Protein 4BRU (pdb70)

Radius of gyration: 24.41 Å; Cα contacts (8 Å, |Δi|>4): 743; chains: 2; bounding box: 44×60×66 Å

Organism: Saccharomyces cerevisiae (strain ATCC 204508 / S288c) (NCBI:txid559292)

GO terms:
  GO:0098562 cytoplasmic side of membrane (C, IDA)
  GO:0000932 P-body (C, IDA)
  GO:0005737 cytoplasm (C, IDA)
  GO:0010494 cytoplasmic stress granule (C, IDA)
  GO:0003682 chromatin binding (F, IDA)
  GO:0003729 mRNA binding (F, IDA)
  GO:0010603 regulation of cytoplasmic mRNA processing body assembly (P, IDA)
  GO:0042149 cellular response to glucose starvation (P, IGI)
  GO:0045900 negative regulation of translational elongation (P, IGI)
  GO:0033962 P-body assembly (P, IGI)
  GO:0000749 response to pheromone triggering conjugation with cellular fusion (P, IMP)
  GO:0036267 invasive filamentous growth (P, IMP)
  GO:0005737 cytoplasm (C, HDA)
  GO:0042149 cellular response to glucose starvation (P, IMP)
  GO:0010494 cytoplasmic stress granule (C, HDA)
  GO:0003729 mRNA binding (F, HDA)
  GO:0045727 positive regulation of translation (P, IMP)
  GO:0045900 negative regulation of translational elongation (P, IMP)
  GO:0016887 ATP hydrolysis activity (F, IMP)
  GO:0010603 regulation of cytoplasmic mRNA processing body assembly (P, IMP)

CATH classification: 3.40.50.300 (+1 more: 3.40.50.300)

Sequence (404 aa):
NTFEDFYLKRELLMGIFEAGFEKPSPIQEEAIPVAITGRDILARAKNGTGKTAAFVIPTLEKVKPKLNKIQALIMVPTRELALQTSQVVRTLGKHCGISCMVTTGGTNLRDDILRLNETVHILVGTPGRVLDLASRKVADLSDCSLFIMDEADKMLSRDFKTIIEQILSFLPPTHQSLLFSATFPLTVDEFMDKHLHKPYEINLMEELTLKGITQYYAFVEERQKLHCLNTLFSKLQINQAIIFCNSTNRVELLAKKITDLGYSCYYSHARMKQQERNKVFHEFRQGKVRTLVCSDLLTRGIDIQAVNVVINFDFPKTAETYLHRIGRSGRFGHLGLAINLINWNDRFNLYKIEQELGTEIAAIPATIDKSLYVAHIDWQDDDVSKIKQQEDFDFQRNLGMFNK

Foldseek 3Di:
DFPVVVPADPLLVVLCVVVPDGHQDVLLVPQVVCVLVQAAAEEAFFDDLSNLCSVLSSLLRPWDLVDQAAAAEEEEADQVVLVVSVVSNCRSCVRSNAAEDEWEDVDDLVVVLVVLVGGHHYYGYYLPRLLVCVVVVSHQQANHQYYEYAQVQVQCPPPNVVSVVSNVVRHPPHHYYYYYHQFDFHPDCVCVVVVHDPYDYYYDAPQFGLFLEAAAEEAAEPVCLLVVVVVCVVQDDAQAEEEEDQDPVCQVVSQVVCVVVPFDEEEEEDVDDPVVRVVSVVVVLVPPGRYYYYHDCPDDDADRQRGAEYEYSPDDQDLRVVCRRNTGNDSDRRAHYYYYHAYPVCVVVVVSNCRGSVHDHYHDDPDDDNVRRHD/DDDCCVVCPPVVVDDDPDDPVVVVVVVDD

Secondary structure (DSSP, 8-state):
--GGGS---HHHHHHHHHHT--S--HHHHHHHHHHTTT--EEEE---SHHHHHHHHHHHHHH--TTS-S--EEEE-SSHHHHHHHHHHHHHHTTTTT--EEEE-SSS-HHHHHHHTTS--SEEEE-HHHHHHHHHTT-S--TT--EEEETTGGGGSSHHHHHHHHHHHTTS-SS-EEEEEESS---S-SHHHHHH-SS-EEEE-S-S-B-TTEEEEEEE--TTTHHHHHHHHHHHS--SSEEEE-SSHHHHHHHHHHHHHHT--EEEE-TTS-HHHHHHHHHHHHHTSSSEEEES---S--S--SS--EEEESS--SSHHHHHHHH-BS-SS---EEEEEEE-GGGHHHHHHHHHHTT--EEEPPSS--GGGT--/---HHHHT-TTT--SSPPPHHHHTSTT--

B-factor: mean 104.78, std 33.59, range [20.0, 199.57]

Solvent-accessible surface area: 18572 Å² total; per-residue (Å²): 92,56,7,123,78,27,199,20,53,167,50,0,44,68,0,3,169,89,39,41,58,150,149,3,38,88,13,3,84,69,0,0,42,28,6,66,109,36,114,6,0,25,2,11,4,76,22,39,77,26,3,10,0,0,0,0,0,5,0,0,46,92,3,121,45,189,67,91,56,8,12,0,0,0,0,0,27,75,107,107,30,0,59,81,0,0,101,15,3,120,54,1,8,127,63,9,58,24,30,13,8,31,0,0,56,70,39,77,41,61,83,10,54,123,78,25,123,119,48,7,8,0,0,0,0,16,4,42,40,1,31,45,0,1,76,127,174,44,6,68,5,69,62,0,40,4,2,0,0,4,14,2,31,76,0,6,47,100,90,65,46,74,42,0,53,94,0,12,90,70,6,24,142,120,38,11,1,0,7,1,7,2,27,31,46,69,83,23,90,139,5,13,120,150,34,16,146,62,54,72,116,8,69,72,17,55,118,15,5,16,108,42,20,33,6,21,31,1,10,0,70,48,61,54,4,12,41,0,2,25,8,1,23,81,70,16,120,45,76,7,0,3,0,6,0,68,42,51,63,39,0,54,59,0,2,117,15,4,63,94,29,55,81,66,14,69,75,6,17,78,86,40,61,76,82,41,22,73,43,18,32,104,72,0,106,135,32,70,20,153,9,2,0,0,29,56,33,68,60,156,43,81,32,13,90,34,8,8,0,9,0,0,0,8,1,2,117,60,0,69,53,0,5,44,19,0,6,33,56,20,60,173,42,35,70,9,0,0,0,0,0,0,37,91,107,8,72,132,17,12,121,56,0,51,78,28,3,15,34,128,4,39,46,2,44,83,123,29,86,48,67,58,11,59,130,144,33,101,0,44,92,55,22,99,24,90,84,98,145,126,90,106,16,74,24,88,167,6,38,59,67,54,122,197

Structure (mmCIF, N/CA/C/O backbone):
data_4BRU
#
_entry.id   4BRU
#
_cell.length_a   105.831
_cell.length_b   105.831
_cell.length_c   124.648
_cell.angle_alpha   90.00
_cell.angle_beta   90.00
_cell.angle_gamma   90.00
#
_symmetry.space_group_name_H-M   'P 41 2 2'
#
loop_
_entity.id
_entity.type
_entity.pdbx_description
1 polymer 'ATP-DEPENDENT RNA HELICASE DHH1'
2 polymer 'ENHANCER OF MRNA-DECAPPING PROTEIN 3'
#
loop_
_atom_site.group_PDB
_atom_site.id
_atom_site.type_symbol
_atom_site.label_atom_id
_atom_site.label_alt_id
_atom_site.label_comp_id
_atom_site.label_asym_id
_atom_site.label_entity_id
_atom_site.label_seq_id
_atom_site.pdbx_PDB_ins_code
_atom_site.Cartn_x
_atom_site.Cartn_y
_atom_site.Cartn_z
_atom_site.occupancy
_atom_site.B_iso_or_equiv
_atom_site.auth_seq_id
_atom_site.auth_comp_id
_atom_site.auth_asym_id
_atom_site.auth_atom_id
_atom_site.pdbx_PDB_model_num
ATOM 1 N N . ASN A 1 1 ? 40.683 75.348 22.363 1.00 123.04 46 ASN A N 1
ATOM 2 C CA . ASN A 1 1 ? 39.794 74.239 22.690 1.00 122.71 46 ASN A CA 1
ATOM 3 C C . ASN A 1 1 ? 38.333 74.670 22.792 1.00 123.25 46 ASN A C 1
ATOM 4 O O . ASN A 1 1 ? 37.476 74.161 22.069 1.00 119.04 46 ASN A O 1
ATOM 6 N N . THR A 1 2 ? 38.053 75.591 23.712 1.00 125.91 47 THR A N 1
ATOM 7 C CA . THR A 1 2 ? 36.705 76.126 23.895 1.00 121.54 47 THR A CA 1
ATOM 8 C C . THR A 1 2 ? 36.755 77.637 24.103 1.00 110.84 47 THR A C 1
ATOM 9 O O . THR A 1 2 ? 37.817 78.198 24.375 1.00 100.20 47 THR A O 1
ATOM 13 N N . PHE A 1 3 ? 35.603 78.291 23.986 1.00 104.85 48 PHE A N 1
ATOM 14 C CA . PHE A 1 3 ? 35.510 79.733 24.198 1.00 92.93 48 PHE A CA 1
ATOM 15 C C . PHE A 1 3 ? 35.732 80.111 25.658 1.00 95.20 48 PHE A C 1
ATOM 16 O O . PHE A 1 3 ? 36.171 81.219 25.960 1.00 95.45 48 PHE A O 1
ATOM 24 N N . GLU A 1 4 ? 35.419 79.186 26.559 1.00 101.50 49 GLU A N 1
ATOM 25 C CA . GLU A 1 4 ? 35.561 79.431 27.989 1.00 101.84 49 GLU A CA 1
ATOM 26 C C . GLU A 1 4 ? 37.026 79.588 28.375 1.00 99.21 49 GLU A C 1
ATOM 27 O O . GLU A 1 4 ? 37.352 80.258 29.355 1.00 88.22 49 GLU A O 1
ATOM 33 N N . ASP A 1 5 ? 37.905 78.965 27.596 1.00 107.71 50 ASP A N 1
ATOM 34 C CA . ASP A 1 5 ? 39.340 79.059 27.829 1.00 114.31 50 ASP A CA 1
ATOM 35 C C . ASP A 1 5 ? 39.833 80.486 27.617 1.00 104.35 50 ASP A C 1
ATOM 36 O O . ASP A 1 5 ? 40.751 80.938 28.300 1.00 112.61 50 ASP A O 1
ATOM 41 N N . PHE A 1 6 ? 39.223 81.193 26.670 1.00 97.31 51 PHE A N 1
ATOM 42 C CA . PHE A 1 6 ? 39.369 82.639 26.619 1.00 99.32 51 PHE A CA 1
ATOM 43 C C . PHE A 1 6 ? 38.634 83.139 27.847 1.00 112.95 51 PHE A C 1
ATOM 44 O O . PHE A 1 6 ? 37.444 82.873 28.005 1.00 138.51 51 PHE A O 1
ATOM 52 N N . TYR A 1 7 ? 39.326 83.848 28.729 1.00 101.67 52 TYR A N 1
ATOM 53 C CA . TYR A 1 7 ? 38.671 84.341 29.932 1.00 96.92 52 TYR A CA 1
ATOM 54 C C . TYR A 1 7 ? 37.878 85.606 29.623 1.00 92.43 52 TYR A C 1
ATOM 55 O O . TYR A 1 7 ? 38.409 86.716 29.659 1.00 113.15 52 TYR A O 1
ATOM 64 N N . LEU A 1 8 ? 36.600 85.417 29.312 1.00 65.71 53 LEU A N 1
ATOM 65 C CA . LEU A 1 8 ? 35.733 86.508 28.892 1.00 77.46 53 LEU A CA 1
ATOM 66 C C . LEU A 1 8 ? 34.664 86.792 29.936 1.00 78.00 53 LEU A C 1
ATOM 67 O O . LEU A 1 8 ? 34.486 86.018 30.878 1.00 85.38 53 LEU A O 1
ATOM 72 N N . LYS A 1 9 ? 33.957 87.906 29.761 1.00 68.77 54 LYS A N 1
ATOM 73 C CA . LYS A 1 9 ? 32.843 88.263 30.630 1.00 73.37 54 LYS A CA 1
ATOM 74 C C . LYS A 1 9 ? 31.822 87.134 30.648 1.00 76.07 54 LYS A C 1
ATOM 75 O O . LYS A 1 9 ? 31.674 86.411 29.663 1.00 78.67 54 LYS A O 1
ATOM 81 N N . ARG A 1 10 ? 31.129 86.978 31.772 1.00 72.26 55 ARG A N 1
ATOM 82 C CA . ARG A 1 10 ? 30.094 85.960 31.893 1.00 69.37 55 ARG A CA 1
ATOM 83 C C . ARG A 1 10 ? 29.047 86.144 30.802 1.00 78.57 55 ARG A C 1
ATOM 84 O O . ARG A 1 10 ? 28.708 85.203 30.086 1.00 86.49 55 ARG A O 1
ATOM 92 N N . GLU A 1 11 ? 28.563 87.374 30.672 1.00 68.28 56 GLU A N 1
ATOM 93 C CA . GLU A 1 11 ? 27.496 87.708 29.735 1.00 72.97 56 GLU A CA 1
ATOM 94 C C . GLU A 1 11 ? 27.893 87.469 28.278 1.00 73.44 56 GLU A C 1
ATOM 95 O O . GLU A 1 11 ? 27.057 87.095 27.451 1.00 94.20 56 GLU A O 1
ATOM 101 N N . LEU A 1 12 ? 29.167 87.685 27.964 1.00 61.79 57 LEU A N 1
ATOM 102 C CA . LEU A 1 12 ? 29.662 87.437 26.615 1.00 70.54 57 LEU A CA 1
ATOM 103 C C . LEU A 1 12 ? 29.612 85.941 26.308 1.00 73.47 57 LEU A C 1
ATOM 104 O O . LEU A 1 12 ? 29.100 85.526 25.264 1.00 78.57 57 LEU A O 1
ATOM 109 N N . LEU A 1 13 ? 30.144 85.141 27.229 1.00 67.18 58 LEU A N 1
ATOM 110 C CA . LEU A 1 13 ? 30.120 83.687 27.110 1.00 70.27 58 LEU A CA 1
ATOM 111 C C . LEU A 1 13 ? 28.690 83.166 27.006 1.00 78.77 58 LEU A C 1
ATOM 112 O O . LEU A 1 13 ? 28.422 82.191 26.295 1.00 82.83 58 LEU A O 1
ATOM 117 N N . MET A 1 14 ? 27.779 83.815 27.725 1.00 71.99 59 MET A N 1
ATOM 118 C CA . MET A 1 14 ? 26.363 83.490 27.633 1.00 72.31 59 MET A CA 1
ATOM 119 C C . MET A 1 14 ? 25.897 83.747 26.209 1.00 72.09 59 MET A C 1
ATOM 120 O O . MET A 1 14 ? 25.255 82.896 25.594 1.00 95.06 59 MET A O 1
ATOM 125 N N . GLY A 1 15 ? 26.244 84.920 25.686 1.00 83.99 60 GLY A N 1
ATOM 126 C CA . GLY A 1 15 ? 25.902 85.288 24.323 1.00 88.99 60 GLY A CA 1
ATOM 127 C C . GLY A 1 15 ? 26.363 84.271 23.294 1.00 72.16 60 GLY A C 1
ATOM 128 O O . GLY A 1 15 ? 25.600 83.884 22.405 1.00 85.69 60 GLY A O 1
ATOM 129 N N . ILE A 1 16 ? 27.612 83.833 23.423 1.00 72.91 61 ILE A N 1
ATOM 130 C CA . ILE A 1 16 ? 28.182 82.829 22.529 1.00 71.90 61 ILE A CA 1
ATOM 131 C C . ILE A 1 16 ? 27.455 81.492 22.659 1.00 76.10 61 ILE A C 1
ATOM 132 O O . ILE A 1 16 ? 27.166 80.828 21.661 1.00 74.30 61 ILE A O 1
ATOM 137 N N . PHE A 1 17 ? 27.164 81.108 23.899 1.00 81.41 62 PHE A N 1
ATOM 138 C CA . PHE A 1 17 ? 26.471 79.854 24.186 1.00 83.65 62 PHE A CA 1
ATOM 139 C C . PHE A 1 17 ? 25.088 79.809 23.548 1.00 80.24 62 PHE A C 1
ATOM 140 O O . PHE A 1 17 ? 24.692 78.797 22.963 1.00 85.40 62 PHE A O 1
ATOM 148 N N . GLU A 1 18 ? 24.354 80.909 23.677 1.00 62.33 63 GLU A N 1
ATOM 149 C CA . GLU A 1 18 ? 23.025 81.016 23.094 1.00 66.43 63 GLU A CA 1
ATOM 150 C C . GLU A 1 18 ? 23.125 81.078 21.578 1.00 78.57 63 GLU A C 1
ATOM 151 O O . GLU A 1 18 ? 22.242 80.602 20.864 1.00 90.92 63 GLU A O 1
ATOM 157 N N . ALA A 1 19 ? 24.215 81.663 21.093 1.00 79.91 64 ALA A N 1
ATOM 158 C CA . ALA A 1 19 ? 24.460 81.737 19.660 1.00 64.25 64 ALA A CA 1
ATOM 159 C C . ALA A 1 19 ? 24.751 80.357 19.074 1.00 73.56 64 ALA A C 1
ATOM 160 O O . ALA A 1 19 ? 24.543 80.123 17.885 1.00 91.41 64 ALA A O 1
ATOM 162 N N . GLY A 1 20 ? 25.242 79.446 19.907 1.00 76.20 65 GLY A N 1
ATOM 163 C CA . GLY A 1 20 ? 25.395 78.063 19.496 1.00 65.33 65 GLY A CA 1
ATOM 164 C C . GLY A 1 20 ? 26.797 77.638 19.110 1.00 78.82 65 GLY A C 1
ATOM 165 O O . GLY A 1 20 ? 27.022 76.473 18.776 1.00 88.35 65 GLY A O 1
ATOM 166 N N . PHE A 1 21 ? 27.743 78.575 19.141 1.00 81.43 66 PHE A N 1
ATOM 167 C CA . PHE A 1 21 ? 29.138 78.234 18.903 1.00 86.85 66 PHE A CA 1
ATOM 168 C C . PHE A 1 21 ? 29.619 77.350 20.047 1.00 90.58 66 PHE A C 1
ATOM 169 O O . PHE A 1 21 ? 29.372 77.645 21.215 1.00 102.10 66 PHE A O 1
ATOM 177 N N . GLU A 1 22 ? 30.296 76.261 19.710 1.00 90.42 67 GLU A N 1
ATOM 178 C CA . GLU A 1 22 ? 30.801 75.348 20.722 1.00 93.82 67 GLU A CA 1
ATOM 179 C C . GLU A 1 22 ? 32.317 75.429 20.823 1.00 82.55 67 GLU A C 1
ATOM 180 O O . GLU A 1 22 ? 32.858 75.595 21.916 1.00 96.22 67 GLU A O 1
ATOM 186 N N . LYS A 1 23 ? 32.996 75.309 19.683 1.00 85.35 68 LYS A N 1
ATOM 187 C CA . LYS A 1 23 ? 34.456 75.428 19.648 1.00 103.48 68 LYS A CA 1
ATOM 188 C C . LYS A 1 23 ? 34.891 76.518 18.674 1.00 108.61 68 LYS A C 1
ATOM 189 O O . LYS A 1 23 ? 34.272 76.707 17.627 1.00 96.05 68 LYS A O 1
ATOM 195 N N . PRO A 1 24 ? 35.936 77.274 19.045 1.00 98.12 69 PRO A N 1
ATOM 196 C CA . PRO A 1 24 ? 36.390 78.364 18.179 1.00 90.65 69 PRO A CA 1
ATOM 197 C C . PRO A 1 24 ? 37.064 77.859 16.903 1.00 92.39 69 PRO A C 1
ATOM 198 O O . PRO A 1 24 ? 37.956 77.010 16.959 1.00 98.65 69 PRO A O 1
ATOM 202 N N . SER A 1 25 ? 36.623 78.385 15.762 1.00 70.01 70 SER A N 1
ATOM 203 C CA . SER A 1 25 ? 37.253 78.114 14.474 1.00 81.72 70 SER A CA 1
ATOM 204 C C . SER A 1 25 ? 38.646 78.746 14.515 1.00 79.96 70 SER A C 1
ATOM 205 O O . SER A 1 25 ? 38.911 79.561 15.396 1.00 78.10 70 SER A O 1
ATOM 208 N N . PRO A 1 26 ? 39.547 78.376 13.582 1.00 100.48 71 PRO A N 1
ATOM 209 C CA . PRO A 1 26 ? 40.944 78.786 13.794 1.00 104.99 71 PRO A CA 1
ATOM 210 C C . PRO A 1 26 ? 41.165 80.299 13.810 1.00 97.88 71 PRO A C 1
ATOM 211 O O . PRO A 1 26 ? 41.996 80.781 14.588 1.00 94.95 71 PRO A O 1
ATOM 215 N N . ILE A 1 27 ? 40.433 81.031 12.974 1.00 80.97 72 ILE A N 1
ATOM 216 C CA . ILE A 1 27 ? 40.562 82.484 12.918 1.00 76.86 72 ILE A CA 1
ATOM 217 C C . ILE A 1 27 ? 40.248 83.106 14.280 1.00 72.34 72 ILE A C 1
ATOM 218 O O . ILE A 1 27 ? 40.847 84.108 14.678 1.00 76.07 72 ILE A O 1
ATOM 223 N N . GLN A 1 28 ? 39.328 82.478 15.003 1.00 74.87 73 GLN A N 1
ATOM 224 C CA . GLN A 1 28 ? 38.930 82.944 16.322 1.00 72.51 73 GLN A CA 1
ATOM 225 C C . GLN A 1 28 ? 40.013 82.628 17.352 1.00 70.26 73 GLN A C 1
ATOM 226 O O . GLN A 1 28 ? 40.368 83.477 18.173 1.00 82.72 73 GLN A O 1
ATOM 232 N N . GLU A 1 29 ? 40.545 81.409 17.285 1.00 77.66 74 GLU A N 1
ATOM 233 C CA . GLU A 1 29 ? 41.632 80.978 18.161 1.00 80.47 74 GLU A CA 1
ATOM 234 C C . GLU A 1 29 ? 42.853 81.873 18.017 1.00 80.34 74 GLU A C 1
ATOM 235 O O . GLU A 1 29 ? 43.584 82.102 18.981 1.00 71.53 74 GLU A O 1
ATOM 241 N N . GLU A 1 30 ? 43.078 82.363 16.803 1.00 76.51 75 GLU A N 1
ATOM 242 C CA . GLU A 1 30 ? 44.238 83.199 16.528 1.00 74.31 75 GLU A CA 1
ATOM 243 C C . GLU A 1 30 ? 44.003 84.657 16.903 1.00 81.19 75 GLU A C 1
ATOM 244 O O . GLU A 1 30 ? 44.850 85.287 17.538 1.00 96.90 75 GLU A O 1
ATOM 250 N N . ALA A 1 31 ? 42.851 85.191 16.508 1.00 75.88 76 ALA A N 1
ATOM 251 C CA . ALA A 1 31 ? 42.600 86.624 16.638 1.00 70.79 76 ALA A CA 1
ATOM 252 C C . ALA A 1 31 ? 42.050 87.047 18.000 1.00 69.04 76 ALA A C 1
ATOM 253 O O . ALA A 1 31 ? 42.515 88.035 18.568 1.00 69.38 76 ALA A O 1
ATOM 255 N N . ILE A 1 32 ? 41.068 86.309 18.515 1.00 71.60 77 ILE A N 1
ATOM 256 C CA . ILE A 1 32 ? 40.438 86.665 19.792 1.00 68.72 77 ILE A CA 1
ATOM 257 C C . ILE A 1 32 ? 41.422 86.904 20.957 1.00 70.26 77 ILE A C 1
ATOM 258 O O . ILE A 1 32 ? 41.288 87.895 21.671 1.00 68.91 77 ILE A O 1
ATOM 263 N N . PRO A 1 33 ? 42.417 86.016 21.148 1.00 63.97 78 PRO A N 1
ATOM 264 C CA . PRO A 1 33 ? 43.374 86.280 22.232 1.00 66.12 78 PRO A CA 1
ATOM 265 C C . PRO A 1 33 ? 44.267 87.493 21.979 1.00 81.53 78 PRO A C 1
ATOM 266 O O . PRO A 1 33 ? 44.459 88.306 22.883 1.00 71.36 78 PRO A O 1
ATOM 270 N N . VAL A 1 34 ? 44.817 87.603 20.774 1.00 82.54 79 VAL A N 1
ATOM 271 C CA . VAL A 1 34 ? 45.703 88.712 20.441 1.00 65.11 79 VAL A CA 1
ATOM 272 C C . VAL A 1 34 ? 44.958 90.045 20.516 1.00 74.86 79 VAL A C 1
ATOM 273 O O . VAL A 1 34 ? 45.515 91.059 20.939 1.00 79.83 79 VAL A O 1
ATOM 277 N N . ALA A 1 35 ? 43.687 90.028 20.127 1.00 75.21 80 ALA A N 1
ATOM 278 C CA . ALA A 1 35 ? 42.866 91.233 20.145 1.00 64.19 80 ALA A CA 1
ATOM 279 C C . ALA A 1 35 ? 42.542 91.701 21.562 1.00 63.60 80 ALA A C 1
ATOM 280 O O . ALA A 1 35 ? 42.542 92.901 21.834 1.00 71.69 80 ALA A O 1
ATOM 282 N N . ILE A 1 36 ? 42.269 90.760 22.463 1.00 61.68 81 ILE A N 1
ATOM 283 C CA . ILE A 1 36 ? 41.884 91.119 23.828 1.00 78.74 81 ILE A CA 1
ATOM 284 C C . ILE A 1 36 ? 43.067 91.560 24.690 1.00 80.52 81 ILE A C 1
ATOM 285 O O . ILE A 1 36 ? 42.889 91.935 25.849 1.00 76.88 81 ILE A O 1
ATOM 290 N N . THR A 1 37 ? 44.270 91.519 24.124 1.00 79.92 82 THR A N 1
ATOM 291 C CA . THR A 1 37 ? 45.452 92.009 24.825 1.00 75.35 82 THR A CA 1
ATOM 292 C C . THR A 1 37 ? 45.754 93.453 24.439 1.00 60.70 82 THR A C 1
ATOM 293 O O . THR A 1 37 ? 46.512 94.141 25.122 1.00 95.25 82 THR A O 1
ATOM 297 N N . GLY A 1 38 ? 45.159 93.906 23.340 1.00 64.51 83 GLY A N 1
ATOM 298 C CA . GLY A 1 38 ? 45.303 95.284 22.908 1.00 62.33 83 GLY A CA 1
ATOM 299 C C . GLY A 1 38 ? 46.089 95.450 21.622 1.00 63.76 83 GLY A C 1
ATOM 300 O O . GLY A 1 38 ? 46.020 96.493 20.973 1.00 63.84 83 GLY A O 1
ATOM 301 N N . ARG A 1 39 ? 46.837 94.418 21.249 1.00 59.20 84 ARG A N 1
ATOM 302 C CA . ARG A 1 39 ? 47.682 94.477 20.061 1.00 69.34 84 ARG A CA 1
ATOM 303 C C . ARG A 1 39 ? 46.851 94.574 18.784 1.00 71.16 84 ARG A C 1
ATOM 304 O O . ARG A 1 39 ? 45.785 93.966 18.679 1.00 65.71 84 ARG A O 1
ATOM 312 N N . ASP A 1 40 ? 47.340 95.350 17.820 1.00 61.43 85 ASP A N 1
ATOM 313 C CA . ASP A 1 40 ? 46.688 95.462 16.521 1.00 50.09 85 ASP A CA 1
ATOM 314 C C . ASP A 1 40 ? 46.758 94.134 15.778 1.00 73.55 85 ASP A C 1
ATOM 315 O O . ASP A 1 40 ? 47.593 93.285 16.088 1.00 79.54 85 ASP A O 1
ATOM 320 N N . ILE A 1 41 ? 45.875 93.952 14.803 1.00 75.36 86 ILE A N 1
ATOM 321 C CA . ILE A 1 41 ? 45.862 92.731 14.005 1.00 55.01 86 ILE A CA 1
ATOM 322 C C . ILE A 1 41 ? 45.674 93.057 12.528 1.00 60.80 86 ILE A C 1
ATOM 323 O O . ILE A 1 41 ? 44.891 93.936 12.173 1.00 69.58 86 ILE A O 1
ATOM 328 N N . LEU A 1 42 ? 46.413 92.359 11.672 1.00 65.44 87 LEU A N 1
ATOM 329 C CA . LEU A 1 42 ? 46.176 92.405 10.237 1.00 68.06 87 LEU A CA 1
ATOM 330 C C . LEU A 1 42 ? 45.986 90.975 9.757 1.00 65.03 87 LEU A C 1
ATOM 331 O O . LEU A 1 42 ? 46.957 90.254 9.538 1.00 71.51 87 LEU A O 1
ATOM 336 N N . ALA A 1 43 ? 44.734 90.562 9.603 1.00 69.43 88 ALA A N 1
ATOM 337 C CA . ALA A 1 43 ? 44.443 89.180 9.249 1.00 78.28 88 ALA A CA 1
ATOM 338 C C . ALA A 1 43 ? 43.900 89.031 7.833 1.00 76.32 88 ALA A C 1
ATOM 339 O O . ALA A 1 43 ? 43.156 89.883 7.346 1.00 63.72 88 ALA A O 1
ATOM 341 N N . ARG A 1 44 ? 44.300 87.950 7.181 1.00 66.61 89 ARG A N 1
ATOM 342 C CA . ARG A 1 44 ? 43.678 87.548 5.945 1.00 57.52 89 ARG A CA 1
ATOM 343 C C . ARG A 1 44 ? 43.003 86.222 6.223 1.00 72.38 89 ARG A C 1
ATOM 344 O O . ARG A 1 44 ? 43.654 85.244 6.569 1.00 80.12 89 ARG A O 1
ATOM 352 N N . ALA A 1 45 ? 41.691 86.195 6.055 1.00 73.01 90 ALA A N 1
ATOM 353 C CA . ALA A 1 45 ? 40.918 84.972 6.212 1.00 68.19 90 ALA A CA 1
ATOM 354 C C . ALA A 1 45 ? 39.610 85.098 5.445 1.00 76.63 90 ALA A C 1
ATOM 355 O O . ALA A 1 45 ? 39.128 86.208 5.212 1.00 72.00 90 ALA A O 1
ATOM 357 N N . LYS A 1 46 ? 39.038 83.964 5.052 1.00 69.50 91 LYS A N 1
ATOM 358 C CA . LYS A 1 46 ? 37.782 83.976 4.313 1.00 67.62 91 LYS A CA 1
ATOM 359 C C . LYS A 1 46 ? 36.646 84.514 5.174 1.00 66.04 91 LYS A C 1
ATOM 360 O O . LYS A 1 46 ? 36.617 84.307 6.387 1.00 56.65 91 LYS A O 1
ATOM 366 N N . ASN A 1 47 ? 35.720 85.218 4.533 1.00 62.62 92 ASN A N 1
ATOM 367 C CA . ASN A 1 47 ? 34.603 85.843 5.226 1.00 53.75 92 ASN A CA 1
ATOM 368 C C . ASN A 1 47 ? 33.649 84.828 5.841 1.00 66.07 92 ASN A C 1
ATOM 369 O O . ASN A 1 47 ? 33.601 83.672 5.424 1.00 71.80 92 ASN A O 1
ATOM 374 N N . GLY A 1 48 ? 32.891 85.273 6.838 1.00 72.22 93 GLY A N 1
ATOM 375 C CA . GLY A 1 48 ? 31.913 84.428 7.494 1.00 72.37 93 GLY A CA 1
ATOM 376 C C . GLY A 1 48 ? 31.528 84.959 8.859 1.00 76.12 93 GLY A C 1
ATOM 377 O O . GLY A 1 48 ? 32.209 85.822 9.413 1.00 85.53 93 GLY A O 1
ATOM 378 N N . THR A 1 49 ? 30.427 84.443 9.398 1.00 70.96 94 THR A N 1
ATOM 379 C CA . THR A 1 49 ? 30.000 84.776 10.753 1.00 75.73 94 THR A CA 1
ATOM 380 C C . THR A 1 49 ? 31.083 84.354 11.746 1.00 64.72 94 THR A C 1
ATOM 381 O O . THR A 1 49 ? 31.250 84.966 12.801 1.00 86.05 94 THR A O 1
ATOM 385 N N . GLY A 1 50 ? 31.836 83.321 11.381 1.00 65.59 95 GLY A N 1
ATOM 386 C CA . GLY A 1 50 ? 32.980 82.892 12.163 1.00 87.52 95 GLY A CA 1
ATOM 387 C C . GLY A 1 50 ? 33.983 84.011 12.400 1.00 79.19 95 GLY A C 1
ATOM 388 O O . GLY A 1 50 ? 34.357 84.276 13.542 1.00 69.90 95 GLY A O 1
ATOM 389 N N . LYS A 1 51 ? 34.405 84.679 11.327 1.00 79.44 96 LYS A N 1
ATOM 390 C CA . LYS A 1 51 ? 35.387 85.763 11.411 1.00 63.57 96 LYS A CA 1
ATOM 391 C C . LYS A 1 51 ? 34.799 87.023 12.042 1.00 62.38 96 LYS A C 1
ATOM 392 O O . LYS A 1 51 ? 35.417 87.661 12.910 1.00 70.18 96 LYS A O 1
ATOM 398 N N . THR A 1 52 ? 33.602 87.381 11.586 1.00 59.37 97 THR A N 1
ATOM 399 C CA . THR A 1 52 ? 32.882 88.526 12.128 1.00 64.29 97 THR A CA 1
ATOM 400 C C . THR A 1 52 ? 32.806 88.409 13.642 1.00 59.45 97 THR A C 1
ATOM 401 O O . THR A 1 52 ? 33.043 89.377 14.349 1.00 59.31 97 THR A O 1
ATOM 405 N N . ALA A 1 53 ? 32.523 87.207 14.131 1.00 61.55 98 ALA A N 1
ATOM 406 C CA . ALA A 1 53 ? 32.548 86.944 15.563 1.00 59.95 98 ALA A CA 1
ATOM 407 C C . ALA A 1 53 ? 33.975 86.957 16.094 1.00 61.70 98 ALA A C 1
ATOM 408 O O . ALA A 1 53 ? 34.208 87.325 17.247 1.00 63.75 98 ALA A O 1
ATOM 410 N N . ALA A 1 54 ? 34.931 86.559 15.256 1.00 62.28 99 ALA A N 1
ATOM 411 C CA . ALA A 1 54 ? 36.328 86.539 15.676 1.00 67.53 99 ALA A CA 1
ATOM 412 C C . ALA A 1 54 ? 36.810 87.935 16.044 1.00 68.49 99 ALA A C 1
ATOM 413 O O . ALA A 1 54 ? 37.741 88.074 16.833 1.00 71.15 99 ALA A O 1
ATOM 415 N N . PHE A 1 55 ? 36.182 88.974 15.494 1.00 62.15 100 PHE A N 1
ATOM 416 C CA . PHE A 1 55 ? 36.469 90.317 16.021 1.00 65.77 100 PHE A CA 1
ATOM 417 C C . PHE A 1 55 ? 35.381 90.942 16.912 1.00 63.57 100 PHE A C 1
ATOM 418 O O . PHE A 1 55 ? 35.685 91.780 17.762 1.00 63.86 100 PHE A O 1
ATOM 426 N N . VAL A 1 56 ? 34.128 90.538 16.721 1.00 66.72 101 VAL A N 1
ATOM 427 C CA . VAL A 1 56 ? 33.018 91.089 17.498 1.00 61.94 101 VAL A CA 1
ATOM 428 C C . VAL A 1 56 ? 33.117 90.653 18.955 1.00 57.46 101 VAL A C 1
ATOM 429 O O . VAL A 1 56 ? 32.820 91.429 19.867 1.00 61.25 101 VAL A O 1
ATOM 433 N N . ILE A 1 57 ? 33.562 89.418 19.168 1.00 49.31 102 ILE A N 1
ATOM 434 C CA . ILE A 1 57 ? 33.803 88.915 20.518 1.00 57.47 102 ILE A CA 1
ATOM 435 C C . ILE A 1 57 ? 34.812 89.776 21.309 1.00 69.17 102 ILE A C 1
ATOM 436 O O . ILE A 1 57 ? 34.518 90.170 22.437 1.00 64.81 102 ILE A O 1
ATOM 441 N N . PRO A 1 58 ? 35.994 90.079 20.728 1.00 70.67 103 PRO A N 1
ATOM 442 C CA . PRO A 1 58 ? 36.883 91.009 21.437 1.00 62.95 103 PRO A CA 1
ATOM 443 C C . PRO A 1 58 ? 36.245 92.368 21.701 1.00 63.57 103 PRO A C 1
ATOM 444 O O . PRO A 1 58 ? 36.422 92.922 22.785 1.00 66.91 103 PRO A O 1
ATOM 448 N N . THR A 1 59 ? 35.518 92.890 20.718 1.00 49.41 104 THR A N 1
ATOM 449 C CA . THR A 1 59 ? 34.869 94.189 20.842 1.00 46.00 104 THR A CA 1
ATOM 450 C C . THR A 1 59 ? 33.925 94.225 22.036 1.00 55.86 104 THR A C 1
ATOM 451 O O . THR A 1 59 ? 33.955 95.157 22.838 1.00 62.32 104 THR A O 1
ATOM 455 N N . LEU A 1 60 ? 33.091 93.197 22.148 1.00 60.41 105 LEU A N 1
ATOM 456 C CA . LEU A 1 60 ? 32.146 93.086 23.250 1.00 58.62 105 LEU A CA 1
ATOM 457 C C . LEU A 1 60 ? 32.857 92.879 24.585 1.00 64.34 105 LEU A C 1
ATOM 458 O O . LEU A 1 60 ? 32.311 93.193 25.642 1.00 70.86 105 LEU A O 1
ATOM 463 N N . GLU A 1 61 ? 34.075 92.350 24.533 1.00 65.04 106 GLU A N 1
ATOM 464 C CA . GLU A 1 61 ? 34.868 92.153 25.739 1.00 63.60 106 GLU A CA 1
ATOM 465 C C . GLU A 1 61 ? 35.462 93.472 26.222 1.00 69.49 106 GLU A C 1
ATOM 466 O O . GLU A 1 61 ? 35.502 93.741 27.422 1.00 78.82 106 GLU A O 1
ATOM 472 N N . LYS A 1 62 ? 35.911 94.298 25.282 1.00 68.02 107 LYS A N 1
ATOM 473 C CA . LYS A 1 62 ? 36.586 95.546 25.628 1.00 66.94 107 LYS A CA 1
ATOM 474 C C . LYS A 1 62 ? 35.637 96.663 26.059 1.00 64.28 107 LYS A C 1
ATOM 475 O O . LYS A 1 62 ? 35.888 97.343 27.055 1.00 74.52 107 LYS A O 1
ATOM 481 N N . VAL A 1 63 ? 34.551 96.853 25.316 1.00 54.68 108 VAL A N 1
ATOM 482 C CA . VAL A 1 63 ? 33.659 97.981 25.569 1.00 71.91 108 VAL A CA 1
ATOM 483 C C . VAL A 1 63 ? 32.998 97.929 26.950 1.00 65.04 108 VAL A C 1
ATOM 484 O O . VAL A 1 63 ? 32.537 96.879 27.400 1.00 80.77 108 VAL A O 1
ATOM 488 N N . LYS A 1 64 ? 32.990 99.073 27.625 1.00 60.20 109 LYS A N 1
ATOM 489 C CA . LYS A 1 64 ? 32.375 99.195 28.938 1.00 67.52 109 LYS A CA 1
ATOM 490 C C . LYS A 1 64 ? 30.955 99.705 28.763 1.00 69.31 109 LYS A C 1
ATOM 491 O O . LYS A 1 64 ? 30.750 100.802 28.245 1.00 88.01 109 LYS A O 1
ATOM 497 N N . PRO A 1 65 ? 29.964 98.906 29.183 1.00 67.93 110 PRO A N 1
ATOM 498 C CA . PRO A 1 65 ? 28.560 99.312 29.069 1.00 57.87 110 PRO A CA 1
ATOM 499 C C . PRO A 1 65 ? 28.282 100.571 29.883 1.00 66.33 110 PRO A C 1
ATOM 500 O O . PRO A 1 65 ? 27.490 101.414 29.464 1.00 80.70 110 PRO A O 1
ATOM 504 N N . LYS A 1 66 ? 28.948 100.689 31.028 1.00 69.25 111 LYS A N 1
ATOM 505 C CA . LYS A 1 66 ? 28.743 101.810 31.942 1.00 71.25 111 LYS A CA 1
ATOM 506 C C . LYS A 1 66 ? 29.092 103.167 31.328 1.00 72.28 111 LYS A C 1
ATOM 507 O O . LYS A 1 66 ? 28.463 104.175 31.648 1.00 68.51 111 LYS A O 1
ATOM 513 N N . LEU A 1 67 ? 30.096 103.197 30.455 1.00 68.11 112 LEU A N 1
ATOM 514 C CA . LEU A 1 67 ? 30.439 104.432 29.754 1.00 71.83 112 LEU A CA 1
ATOM 515 C C . LEU A 1 67 ? 29.624 104.576 28.473 1.00 67.28 112 LEU A C 1
ATOM 516 O O . LEU A 1 67 ? 29.747 103.770 27.551 1.00 73.00 112 LEU A O 1
ATOM 521 N N . ASN A 1 68 ? 28.794 105.612 28.426 1.00 63.38 113 ASN A N 1
ATOM 522 C CA . ASN A 1 68 ? 27.912 105.841 27.288 1.00 64.52 113 ASN A CA 1
ATOM 523 C C . ASN A 1 68 ? 28.549 106.695 26.199 1.00 67.77 113 ASN A C 1
ATOM 524 O O . ASN A 1 68 ? 28.122 107.822 25.949 1.00 82.03 113 ASN A O 1
ATOM 529 N N . LYS A 1 69 ? 29.578 106.150 25.560 1.00 61.78 114 LYS A N 1
ATOM 530 C CA . LYS A 1 69 ? 30.212 106.796 24.419 1.00 71.40 114 LYS A CA 1
ATOM 531 C C . LYS A 1 69 ? 30.583 105.733 23.397 1.00 71.52 114 LYS A C 1
ATOM 532 O O . LYS A 1 69 ? 30.650 104.550 23.726 1.00 65.63 114 LYS A O 1
ATOM 538 N N . ILE A 1 70 ? 30.811 106.150 22.157 1.00 72.14 115 ILE A N 1
ATOM 539 C CA . ILE A 1 70 ? 31.254 105.221 21.126 1.00 67.00 115 ILE A CA 1
ATOM 540 C C . ILE A 1 70 ? 32.649 104.722 21.472 1.00 72.06 115 ILE A C 1
ATOM 541 O O . ILE A 1 70 ? 33.591 105.506 21.572 1.00 80.85 115 ILE A O 1
ATOM 546 N N . GLN A 1 71 ? 32.772 103.415 21.676 1.00 66.53 116 GLN A N 1
ATOM 547 C CA . GLN A 1 71 ? 34.031 102.831 22.119 1.00 60.65 116 GLN A CA 1
ATOM 548 C C . GLN A 1 71 ? 34.617 101.897 21.069 1.00 58.26 116 GLN A C 1
ATOM 549 O O . GLN A 1 71 ? 35.717 101.371 21.239 1.00 61.60 116 GLN A O 1
ATOM 555 N N . ALA A 1 72 ? 33.880 101.697 19.982 1.00 59.06 117 ALA A N 1
ATOM 556 C CA . ALA A 1 72 ? 34.340 100.834 18.903 1.00 44.66 117 ALA A CA 1
ATOM 557 C C . ALA A 1 72 ? 33.684 101.195 17.578 1.00 57.81 117 ALA A C 1
ATOM 558 O O . ALA A 1 72 ? 32.461 101.253 17.471 1.00 61.62 117 ALA A O 1
ATOM 560 N N . LEU A 1 73 ? 34.513 101.436 16.569 1.00 60.80 118 LEU A N 1
ATOM 561 C CA . LEU A 1 73 ? 34.026 101.768 15.239 1.00 55.86 118 LEU A CA 1
ATOM 562 C C . LEU A 1 73 ? 34.353 100.639 14.271 1.00 55.72 118 LEU A C 1
ATOM 563 O O . LEU A 1 73 ? 35.518 100.308 14.060 1.00 69.27 118 LEU A O 1
ATOM 568 N N . ILE A 1 74 ? 33.317 100.044 13.690 1.00 56.73 119 ILE A N 1
ATOM 569 C CA . ILE A 1 74 ? 33.498 98.936 12.763 1.00 52.93 119 ILE A CA 1
ATOM 570 C C . ILE A 1 74 ? 33.159 99.367 11.343 1.00 56.05 119 ILE A C 1
ATOM 571 O O . ILE A 1 74 ? 31.989 99.471 10.977 1.00 71.49 119 ILE A O 1
ATOM 576 N N . MET A 1 75 ? 34.191 99.623 10.547 1.00 58.16 120 MET A N 1
ATOM 577 C CA . MET A 1 75 ? 34.003 100.082 9.177 1.00 59.48 120 MET A CA 1
ATOM 578 C C . MET A 1 75 ? 33.755 98.923 8.218 1.00 65.68 120 MET A C 1
ATOM 579 O O . MET A 1 75 ? 34.418 97.889 8.293 1.00 62.01 120 MET A O 1
ATOM 584 N N . VAL A 1 76 ? 32.786 99.105 7.325 1.00 62.82 121 VAL A N 1
ATOM 585 C CA . VAL A 1 76 ? 32.483 98.128 6.284 1.00 54.29 121 VAL A CA 1
ATOM 586 C C . VAL A 1 76 ? 32.134 98.859 4.990 1.00 70.66 121 VAL A C 1
ATOM 587 O O . VAL A 1 76 ? 31.598 99.966 5.028 1.00 76.84 121 VAL A O 1
ATOM 591 N N . PRO A 1 77 ? 32.443 98.248 3.835 1.00 68.25 122 PRO A N 1
ATOM 592 C CA . PRO A 1 77 ? 32.198 98.913 2.550 1.00 73.43 122 PRO A CA 1
ATOM 593 C C . PRO A 1 77 ? 30.726 98.933 2.135 1.00 77.33 122 PRO A C 1
ATOM 594 O O . PRO A 1 77 ? 30.246 99.960 1.656 1.00 70.57 122 PRO A O 1
ATOM 598 N N . THR A 1 78 ? 30.025 97.819 2.313 1.00 79.78 123 THR A N 1
ATOM 599 C CA . THR A 1 78 ? 28.637 97.719 1.875 1.00 82.79 123 THR A CA 1
ATOM 600 C C . THR A 1 78 ? 27.672 97.738 3.054 1.00 92.17 123 THR A C 1
ATOM 601 O O . THR A 1 78 ? 28.040 97.390 4.177 1.00 99.03 123 THR A O 1
ATOM 605 N N . ARG A 1 79 ? 26.433 98.138 2.791 1.00 93.59 124 ARG A N 1
ATOM 606 C CA . ARG A 1 79 ? 25.427 98.236 3.842 1.00 75.92 124 ARG A CA 1
ATOM 607 C C . ARG A 1 79 ? 24.982 96.866 4.348 1.00 86.42 124 ARG A C 1
ATOM 608 O O . ARG A 1 79 ? 24.795 96.679 5.549 1.00 92.85 124 ARG A O 1
ATOM 616 N N . GLU A 1 80 ? 24.809 95.916 3.431 1.00 81.51 125 GLU A N 1
ATOM 617 C CA . GLU A 1 80 ? 24.417 94.556 3.797 1.00 84.77 125 GLU A CA 1
ATOM 618 C C . GLU A 1 80 ? 25.388 93.950 4.806 1.00 95.29 125 GLU A C 1
ATOM 619 O O . GLU A 1 80 ? 24.989 93.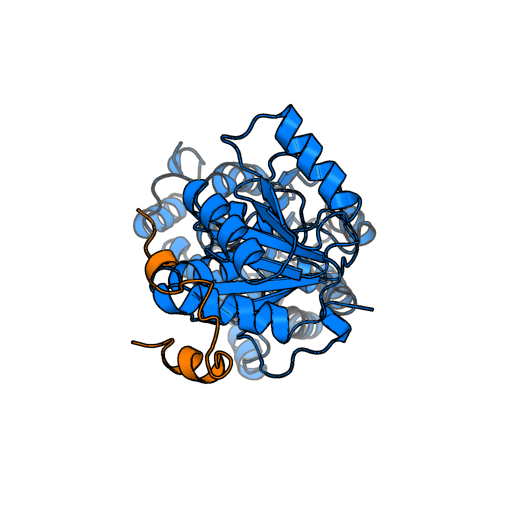201 5.706 1.00 96.36 125 GLU A O 1
ATOM 625 N N . LEU A 1 81 ? 26.664 94.291 4.655 1.00 88.19 126 LEU A N 1
ATOM 626 C CA . LEU A 1 81 ? 27.693 93.819 5.570 1.00 82.50 126 LEU A CA 1
ATOM 627 C C . LEU A 1 81 ? 27.583 94.511 6.927 1.00 87.15 126 LEU A C 1
ATOM 628 O O . LEU A 1 81 ? 27.867 93.905 7.960 1.00 92.12 126 LEU A O 1
ATOM 633 N N . ALA A 1 82 ? 27.172 95.776 6.921 1.00 74.03 127 ALA A N 1
ATOM 634 C CA . ALA A 1 82 ? 26.939 96.502 8.166 1.00 74.29 127 ALA A CA 1
ATOM 635 C C . ALA A 1 82 ? 25.785 95.849 8.916 1.00 78.19 127 ALA A C 1
ATOM 636 O O . ALA A 1 82 ? 25.807 95.723 10.146 1.00 84.83 127 ALA A O 1
ATOM 638 N N . LEU A 1 83 ? 24.785 95.425 8.151 1.00 69.76 128 LEU A N 1
ATOM 639 C CA . LEU A 1 83 ? 23.624 94.733 8.689 1.00 81.19 128 LEU A CA 1
ATOM 640 C C . LEU A 1 83 ? 24.023 93.413 9.332 1.00 74.80 128 LEU A C 1
ATOM 641 O O . LEU A 1 83 ? 23.752 93.187 10.511 1.00 82.19 128 LEU A O 1
ATOM 646 N N . GLN A 1 84 ? 24.660 92.546 8.549 1.00 73.97 129 GLN A N 1
ATOM 647 C CA . GLN A 1 84 ? 25.081 91.232 9.035 1.00 76.51 129 GLN A CA 1
ATOM 648 C C . GLN A 1 84 ? 26.003 91.340 10.255 1.00 84.23 129 GLN A C 1
ATOM 649 O O . GLN A 1 84 ? 25.842 90.609 11.248 1.00 88.75 129 GLN A O 1
ATOM 655 N N . THR A 1 85 ? 26.955 92.267 10.178 1.00 84.22 130 THR A N 1
ATOM 656 C CA . THR A 1 85 ? 27.883 92.516 11.276 1.00 84.21 130 THR A CA 1
ATOM 657 C C . THR A 1 85 ? 27.142 92.919 12.543 1.00 82.89 130 THR A C 1
ATOM 658 O O . THR A 1 85 ? 27.285 92.275 13.582 1.00 77.82 130 THR A O 1
ATOM 662 N N . SER A 1 86 ? 26.345 93.981 12.447 1.00 78.62 131 SER A N 1
ATOM 663 C CA . SER A 1 86 ? 25.589 94.477 13.593 1.00 75.19 131 SER A CA 1
ATOM 664 C C . SER A 1 86 ? 24.638 93.423 14.141 1.00 71.78 131 SER A C 1
ATOM 665 O O . SER A 1 86 ? 24.265 93.456 15.315 1.00 81.62 131 SER A O 1
ATOM 668 N N . GLN A 1 87 ? 24.233 92.503 13.274 1.00 69.52 132 GLN A N 1
ATOM 669 C CA . GLN A 1 87 ? 23.349 91.421 13.668 1.00 80.01 132 GLN A CA 1
ATOM 670 C C . GLN A 1 87 ? 24.121 90.473 14.569 1.00 72.79 132 GLN A C 1
ATOM 671 O O . GLN A 1 87 ? 23.637 90.081 15.636 1.00 74.45 132 GLN A O 1
ATOM 677 N N . VAL A 1 88 ? 25.329 90.114 14.141 1.00 73.38 133 VAL A N 1
ATOM 678 C CA . VAL A 1 88 ? 26.199 89.289 14.975 1.00 76.96 133 VAL A CA 1
ATOM 679 C C . VAL A 1 88 ? 26.487 89.987 16.307 1.00 72.59 133 VAL A C 1
ATOM 680 O O . VAL A 1 88 ? 26.524 89.351 17.366 1.00 65.72 133 VAL A O 1
ATOM 684 N N . VAL A 1 89 ? 26.671 91.303 16.241 1.00 64.82 134 VAL A N 1
ATOM 685 C CA . VAL A 1 89 ? 26.941 92.116 17.421 1.00 71.06 134 VAL A CA 1
ATOM 686 C C . VAL A 1 89 ? 25.799 92.054 18.429 1.00 72.70 134 VAL A C 1
ATOM 687 O O . VAL A 1 89 ? 26.017 91.776 19.609 1.00 70.98 134 VAL A O 1
ATOM 691 N N . ARG A 1 90 ? 24.584 92.316 17.958 1.00 73.65 135 ARG A N 1
ATOM 692 C CA . ARG A 1 90 ? 23.407 92.277 18.817 1.00 60.30 135 ARG A CA 1
ATOM 693 C C . ARG A 1 90 ? 23.170 90.874 19.365 1.00 67.91 135 ARG A C 1
ATOM 694 O O . ARG A 1 90 ? 22.748 90.711 20.510 1.00 76.11 135 ARG A O 1
ATOM 702 N N . THR A 1 91 ? 23.449 89.869 18.540 1.00 61.79 136 THR A N 1
ATOM 703 C CA . THR A 1 91 ? 23.283 88.476 18.942 1.00 73.79 136 THR A CA 1
ATOM 704 C C . THR A 1 91 ? 24.209 88.099 20.094 1.00 65.79 136 THR A C 1
ATOM 705 O O . THR A 1 91 ? 23.752 87.710 21.167 1.00 71.32 136 THR A O 1
ATOM 709 N N . LEU A 1 92 ? 25.512 88.214 19.860 1.00 70.00 137 LEU A N 1
ATOM 710 C CA . LEU A 1 92 ? 26.507 87.839 20.858 1.00 65.03 137 LEU A CA 1
ATOM 711 C C . LEU A 1 92 ? 26.474 88.753 22.081 1.00 81.04 137 LEU A C 1
ATOM 712 O O . LEU A 1 92 ? 26.719 88.312 23.203 1.00 78.81 137 LEU A O 1
ATOM 717 N N . GLY A 1 93 ? 26.170 90.027 21.859 1.00 75.02 138 GLY A N 1
ATOM 718 C CA . GLY A 1 93 ? 26.092 90.991 22.941 1.00 55.46 138 GLY A CA 1
ATOM 719 C C . GLY A 1 93 ? 24.684 91.111 23.486 1.00 78.19 138 GLY A C 1
ATOM 720 O O . GLY A 1 93 ? 24.262 92.182 23.921 1.00 88.16 138 GLY A O 1
ATOM 721 N N . LYS A 1 94 ? 23.957 89.999 23.456 1.00 86.23 139 LYS A N 1
ATOM 722 C CA . LYS A 1 94 ? 22.578 89.952 23.925 1.00 86.57 139 LYS A CA 1
ATOM 723 C C . LYS A 1 94 ? 22.465 90.323 25.399 1.00 86.95 139 LYS A C 1
ATOM 724 O O . LYS A 1 94 ? 21.613 91.125 25.781 1.00 80.52 139 LYS A O 1
ATOM 730 N N . HIS A 1 95 ? 23.334 89.746 26.221 1.00 89.71 140 HIS A N 1
ATOM 731 C CA . HIS A 1 95 ? 23.261 89.941 27.665 1.00 90.09 140 HIS A CA 1
ATOM 732 C C . HIS A 1 95 ? 24.295 90.931 28.181 1.00 75.48 140 HIS A C 1
ATOM 733 O O . HIS A 1 95 ? 24.546 91.001 29.382 1.00 74.26 140 HIS A O 1
ATOM 740 N N . CYS A 1 96 ? 24.889 91.703 27.280 1.00 84.68 141 CYS A N 1
ATOM 741 C CA . CYS A 1 96 ? 25.975 92.596 27.665 1.00 75.67 141 CYS A CA 1
ATOM 742 C C . CYS A 1 96 ? 25.524 94.032 27.931 1.00 69.15 141 CYS A C 1
ATOM 743 O O . CYS A 1 96 ? 26.295 94.843 28.443 1.00 71.08 141 CYS A O 1
ATOM 746 N N . GLY A 1 97 ? 24.275 94.338 27.593 1.00 74.89 142 GLY A N 1
ATOM 747 C CA . GLY A 1 97 ? 23.740 95.676 27.782 1.00 74.87 142 GLY A CA 1
ATOM 748 C C . GLY A 1 97 ? 24.512 96.706 26.982 1.00 65.42 142 GLY A C 1
ATOM 749 O O . GLY A 1 97 ? 24.985 97.704 27.525 1.00 66.37 142 GLY A O 1
ATOM 750 N N . ILE A 1 98 ? 24.641 96.456 25.684 1.00 79.03 143 ILE A N 1
ATOM 751 C CA . ILE A 1 98 ? 25.470 97.282 24.817 1.00 69.97 143 ILE A CA 1
ATOM 752 C C . ILE A 1 98 ? 24.716 97.695 23.559 1.00 69.12 143 ILE A C 1
ATOM 753 O O . ILE A 1 98 ? 24.209 96.849 22.824 1.00 90.37 143 ILE A O 1
ATOM 758 N N . SER A 1 99 ? 24.646 98.999 23.313 1.00 52.39 144 SER A N 1
ATOM 759 C CA . SER A 1 99 ? 23.930 99.518 22.153 1.00 58.30 144 SER A CA 1
ATOM 760 C C . SER A 1 99 ? 24.793 99.522 20.896 1.00 73.91 144 SER A C 1
ATOM 761 O O . SER A 1 99 ? 25.907 100.045 20.898 1.00 79.42 144 SER A O 1
ATOM 764 N N . CYS A 1 100 ? 24.270 98.941 19.822 1.00 72.92 145 CYS A N 1
ATOM 765 C CA . CYS A 1 100 ? 24.971 98.932 18.545 1.00 49.01 145 CYS A CA 1
ATOM 766 C C . CYS A 1 100 ? 24.144 99.601 17.459 1.00 45.35 145 CYS A C 1
ATOM 767 O O . CYS A 1 100 ? 23.048 99.145 17.133 1.00 91.78 145 CYS A O 1
ATOM 770 N N . MET A 1 101 ? 24.675 100.677 16.893 1.00 58.35 146 MET A N 1
ATOM 771 C CA . MET A 1 101 ? 23.969 101.408 15.852 1.00 51.61 146 MET A CA 1
ATOM 772 C C . MET A 1 101 ? 24.602 101.187 14.485 1.00 69.26 146 MET A C 1
ATOM 773 O O . MET A 1 101 ? 25.821 101.073 14.367 1.00 81.59 146 MET A O 1
ATOM 778 N N . VAL A 1 102 ? 23.762 101.119 13.457 1.00 84.31 147 VAL A N 1
ATOM 779 C CA . VAL A 1 102 ? 24.228 101.079 12.078 1.00 75.03 147 VAL A CA 1
ATOM 780 C C . VAL A 1 102 ? 24.000 102.436 11.431 1.00 83.17 147 VAL A C 1
ATOM 781 O O . VAL A 1 102 ? 22.969 103.070 11.651 1.00 114.19 147 VAL A O 1
ATOM 785 N N . THR A 1 103 ? 24.962 102.882 10.634 1.00 66.66 148 THR A N 1
ATOM 786 C CA . THR A 1 103 ? 24.836 104.165 9.961 1.00 80.87 148 THR A CA 1
ATOM 787 C C . THR A 1 103 ? 25.471 104.123 8.564 1.00 93.03 148 THR A C 1
ATOM 788 O O . THR A 1 103 ? 26.688 104.021 8.417 1.00 96.57 148 THR A O 1
ATOM 792 N N . THR A 1 104 ? 24.628 104.169 7.534 1.00 99.33 149 THR A N 1
ATOM 793 C CA . THR A 1 104 ? 25.091 103.945 6.165 1.00 91.48 149 THR A CA 1
ATOM 794 C C . THR A 1 104 ? 24.624 105.001 5.169 1.00 101.21 149 THR A C 1
ATOM 795 O O . THR A 1 104 ? 24.133 106.064 5.547 1.00 114.33 149 THR A O 1
ATOM 799 N N . GLY A 1 105 ? 24.778 104.681 3.887 1.00 103.65 150 GLY A N 1
ATOM 800 C CA . GLY A 1 105 ? 24.389 105.575 2.812 1.00 123.00 150 GLY A CA 1
ATOM 801 C C . GLY A 1 105 ? 22.937 105.414 2.407 1.00 135.89 150 GLY A C 1
ATOM 802 O O . GLY A 1 105 ? 22.316 106.354 1.911 1.00 135.34 150 GLY A O 1
ATOM 803 N N . GLY A 1 106 ? 22.391 104.221 2.618 1.00 134.24 151 GLY A N 1
ATOM 804 C CA . GLY A 1 106 ? 21.006 103.951 2.278 1.00 138.62 151 GLY A CA 1
ATOM 805 C C . GLY A 1 106 ? 20.033 104.591 3.250 1.00 144.33 151 GLY A C 1
ATOM 806 O O . GLY A 1 106 ? 18.865 104.807 2.924 1.00 143.12 151 GLY A O 1
ATOM 807 N N . THR A 1 107 ? 20.520 104.901 4.447 1.00 140.66 152 THR A N 1
ATOM 808 C CA . THR A 1 107 ? 19.676 105.461 5.496 1.00 140.90 152 THR A CA 1
ATOM 809 C C . THR A 1 107 ? 19.544 106.975 5.384 1.00 145.05 152 THR A C 1
ATOM 810 O O . THR A 1 107 ? 20.247 107.619 4.604 1.00 129.66 152 THR A O 1
ATOM 814 N N . ASN A 1 108 ? 18.634 107.534 6.174 1.00 144.89 153 ASN A N 1
ATOM 815 C CA . ASN A 1 108 ? 18.449 108.976 6.238 1.00 129.46 153 ASN A CA 1
ATOM 816 C C . ASN A 1 108 ? 19.359 109.601 7.290 1.00 120.32 153 ASN A C 1
ATOM 817 O O . ASN A 1 108 ? 19.459 109.106 8.414 1.00 125.24 153 ASN A O 1
ATOM 822 N N . LEU A 1 109 ? 20.018 110.691 6.910 1.00 106.96 154 LEU A N 1
ATOM 823 C CA . LEU A 1 109 ? 20.950 111.391 7.787 1.00 101.81 154 LEU A CA 1
ATOM 824 C C . LEU A 1 109 ? 20.263 111.927 9.041 1.00 111.80 154 LEU A C 1
ATOM 825 O O . LEU A 1 109 ? 20.822 111.879 10.143 1.00 110.30 154 LEU A O 1
ATOM 830 N N . ARG A 1 110 ? 19.047 112.433 8.866 1.00 117.98 155 ARG A N 1
ATOM 831 C CA . ARG A 1 110 ? 18.281 113.002 9.969 1.00 113.70 155 ARG A CA 1
ATOM 832 C C . ARG A 1 110 ? 18.004 111.967 11.061 1.00 116.42 155 ARG A C 1
ATOM 833 O O . ARG A 1 110 ? 18.184 112.244 12.250 1.00 123.20 155 ARG A O 1
ATOM 835 N N . ASP A 1 111 ? 17.579 110.775 10.650 1.00 111.00 156 ASP A N 1
ATOM 836 C CA . ASP A 1 111 ? 17.257 109.705 11.592 1.00 118.65 156 ASP A CA 1
ATOM 837 C C . ASP A 1 111 ? 18.496 109.205 12.333 1.00 120.55 156 ASP A C 1
ATOM 838 O O . ASP A 1 111 ? 18.406 108.731 13.469 1.00 117.64 156 ASP A O 1
ATOM 843 N N . ASP A 1 112 ? 19.652 109.310 11.684 1.00 117.51 157 ASP A N 1
ATOM 844 C CA . ASP A 1 112 ? 20.899 108.860 12.289 1.00 110.53 157 ASP A CA 1
ATOM 845 C C . ASP A 1 112 ? 21.415 109.874 13.303 1.00 113.34 157 ASP A C 1
ATOM 846 O O . ASP A 1 112 ? 21.831 109.506 14.406 1.00 122.59 157 ASP A O 1
ATOM 851 N N . ILE A 1 113 ? 21.378 111.150 12.927 1.00 103.57 158 ILE A N 1
ATOM 852 C CA . ILE A 1 113 ? 21.761 112.225 13.836 1.00 114.99 158 ILE A CA 1
ATOM 853 C C . ILE A 1 113 ? 20.818 112.254 15.040 1.00 116.85 158 ILE A C 1
ATOM 854 O O . ILE A 1 113 ? 21.222 112.585 16.158 1.00 105.53 158 ILE A O 1
ATOM 859 N N . LEU A 1 114 ? 19.562 111.888 14.800 1.00 117.53 159 LEU A N 1
ATOM 860 C CA . LEU A 1 114 ? 18.568 111.777 15.862 1.00 122.49 159 LEU A CA 1
ATOM 861 C C . LEU A 1 114 ? 18.877 110.590 16.769 1.00 114.11 159 LEU A C 1
ATOM 862 O O . LEU A 1 114 ? 18.747 110.675 17.992 1.00 126.73 159 LEU A O 1
ATOM 867 N N . ARG A 1 115 ? 19.275 109.481 16.154 1.00 98.42 160 ARG A N 1
ATOM 868 C CA . ARG A 1 115 ? 19.572 108.252 16.879 1.00 102.81 160 ARG A CA 1
ATOM 869 C C . ARG A 1 115 ? 20.803 108.406 17.769 1.00 101.36 160 ARG A C 1
ATOM 870 O O . ARG A 1 115 ? 20.875 107.830 18.858 1.00 100.36 160 ARG A O 1
ATOM 878 N N . LEU A 1 116 ? 21.764 109.197 17.301 1.00 91.46 161 LEU A N 1
ATOM 879 C CA . LEU A 1 116 ? 23.020 109.398 18.018 1.00 97.11 161 LEU A CA 1
ATOM 880 C C . LEU A 1 116 ? 22.862 110.259 19.269 1.00 112.46 161 LEU A C 1
ATOM 881 O O . LEU A 1 116 ? 23.804 110.414 20.047 1.00 115.39 161 LEU A O 1
ATOM 886 N N . ASN A 1 117 ? 21.671 110.820 19.455 1.00 113.22 162 ASN A N 1
ATOM 887 C CA . ASN A 1 117 ? 21.354 111.535 20.684 1.00 108.93 162 ASN A CA 1
ATOM 888 C C . ASN A 1 117 ? 21.282 110.567 21.857 1.00 107.50 162 ASN A C 1
ATOM 889 O O . ASN A 1 117 ? 21.618 110.918 22.989 1.00 122.94 162 ASN A O 1
ATOM 894 N N . GLU A 1 118 ? 20.843 109.345 21.576 1.00 104.99 163 GLU A N 1
ATOM 895 C CA . GLU A 1 118 ? 20.811 108.297 22.586 1.00 100.77 163 GLU A CA 1
ATOM 896 C C . GLU A 1 118 ? 22.160 107.590 22.638 1.00 91.20 163 GLU A C 1
ATOM 897 O O . GLU A 1 118 ? 23.034 107.839 21.807 1.00 95.13 163 GLU A O 1
ATOM 903 N N . THR A 1 119 ? 22.323 106.707 23.615 1.00 94.56 164 THR A N 1
ATOM 904 C CA . THR A 1 119 ? 23.593 106.023 23.823 1.00 80.64 164 THR A CA 1
ATOM 905 C C . THR A 1 119 ? 23.920 105.025 22.713 1.00 78.50 164 THR A C 1
ATOM 906 O O . THR A 1 119 ? 23.091 104.192 22.348 1.00 77.92 164 THR A O 1
ATOM 910 N N . VAL A 1 120 ? 25.132 105.131 22.174 1.00 83.31 165 VAL A N 1
ATOM 911 C CA . VAL A 1 120 ? 25.663 104.142 21.241 1.00 72.43 165 VAL A CA 1
ATOM 912 C C . VAL A 1 120 ? 27.069 103.746 21.677 1.00 77.76 165 VAL A C 1
ATOM 913 O O . VAL A 1 120 ? 27.925 104.607 21.877 1.00 80.55 165 VAL A O 1
ATOM 917 N N . HIS A 1 121 ? 27.305 102.446 21.828 1.00 70.94 166 HIS A N 1
ATOM 918 C CA . HIS A 1 121 ? 28.615 101.956 22.247 1.00 61.85 166 HIS A CA 1
ATOM 919 C C . HIS A 1 121 ? 29.452 101.500 21.061 1.00 63.33 166 HIS A C 1
ATOM 920 O O . HIS A 1 121 ? 30.615 101.878 20.922 1.00 67.65 166 HIS A O 1
ATOM 927 N N . ILE A 1 122 ? 28.851 100.676 20.212 1.00 66.11 167 ILE A N 1
ATOM 928 C CA . ILE A 1 122 ? 29.538 100.142 19.049 1.00 60.64 167 ILE A CA 1
ATOM 929 C C . ILE A 1 122 ? 28.900 100.682 17.779 1.00 58.48 167 ILE A C 1
ATOM 930 O O . ILE A 1 122 ? 27.739 100.398 17.490 1.00 71.13 167 ILE A O 1
ATOM 935 N N . LEU A 1 123 ? 29.659 101.468 17.024 1.00 63.04 168 LEU A N 1
ATOM 936 C CA . LEU A 1 123 ? 29.148 102.044 15.789 1.00 63.55 168 LEU A CA 1
ATOM 937 C C . LEU A 1 123 ? 29.600 101.247 14.573 1.00 60.07 168 LEU A C 1
ATOM 938 O O . LEU A 1 123 ? 30.783 100.956 14.410 1.00 71.88 168 LEU A O 1
ATOM 943 N N . VAL A 1 124 ? 28.642 100.898 13.724 1.00 66.85 169 VAL A N 1
ATOM 944 C CA . VAL A 1 124 ? 28.917 100.127 12.521 1.00 67.54 169 VAL A CA 1
ATOM 945 C C . VAL A 1 124 ? 28.450 100.908 11.301 1.00 77.15 169 VAL A C 1
ATOM 946 O O . VAL A 1 124 ? 27.256 101.141 11.132 1.00 95.22 169 VAL A O 1
ATOM 950 N N . GLY A 1 125 ? 29.385 101.317 10.449 1.00 68.17 170 GLY A N 1
ATOM 951 C CA . GLY A 1 125 ? 29.023 102.128 9.302 1.00 69.83 170 GLY A CA 1
ATOM 952 C C . GLY A 1 125 ? 29.988 102.146 8.133 1.00 75.80 170 GLY A C 1
ATOM 953 O O . GLY A 1 125 ? 31.111 101.650 8.220 1.00 75.38 170 GLY A O 1
ATOM 954 N N . THR A 1 126 ? 29.527 102.734 7.033 1.00 76.02 171 THR A N 1
ATOM 955 C CA . THR A 1 126 ? 30.308 102.859 5.807 1.00 74.86 171 THR A CA 1
ATOM 956 C C . THR A 1 126 ? 31.127 104.154 5.846 1.00 75.09 171 THR A C 1
ATOM 957 O O . THR A 1 126 ? 30.754 105.090 6.552 1.00 82.56 171 THR A O 1
ATOM 961 N N . PRO A 1 127 ? 32.253 104.207 5.104 1.00 69.05 172 PRO A N 1
ATOM 962 C CA . PRO A 1 127 ? 33.177 105.352 5.124 1.00 68.45 172 PRO A CA 1
ATOM 963 C C . PRO A 1 127 ? 32.516 106.723 4.990 1.00 93.29 172 PRO A C 1
ATOM 964 O O . PRO A 1 127 ? 32.740 107.595 5.837 1.00 96.39 172 PRO A O 1
ATOM 968 N N . GLY A 1 128 ? 31.717 106.901 3.943 1.00 99.93 173 GLY A N 1
ATOM 969 C CA . GLY A 1 128 ? 31.070 108.174 3.677 1.00 99.51 173 GLY A CA 1
ATOM 970 C C . GLY A 1 128 ? 30.251 108.693 4.844 1.00 91.75 173 GLY A C 1
ATOM 971 O O . GLY A 1 128 ? 30.530 109.767 5.386 1.00 89.18 173 GLY A O 1
ATOM 972 N N . ARG A 1 129 ? 29.247 107.917 5.238 1.00 77.49 174 ARG A N 1
ATOM 973 C CA . ARG A 1 129 ? 28.341 108.305 6.312 1.00 93.92 174 ARG A CA 1
ATOM 974 C C . ARG A 1 129 ? 29.064 108.562 7.635 1.00 101.85 174 ARG A C 1
ATOM 975 O O . ARG A 1 129 ? 28.795 109.555 8.323 1.00 102.84 174 ARG A O 1
ATOM 983 N N . VAL A 1 130 ? 29.979 107.662 7.987 1.00 86.12 175 VAL A N 1
ATOM 984 C CA . VAL A 1 130 ? 30.722 107.778 9.238 1.00 78.84 175 VAL A CA 1
ATOM 985 C C . VAL A 1 130 ? 31.592 109.036 9.261 1.00 84.53 175 VAL A C 1
ATOM 986 O O . VAL A 1 130 ? 31.651 109.731 10.275 1.00 80.71 175 VAL A O 1
ATOM 990 N N . LEU A 1 131 ? 32.253 109.337 8.145 1.00 90.22 176 LEU A N 1
ATOM 991 C CA . LEU A 1 131 ? 33.072 110.546 8.068 1.00 90.25 176 LEU A CA 1
ATOM 992 C C . LEU A 1 131 ? 32.196 111.792 8.101 1.00 97.75 176 LEU A C 1
ATOM 993 O O . LEU A 1 131 ? 32.600 112.842 8.614 1.00 97.63 176 LEU A O 1
ATOM 998 N N . ASP A 1 132 ? 30.995 111.667 7.545 1.00 102.67 177 ASP A N 1
ATOM 999 C CA . ASP A 1 132 ? 30.038 112.763 7.536 1.00 102.45 177 ASP A CA 1
ATOM 1000 C C . ASP A 1 132 ? 29.650 113.120 8.964 1.00 96.90 177 ASP A C 1
ATOM 1001 O O . ASP A 1 132 ? 29.808 114.263 9.394 1.00 94.32 177 ASP A O 1
ATOM 1006 N N . LEU A 1 133 ? 29.157 112.124 9.696 1.00 99.16 178 LEU A N 1
ATOM 1007 C CA . LEU A 1 133 ? 28.760 112.301 11.090 1.00 88.89 178 LEU A CA 1
ATOM 1008 C C . LEU A 1 133 ? 29.928 112.707 11.980 1.00 85.82 178 LEU A C 1
ATOM 1009 O O . LEU A 1 133 ? 29.750 113.422 12.967 1.00 90.70 178 LEU A O 1
ATOM 1014 N N . ALA A 1 134 ? 31.120 112.232 11.637 1.00 80.47 179 ALA A N 1
ATOM 1015 C CA . ALA A 1 134 ? 32.315 112.538 12.409 1.00 89.90 179 ALA A CA 1
ATOM 1016 C C . ALA A 1 134 ? 32.671 114.008 12.263 1.00 103.92 179 ALA A C 1
ATOM 1017 O O . ALA A 1 134 ? 32.917 114.699 13.251 1.00 115.15 179 ALA A O 1
ATOM 1019 N N . SER A 1 135 ? 32.694 114.477 11.019 1.00 109.25 180 SER A N 1
ATOM 1020 C CA . SER A 1 135 ? 32.968 115.876 10.722 1.00 110.26 180 SER A CA 1
ATOM 1021 C C . SER A 1 135 ? 31.916 116.789 11.348 1.00 109.84 180 SER A C 1
ATOM 1022 O O . SER A 1 135 ? 32.221 117.898 11.787 1.00 95.54 180 SER A O 1
ATOM 1025 N N . ARG A 1 136 ? 30.678 116.304 11.394 1.00 109.89 181 ARG A N 1
ATOM 1026 C CA . ARG A 1 136 ? 29.555 117.071 11.928 1.00 102.05 181 ARG A CA 1
ATOM 1027 C C . ARG A 1 136 ? 29.615 117.250 13.441 1.00 106.61 181 ARG A C 1
ATOM 1028 O O . ARG A 1 136 ? 28.843 118.028 14.004 1.00 107.31 181 ARG A O 1
ATOM 1036 N N . LYS A 1 137 ? 30.519 116.511 14.083 1.00 110.36 182 LYS A N 1
ATOM 1037 C CA . LYS A 1 137 ? 30.620 116.428 15.544 1.00 98.36 182 LYS A CA 1
ATOM 1038 C C . LYS A 1 137 ? 29.413 115.722 16.163 1.00 102.52 182 LYS A C 1
ATOM 1039 O O . LYS A 1 137 ? 29.281 115.670 17.386 1.00 107.05 182 LYS A O 1
ATOM 1045 N N . VAL A 1 138 ? 28.536 115.184 15.319 1.00 85.50 183 VAL A N 1
ATOM 1046 C CA . VAL A 1 138 ? 27.376 114.440 15.797 1.00 85.16 183 VAL A CA 1
ATOM 1047 C C . VAL A 1 138 ? 27.827 113.164 16.498 1.00 102.55 183 VAL A C 1
ATOM 1048 O O . VAL A 1 138 ? 27.324 112.819 17.568 1.00 110.37 183 VAL A O 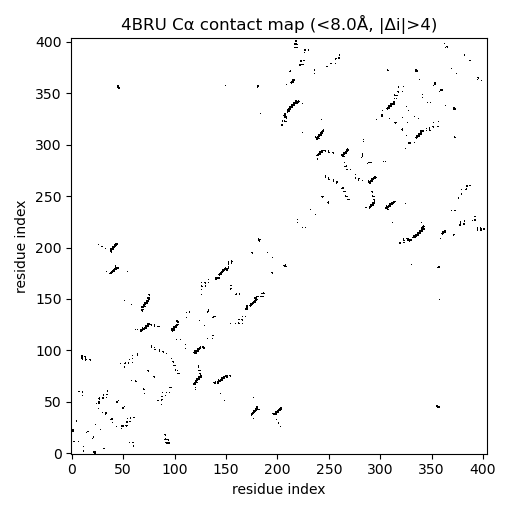1
ATOM 1052 N N . ALA A 1 139 ? 28.787 112.473 15.893 1.00 106.50 184 ALA A N 1
ATOM 1053 C CA . ALA A 1 139 ? 29.333 111.252 16.471 1.00 82.44 184 ALA A CA 1
ATOM 1054 C C . ALA A 1 139 ? 30.644 111.533 17.200 1.00 89.08 184 ALA A C 1
ATOM 1055 O O . ALA A 1 139 ? 31.645 111.895 16.580 1.00 84.57 184 ALA A O 1
ATOM 1057 N N . ASP A 1 140 ? 30.627 111.364 18.519 1.00 91.66 185 ASP A N 1
ATOM 1058 C CA . ASP A 1 140 ? 31.803 111.612 19.347 1.00 84.31 185 ASP A CA 1
ATOM 1059 C C . ASP A 1 140 ? 32.706 110.382 19.398 1.00 90.20 185 ASP A C 1
ATOM 1060 O O . ASP A 1 140 ? 32.317 109.335 19.919 1.00 100.81 185 ASP A O 1
ATOM 1065 N N . LEU A 1 141 ? 33.918 110.523 18.871 1.00 72.68 186 LEU A N 1
ATOM 1066 C CA . LEU A 1 141 ? 34.867 109.417 18.815 1.00 73.56 186 LEU A CA 1
ATOM 1067 C C . LEU A 1 141 ? 36.079 109.675 19.708 1.00 80.96 186 LEU A C 1
ATOM 1068 O O . LEU A 1 141 ? 37.136 109.073 19.523 1.00 86.12 186 LEU A O 1
ATOM 1073 N N . SER A 1 142 ? 35.915 110.568 20.680 1.00 87.30 187 SER A N 1
ATOM 1074 C CA . SER A 1 142 ? 37.010 110.957 21.562 1.00 70.41 187 SER A CA 1
ATOM 1075 C C . SER A 1 142 ? 37.388 109.849 22.542 1.00 86.12 187 SER A C 1
ATOM 1076 O O . SER A 1 142 ? 38.484 109.856 23.102 1.00 85.96 187 SER A O 1
ATOM 1079 N N . ASP A 1 143 ? 36.477 108.903 22.750 1.00 81.32 188 ASP A N 1
ATOM 1080 C CA . ASP A 1 143 ? 36.737 107.778 23.643 1.00 82.49 188 ASP A CA 1
ATOM 1081 C C . ASP A 1 143 ? 36.679 106.447 22.899 1.00 82.37 188 ASP A C 1
ATOM 1082 O O . ASP A 1 143 ? 36.634 105.382 23.515 1.00 70.06 188 ASP A O 1
ATOM 1087 N N . CYS A 1 144 ? 36.690 106.519 21.571 1.00 85.84 189 CYS A N 1
ATOM 1088 C CA . CYS A 1 144 ? 36.632 105.331 20.726 1.00 70.94 189 CYS A CA 1
ATOM 1089 C C . CYS A 1 144 ? 38.013 104.701 20.596 1.00 58.07 189 CYS A C 1
ATOM 1090 O O . CYS A 1 144 ? 38.792 105.073 19.725 1.00 77.23 189 CYS A O 1
ATOM 1093 N N . SER A 1 145 ? 38.314 103.741 21.463 1.00 71.14 190 SER A N 1
ATOM 1094 C CA . SER A 1 145 ? 39.659 103.183 21.535 1.00 62.69 190 SER A CA 1
ATOM 1095 C C . SER A 1 145 ? 39.882 102.020 20.572 1.00 64.95 190 SER A C 1
ATOM 1096 O O . SER A 1 145 ? 40.989 101.491 20.478 1.00 64.65 190 SER A O 1
ATOM 1099 N N . LEU A 1 146 ? 38.835 101.626 19.854 1.00 75.81 191 LEU A N 1
ATOM 1100 C CA . LEU A 1 146 ? 38.908 100.446 18.997 1.00 60.26 191 LEU A CA 1
ATOM 1101 C C . LEU A 1 146 ? 38.410 100.717 17.580 1.00 61.41 191 LEU A C 1
ATOM 1102 O O . LEU A 1 146 ? 37.271 101.136 17.382 1.00 61.40 191 LEU A O 1
ATOM 1107 N N . PHE A 1 147 ? 39.269 100.462 16.598 1.00 54.96 192 PHE A N 1
ATOM 1108 C CA . PHE A 1 147 ? 38.933 100.687 15.196 1.00 57.62 192 PHE A CA 1
ATOM 1109 C C . PHE A 1 147 ? 39.066 99.393 14.398 1.00 66.15 192 PHE A C 1
ATOM 1110 O O . PHE A 1 147 ? 40.100 98.731 14.448 1.00 77.26 192 PHE A O 1
ATOM 1118 N N . ILE A 1 148 ? 38.013 99.030 13.669 1.00 60.39 193 ILE A N 1
ATOM 1119 C CA . ILE A 1 148 ? 37.987 97.761 12.946 1.00 42.46 193 ILE A CA 1
ATOM 1120 C C . ILE A 1 148 ? 37.542 97.930 11.494 1.00 56.19 193 ILE A C 1
ATOM 1121 O O . ILE A 1 148 ? 36.602 98.670 11.206 1.00 58.16 193 ILE A O 1
ATOM 1126 N N . MET A 1 149 ? 38.231 97.246 10.584 1.00 66.80 194 MET A N 1
ATOM 1127 C CA . MET A 1 149 ? 37.855 97.242 9.174 1.00 56.57 194 MET A CA 1
ATOM 1128 C C . MET A 1 149 ? 37.669 95.824 8.649 1.00 57.10 194 MET A C 1
ATOM 1129 O O . MET A 1 149 ? 38.637 95.077 8.502 1.00 67.44 194 MET A O 1
ATOM 1134 N N . ASP A 1 150 ? 36.423 95.455 8.371 1.00 68.39 195 ASP A N 1
ATOM 1135 C CA . ASP A 1 150 ? 36.136 94.195 7.698 1.00 73.75 195 ASP A CA 1
ATOM 1136 C C . ASP A 1 150 ? 36.018 94.480 6.207 1.00 57.76 195 ASP A C 1
ATOM 1137 O O . ASP A 1 150 ? 35.537 95.545 5.818 1.00 53.82 195 ASP A O 1
ATOM 1142 N N . GLU A 1 151 ? 36.458 93.532 5.382 1.00 58.11 196 GLU A N 1
ATOM 1143 C CA . GLU A 1 151 ? 36.627 93.765 3.948 1.00 68.16 196 GLU A CA 1
ATOM 1144 C C . GLU A 1 151 ? 37.447 95.035 3.725 1.00 78.38 196 GLU A C 1
ATOM 1145 O O . GLU A 1 151 ? 37.122 95.859 2.867 1.00 73.67 196 GLU A O 1
ATOM 1151 N N . ALA A 1 152 ? 38.509 95.176 4.515 1.00 69.30 197 ALA A N 1
ATOM 1152 C CA . ALA A 1 152 ? 39.337 96.379 4.538 1.00 63.01 197 ALA A CA 1
ATOM 1153 C C . ALA A 1 152 ? 39.907 96.734 3.169 1.00 66.72 197 ALA A C 1
ATOM 1154 O O . ALA A 1 152 ? 40.082 97.912 2.845 1.00 79.52 197 ALA A O 1
ATOM 1156 N N . ASP A 1 153 ? 40.187 95.708 2.370 1.00 63.03 198 ASP A N 1
ATOM 1157 C CA . ASP A 1 153 ? 40.757 95.893 1.040 1.00 70.51 198 ASP A CA 1
ATOM 1158 C C . ASP A 1 153 ? 39.841 96.723 0.145 1.00 75.18 198 ASP A C 1
ATOM 1159 O O . ASP A 1 153 ? 40.305 97.455 -0.729 1.00 95.34 198 ASP A O 1
ATOM 1164 N N . LYS A 1 154 ? 38.538 96.607 0.378 1.00 74.10 199 LYS A N 1
ATOM 1165 C CA . LYS A 1 154 ? 37.548 97.322 -0.414 1.00 73.12 199 LYS A CA 1
ATOM 1166 C C . LYS A 1 154 ? 37.514 98.802 -0.046 1.00 79.23 199 LYS A C 1
ATOM 1167 O O . LYS A 1 154 ? 37.001 99.626 -0.805 1.00 87.76 199 LYS A O 1
ATOM 1173 N N . MET A 1 155 ? 38.060 99.139 1.120 1.00 87.48 200 MET A N 1
ATOM 1174 C CA . MET A 1 155 ? 38.000 100.513 1.610 1.00 87.25 200 MET A CA 1
ATOM 1175 C C . MET A 1 155 ? 39.364 101.193 1.607 1.00 88.24 200 MET A C 1
ATOM 1176 O O . MET A 1 155 ? 39.509 102.313 2.098 1.00 90.79 200 MET A O 1
ATOM 1181 N N . LEU A 1 156 ? 40.365 100.512 1.060 1.00 86.21 201 LEU A N 1
ATOM 1182 C CA . LEU A 1 156 ? 41.698 101.088 0.953 1.00 81.77 201 LEU A CA 1
ATOM 1183 C C . LEU A 1 156 ? 42.044 101.391 -0.500 1.00 86.61 201 LEU A C 1
ATOM 1184 O O . LEU A 1 156 ? 43.209 101.590 -0.843 1.00 91.20 201 LEU A O 1
ATOM 1189 N N . SER A 1 157 ? 41.021 101.433 -1.350 1.00 98.82 202 SER A N 1
ATOM 1190 C CA . SER A 1 157 ? 41.200 101.853 -2.733 1.00 89.37 202 SER A CA 1
ATOM 1191 C C . SER A 1 157 ? 41.561 103.333 -2.750 1.00 103.93 202 SER A C 1
ATOM 1192 O O . SER A 1 157 ? 41.567 103.983 -1.705 1.00 112.75 202 SER A O 1
ATOM 1195 N N . ARG A 1 158 ? 41.849 103.861 -3.936 1.00 125.91 203 ARG A N 1
ATOM 1196 C CA . ARG A 1 158 ? 42.325 105.236 -4.089 1.00 137.78 203 ARG A CA 1
ATOM 1197 C C . ARG A 1 158 ? 41.476 106.275 -3.352 1.00 133.70 203 ARG A C 1
ATOM 1198 O O . ARG A 1 158 ? 41.995 107.073 -2.570 1.00 124.13 203 ARG A O 1
ATOM 1200 N N . ASP A 1 159 ? 40.170 106.250 -3.595 1.00 126.68 204 ASP A N 1
ATOM 1201 C CA . ASP A 1 159 ? 39.264 107.247 -3.034 1.00 140.76 204 ASP A CA 1
ATOM 1202 C C . ASP A 1 159 ? 38.938 107.010 -1.558 1.00 135.08 204 ASP A C 1
ATOM 1203 O O . ASP A 1 159 ? 39.045 107.926 -0.740 1.00 125.49 204 ASP A O 1
ATOM 1208 N N . PHE A 1 160 ? 38.542 105.784 -1.226 1.00 129.26 205 PHE A N 1
ATOM 1209 C CA . PHE A 1 160 ? 38.094 105.454 0.126 1.00 115.67 205 PHE A CA 1
ATOM 1210 C C . PHE A 1 160 ? 39.181 105.654 1.173 1.00 108.84 205 PHE A C 1
ATOM 1211 O O . PHE A 1 160 ? 38.902 106.113 2.278 1.00 109.60 205 PHE A O 1
ATOM 1219 N N . LYS A 1 161 ? 40.413 105.302 0.816 1.00 96.64 206 LYS A N 1
ATOM 1220 C CA . LYS A 1 161 ? 41.551 105.383 1.728 1.00 96.10 206 LYS A CA 1
ATOM 1221 C C . LYS A 1 161 ? 41.680 106.764 2.368 1.00 104.10 206 LYS A C 1
ATOM 1222 O O . LYS A 1 161 ? 41.973 106.887 3.563 1.00 110.51 206 LYS A O 1
ATOM 1228 N N . THR A 1 162 ? 41.453 107.798 1.563 1.00 109.91 207 THR A N 1
ATOM 1229 C CA . THR A 1 162 ? 41.460 109.171 2.049 1.00 121.72 207 THR A CA 1
ATOM 1230 C C . THR A 1 162 ? 40.410 109.352 3.136 1.00 117.80 207 THR A C 1
ATOM 1231 O O . THR A 1 162 ? 40.703 109.867 4.218 1.00 114.07 207 THR A O 1
ATOM 1235 N N . ILE A 1 163 ? 39.187 108.921 2.837 1.00 98.22 208 ILE A N 1
ATOM 1236 C CA . ILE A 1 163 ? 38.077 109.021 3.778 1.00 100.73 208 ILE A CA 1
ATOM 1237 C C . ILE A 1 163 ? 38.400 108.307 5.087 1.00 102.10 208 ILE A C 1
ATOM 1238 O O . ILE A 1 163 ? 38.155 108.839 6.171 1.00 96.94 208 ILE A O 1
ATOM 1243 N N . ILE A 1 164 ? 38.966 107.109 4.974 1.00 93.95 209 ILE A N 1
ATOM 1244 C CA . ILE A 1 164 ? 39.375 106.326 6.133 1.00 78.65 209 ILE A CA 1
ATOM 1245 C C . ILE A 1 164 ? 40.373 107.099 6.985 1.00 87.68 209 ILE A C 1
ATOM 1246 O O . ILE A 1 164 ? 40.226 107.180 8.207 1.00 96.95 209 ILE A O 1
ATOM 1251 N N . GLU A 1 165 ? 41.380 107.675 6.332 1.00 98.06 210 GLU A N 1
ATOM 1252 C CA . GLU A 1 165 ? 42.401 108.441 7.043 1.00 103.39 210 GLU A CA 1
ATOM 1253 C C . GLU A 1 165 ? 41.818 109.676 7.727 1.00 90.57 210 GLU A C 1
ATOM 1254 O O . GLU A 1 165 ? 42.269 110.071 8.805 1.00 86.29 210 GLU A O 1
ATOM 1260 N N . GLN A 1 166 ? 40.817 110.281 7.093 1.00 80.32 211 GLN A N 1
ATOM 1261 C CA . GLN A 1 166 ? 40.155 111.458 7.650 1.00 98.96 211 GLN A CA 1
ATOM 1262 C C . GLN A 1 166 ? 39.278 111.092 8.848 1.00 97.96 211 GLN A C 1
ATOM 1263 O O . GLN A 1 166 ? 39.115 111.888 9.774 1.00 103.35 211 GLN A O 1
ATOM 1269 N N . ILE A 1 167 ? 38.716 109.887 8.819 1.00 86.07 212 ILE A N 1
ATOM 1270 C CA . ILE A 1 167 ? 37.935 109.374 9.940 1.00 79.18 212 ILE A CA 1
ATOM 1271 C C . ILE A 1 167 ? 38.854 109.078 11.116 1.00 78.59 212 ILE A C 1
ATOM 1272 O O . ILE A 1 167 ? 38.546 109.407 12.264 1.00 88.85 212 ILE A O 1
ATOM 1277 N N . LEU A 1 168 ? 39.992 108.460 10.811 1.00 77.55 213 LEU A N 1
ATOM 1278 C CA . LEU A 1 168 ? 40.984 108.087 11.815 1.00 76.48 213 LEU A CA 1
ATOM 1279 C C . LEU A 1 168 ? 41.519 109.290 12.588 1.00 85.11 213 LEU A C 1
ATOM 1280 O O . LEU A 1 168 ? 42.081 109.142 13.674 1.00 71.57 213 LEU A O 1
ATOM 1285 N N . SER A 1 169 ? 41.344 110.478 12.017 1.00 96.91 214 SER A N 1
ATOM 1286 C CA . SER A 1 169 ? 41.748 111.716 12.668 1.00 97.65 214 SER A CA 1
ATOM 1287 C C . SER A 1 169 ? 41.008 111.923 13.991 1.00 97.15 214 SER A C 1
ATOM 1288 O O . SER A 1 169 ? 41.581 112.420 14.960 1.00 88.61 214 SER A O 1
ATOM 1291 N N . PHE A 1 170 ? 39.739 111.527 14.026 1.00 86.45 215 PHE A N 1
ATOM 1292 C CA . PHE A 1 170 ? 38.892 111.742 15.197 1.00 84.64 215 PHE A CA 1
ATOM 1293 C C . PHE A 1 170 ? 39.240 110.819 16.357 1.00 84.26 215 PHE A C 1
ATOM 1294 O O . PHE A 1 170 ? 39.160 111.213 17.521 1.00 96.31 215 PHE A O 1
ATOM 1302 N N . LEU A 1 171 ? 39.611 109.589 16.025 1.00 71.63 216 LEU A N 1
ATOM 1303 C CA . LEU A 1 171 ? 39.976 108.582 17.013 1.00 68.55 216 LEU A CA 1
ATOM 1304 C C . LEU A 1 171 ? 41.134 109.093 17.865 1.00 66.84 216 LEU A C 1
ATOM 1305 O O . LEU A 1 171 ? 41.957 109.872 17.383 1.00 75.47 216 LEU A O 1
ATOM 1310 N N . PRO A 1 172 ? 41.194 108.670 19.139 1.00 58.34 217 PRO A N 1
ATOM 1311 C CA . PRO A 1 172 ? 42.318 109.046 20.001 1.00 72.78 217 PRO A CA 1
ATOM 1312 C C . PRO A 1 172 ? 43.636 108.626 19.371 1.00 86.73 217 PRO A C 1
ATOM 1313 O O . PRO A 1 172 ? 43.671 107.603 18.686 1.00 93.75 217 PRO A O 1
ATOM 1317 N N . PRO A 1 173 ? 44.699 109.418 19.579 1.00 93.20 218 PRO A N 1
ATOM 1318 C CA . PRO A 1 173 ? 46.039 109.127 19.061 1.00 84.93 218 PRO A CA 1
ATOM 1319 C C . PRO A 1 173 ? 46.445 107.683 19.331 1.00 92.42 218 PRO A C 1
ATOM 1320 O O . PRO A 1 173 ? 46.962 107.011 18.439 1.00 92.52 218 PRO A O 1
ATOM 1324 N N . THR A 1 174 ? 46.193 107.211 20.547 1.00 80.48 219 THR A N 1
ATOM 1325 C CA . THR A 1 174 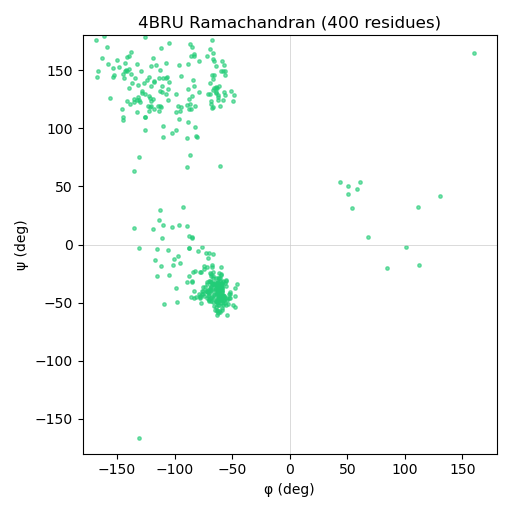? 46.499 105.832 20.905 1.00 88.24 219 THR A CA 1
ATOM 1326 C C . THR A 1 174 ? 45.255 104.940 20.825 1.00 92.89 219 THR A C 1
ATOM 1327 O O . THR A 1 174 ? 44.437 104.906 21.745 1.00 100.08 219 THR A O 1
ATOM 1331 N N . HIS A 1 175 ? 45.112 104.224 19.713 1.00 83.31 220 HIS A N 1
ATOM 1332 C CA . HIS A 1 175 ? 43.950 103.361 19.512 1.00 82.99 220 HIS A CA 1
ATOM 1333 C C . HIS A 1 175 ? 44.302 102.026 18.858 1.00 84.20 220 HIS A C 1
ATOM 1334 O O . HIS A 1 175 ? 45.261 101.929 18.094 1.00 94.56 220 HIS A O 1
ATOM 1341 N N . GLN A 1 176 ? 43.510 101.002 19.160 1.00 77.85 221 GLN A N 1
ATOM 1342 C CA . GLN A 1 176 ? 43.721 99.668 18.610 1.00 67.61 221 GLN A CA 1
ATOM 1343 C C . GLN A 1 176 ? 43.075 99.541 17.235 1.00 71.52 221 GLN A C 1
ATOM 1344 O O . GLN A 1 176 ? 41.989 100.069 17.002 1.00 71.33 221 GLN A O 1
ATOM 1350 N N . SER A 1 177 ? 43.746 98.839 16.326 1.00 68.43 222 SER A N 1
ATOM 1351 C CA . SER A 1 177 ? 43.243 98.681 14.966 1.00 60.52 222 SER A CA 1
ATOM 1352 C C . SER A 1 177 ? 43.198 97.217 14.529 1.00 63.68 222 SER A C 1
ATOM 1353 O O . SER A 1 177 ? 44.167 96.479 14.695 1.00 75.40 222 SER A O 1
ATOM 1356 N N . LEU A 1 178 ? 42.065 96.807 13.969 1.00 55.91 223 LEU A N 1
ATOM 1357 C CA . LEU A 1 178 ? 41.893 95.443 13.487 1.00 47.72 223 LEU A CA 1
ATOM 1358 C C . LEU A 1 178 ? 41.455 95.455 12.028 1.00 58.89 223 LEU A C 1
ATOM 1359 O O . LEU A 1 178 ? 40.328 95.836 11.714 1.00 62.90 223 LEU A O 1
ATOM 1364 N N . LEU A 1 179 ? 42.347 95.040 11.136 1.00 55.93 224 LEU A N 1
ATOM 1365 C CA . LEU A 1 179 ? 42.053 95.056 9.709 1.00 56.44 224 LEU A CA 1
ATOM 1366 C C . LEU A 1 179 ? 41.930 93.643 9.148 1.00 70.62 224 LEU A C 1
ATOM 1367 O O . LEU A 1 179 ? 42.881 92.862 9.185 1.00 79.82 224 LEU A O 1
ATOM 1372 N N . PHE A 1 180 ? 40.749 93.322 8.633 1.00 62.78 225 PHE A N 1
ATOM 1373 C CA . PHE A 1 180 ? 40.492 92.002 8.077 1.00 50.87 225 PHE A CA 1
ATOM 1374 C C . PHE A 1 180 ? 40.253 92.081 6.576 1.00 67.02 225 PHE A C 1
ATOM 1375 O O . PHE A 1 180 ? 39.682 93.051 6.081 1.00 70.20 225 PHE A O 1
ATOM 1383 N N . SER A 1 181 ? 40.727 91.081 5.835 1.00 71.15 226 SER A N 1
ATOM 1384 C CA . SER A 1 181 ? 40.455 91.006 4.402 1.00 71.32 226 SER A CA 1
ATOM 1385 C C . SER A 1 181 ? 40.455 89.598 3.814 1.00 95.33 226 SER A C 1
ATOM 1386 O O . SER A 1 181 ? 41.208 88.743 4.247 1.00 99.05 226 SER A O 1
ATOM 1389 N N . ALA A 1 182 ? 39.624 89.329 2.829 1.00 84.20 227 ALA A N 1
ATOM 1390 C CA . ALA A 1 182 ? 39.708 88.123 2.013 1.00 75.58 227 ALA A CA 1
ATOM 1391 C C . ALA A 1 182 ? 40.816 87.971 1.001 1.00 95.03 227 ALA A C 1
ATOM 1392 O O . ALA A 1 182 ? 41.325 86.891 0.796 1.00 96.06 227 ALA A O 1
ATOM 1394 N N . THR A 1 183 ? 41.132 89.051 0.307 1.00 101.75 228 THR A N 1
ATOM 1395 C CA . THR A 1 183 ? 41.963 89.001 -0.885 1.00 113.96 228 THR A CA 1
ATOM 1396 C C . THR A 1 183 ? 43.281 89.686 -0.643 1.00 112.55 228 THR A C 1
ATOM 1397 O O . THR A 1 183 ? 43.337 90.767 -0.123 1.00 113.25 228 THR A O 1
ATOM 1401 N N . PHE A 1 184 ? 44.356 89.026 -1.013 1.00 114.76 229 PHE A N 1
ATOM 1402 C CA . PHE A 1 184 ? 45.644 89.290 -0.416 1.00 125.74 229 PHE A CA 1
ATOM 1403 C C . PHE A 1 184 ? 46.291 90.639 -0.555 1.00 135.60 229 PHE A C 1
ATOM 1404 O O . PHE A 1 184 ? 46.747 91.192 0.429 1.00 132.77 229 PHE A O 1
ATOM 1406 N N . PRO A 1 185 ? 46.341 91.204 -1.740 1.00 139.00 230 PRO A N 1
ATOM 1407 C CA . PRO A 1 185 ? 47.176 92.411 -1.842 1.00 142.90 230 PRO A CA 1
ATOM 1408 C C . PRO A 1 185 ? 46.617 93.567 -1.055 1.00 141.28 230 PRO A C 1
ATOM 1409 O O . PRO A 1 185 ? 45.423 93.742 -0.887 1.00 129.05 230 PRO A O 1
ATOM 1413 N N . LEU A 1 186 ? 47.538 94.345 -0.529 1.00 147.78 231 LEU A N 1
ATOM 1414 C CA . LEU A 1 186 ? 47.220 95.604 0.134 1.00 154.44 231 LEU A CA 1
ATOM 1415 C C . LEU A 1 186 ? 47.733 96.773 -0.700 1.00 164.87 231 LEU A C 1
ATOM 1416 O O . LEU A 1 186 ? 48.881 96.775 -1.141 1.00 162.08 231 LEU A O 1
ATOM 1421 N N . THR A 1 187 ? 46.877 97.763 -0.916 1.00 158.64 232 THR A N 1
ATOM 1422 C CA . THR A 1 187 ? 47.199 98.870 -1.807 1.00 159.09 232 THR A CA 1
ATOM 1423 C C . THR A 1 187 ? 48.397 99.697 -1.348 1.00 184.15 232 THR A C 1
ATOM 1424 O O . THR A 1 187 ? 49.223 100.099 -2.167 1.00 195.98 232 THR A O 1
ATOM 1426 N N . VAL A 1 188 ? 48.489 99.956 -0.047 1.00 185.27 233 VAL A N 1
ATOM 1427 C CA . VAL A 1 188 ? 49.555 100.811 0.479 1.00 167.07 233 VAL A CA 1
ATOM 1428 C C . VAL A 1 188 ? 50.083 100.359 1.831 1.00 156.41 233 VAL A C 1
ATOM 1429 O O . VAL A 1 188 ? 49.355 99.790 2.634 1.00 155.14 233 VAL A O 1
ATOM 1431 N N . ASP A 1 189 ? 51.360 100.622 2.070 1.00 150.44 234 ASP A N 1
ATOM 1432 C CA . ASP A 1 189 ? 52.004 100.273 3.337 1.00 152.54 234 ASP A CA 1
ATOM 1433 C C . ASP A 1 189 ? 52.371 101.526 4.139 1.00 158.86 234 ASP A C 1
ATOM 1434 O O . ASP A 1 189 ? 52.604 101.450 5.344 1.00 160.64 234 ASP A O 1
ATOM 1439 N N . GLU A 1 190 ? 52.428 102.677 3.473 1.00 151.93 235 GLU A N 1
ATOM 1440 C CA . GLU A 1 190 ? 52.550 103.940 4.194 1.00 145.72 235 GLU A CA 1
ATOM 1441 C C . GLU A 1 190 ? 51.403 104.005 5.193 1.00 139.44 235 GLU A C 1
ATOM 1442 O O . GLU A 1 190 ? 51.602 104.300 6.380 1.00 136.56 235 GLU A O 1
ATOM 1448 N N . PHE A 1 191 ? 50.210 103.694 4.692 1.00 136.43 236 PHE A N 1
ATOM 1449 C CA . PHE A 1 191 ? 49.006 103.591 5.506 1.00 121.88 236 PHE A CA 1
ATOM 1450 C C . PHE A 1 191 ? 49.236 102.656 6.686 1.00 107.00 236 PHE A C 1
ATOM 1451 O O . PHE A 1 191 ? 48.883 102.976 7.822 1.00 109.65 236 PHE A O 1
ATOM 1459 N N . MET A 1 192 ? 49.832 101.502 6.404 1.00 111.47 237 MET A N 1
ATOM 1460 C CA . MET A 1 192 ? 50.057 100.476 7.416 1.00 120.87 237 MET A CA 1
ATOM 1461 C C . MET A 1 192 ? 50.971 100.954 8.541 1.00 113.83 237 MET A C 1
ATOM 1462 O O . MET A 1 192 ? 50.578 100.962 9.707 1.00 112.05 237 MET A O 1
ATOM 1467 N N . ASP A 1 193 ? 52.187 101.351 8.182 1.00 133.55 238 ASP A N 1
ATOM 1468 C CA . ASP A 1 193 ? 53.173 101.811 9.152 1.00 142.80 238 ASP A CA 1
ATOM 1469 C C . ASP A 1 193 ? 52.716 103.050 9.916 1.00 126.46 238 ASP A C 1
ATOM 1470 O O . ASP A 1 193 ? 53.117 103.256 11.063 1.00 129.50 238 ASP A O 1
ATOM 1475 N N . LYS A 1 194 ? 51.886 103.874 9.283 1.00 107.75 239 LYS A N 1
ATOM 1476 C CA . LYS A 1 194 ? 51.405 105.089 9.932 1.00 100.04 239 LYS A CA 1
ATOM 1477 C C . LYS A 1 194 ? 50.275 104.807 10.919 1.00 103.43 239 LYS A C 1
ATOM 1478 O O . LYS A 1 194 ? 50.256 105.350 12.027 1.00 104.23 239 LYS A O 1
ATOM 1484 N N . HIS A 1 195 ? 49.342 103.950 10.515 1.00 108.22 240 HIS A N 1
ATOM 1485 C CA . HIS A 1 195 ? 48.093 103.778 11.251 1.00 90.54 240 HIS A CA 1
ATOM 1486 C C . HIS A 1 195 ? 47.991 102.484 12.059 1.00 72.06 240 HIS A C 1
ATOM 1487 O O . HIS A 1 195 ? 47.022 102.281 12.788 1.00 89.99 240 HIS A O 1
ATOM 1494 N N . LEU A 1 196 ? 48.984 101.612 11.930 1.00 70.82 241 LEU A N 1
ATOM 1495 C CA . LEU A 1 196 ? 49.029 100.395 12.733 1.00 73.76 241 LEU A CA 1
ATOM 1496 C C . LEU A 1 196 ? 50.254 100.416 13.641 1.00 90.17 241 LEU A C 1
ATOM 1497 O O . LEU A 1 196 ? 51.247 101.079 13.340 1.00 99.21 241 LEU A O 1
ATOM 1502 N N . HIS A 1 197 ? 50.178 99.699 14.756 1.00 86.15 242 HIS A N 1
ATOM 1503 C CA . HIS A 1 197 ? 51.280 99.666 15.709 1.00 97.11 242 HIS A CA 1
ATOM 1504 C C . HIS A 1 197 ? 51.618 98.243 16.139 1.00 91.89 242 HIS A C 1
ATOM 1505 O O . HIS A 1 197 ? 50.816 97.581 16.798 1.00 84.28 242 HIS A O 1
ATOM 1512 N N . LYS A 1 198 ? 52.817 97.796 15.769 1.00 91.05 243 LYS A N 1
ATOM 1513 C CA . LYS A 1 198 ? 53.283 96.429 16.021 1.00 103.03 243 LYS A CA 1
ATOM 1514 C C . LYS A 1 198 ? 52.221 95.364 15.737 1.00 97.96 243 LYS A C 1
ATOM 1515 O O . LYS A 1 198 ? 51.936 94.528 16.597 1.00 72.80 243 LYS A O 1
ATOM 1517 N N . PRO A 1 199 ? 51.641 95.380 14.526 1.00 83.41 244 PRO A N 1
ATOM 1518 C CA . PRO A 1 199 ? 50.486 94.513 14.278 1.00 79.27 244 PRO A CA 1
ATOM 1519 C C . PRO A 1 199 ? 50.852 93.035 14.254 1.00 78.28 244 PRO A C 1
ATOM 1520 O O . PRO A 1 199 ? 51.893 92.666 13.713 1.00 93.42 244 PRO A O 1
ATOM 1524 N N . TYR A 1 200 ? 50.004 92.201 14.848 1.00 77.96 245 TYR A N 1
ATOM 1525 C CA . TYR A 1 200 ? 50.188 90.759 14.771 1.00 70.16 245 TYR A CA 1
ATOM 1526 C C . TYR A 1 200 ? 49.489 90.222 13.532 1.00 75.44 245 TYR A C 1
ATOM 1527 O O . TYR A 1 200 ? 48.263 90.124 13.492 1.00 81.70 245 TYR A O 1
ATOM 1536 N N . GLU A 1 201 ? 50.276 89.875 12.520 1.00 84.65 246 GLU A N 1
ATOM 1537 C CA . GLU A 1 201 ? 49.725 89.450 11.240 1.00 75.78 246 GLU A CA 1
ATOM 1538 C C . GLU A 1 201 ? 49.236 88.006 11.256 1.00 84.12 246 GLU A C 1
ATOM 1539 O O . GLU A 1 201 ? 49.940 87.102 11.709 1.00 88.84 246 GLU A O 1
ATOM 1545 N N . ILE A 1 202 ? 48.017 87.805 10.766 1.00 76.64 247 ILE A N 1
ATOM 1546 C CA . ILE A 1 202 ? 47.469 86.469 10.577 1.00 63.89 247 ILE A CA 1
ATOM 1547 C C . ILE A 1 202 ? 47.195 86.237 9.095 1.00 80.30 247 ILE A C 1
ATOM 1548 O O . ILE A 1 202 ? 46.761 87.147 8.391 1.00 78.04 247 ILE A O 1
ATOM 1553 N N . ASN A 1 203 ? 47.466 85.027 8.617 1.00 87.66 248 ASN A N 1
ATOM 1554 C CA . ASN A 1 203 ? 47.172 84.676 7.233 1.00 89.29 248 ASN A CA 1
ATOM 1555 C C . ASN A 1 203 ? 46.733 83.221 7.107 1.00 79.60 248 ASN A C 1
ATOM 1556 O O . ASN A 1 203 ? 47.545 82.305 7.229 1.00 84.13 248 ASN A O 1
ATOM 1561 N N . LEU A 1 204 ? 45.441 83.021 6.864 1.00 83.57 249 LEU A N 1
ATOM 1562 C CA . LEU A 1 204 ? 44.872 81.681 6.779 1.00 81.97 249 LEU A CA 1
ATOM 1563 C C . LEU A 1 204 ? 44.391 81.350 5.370 1.00 88.65 249 LEU A C 1
ATOM 1564 O O . LEU A 1 204 ? 43.441 80.587 5.192 1.00 92.00 249 LEU A O 1
ATOM 1569 N N . MET A 1 205 ? 45.041 81.938 4.372 1.00 83.83 250 MET A N 1
ATOM 1570 C CA . MET A 1 205 ? 44.726 81.647 2.979 1.00 84.07 250 MET A CA 1
ATOM 1571 C C . MET A 1 205 ? 46.005 81.553 2.165 1.00 91.43 250 MET A C 1
ATOM 1572 O O . MET A 1 205 ? 47.060 82.023 2.593 1.00 98.14 250 MET A O 1
ATOM 1577 N N . GLU A 1 206 ? 45.907 80.943 0.988 1.00 85.75 251 GLU A N 1
ATOM 1578 C CA . GLU A 1 206 ? 46.999 80.978 0.028 1.00 85.97 251 GLU A CA 1
ATOM 1579 C C . GLU A 1 206 ? 47.213 82.419 -0.419 1.00 98.97 251 GLU A C 1
ATOM 1580 O O . GLU A 1 206 ? 46.289 83.232 -0.380 1.00 107.58 251 GLU A O 1
ATOM 1586 N N . GLU A 1 207 ? 48.437 82.734 -0.828 1.00 94.90 252 GLU A N 1
ATOM 1587 C CA . GLU A 1 207 ? 48.768 84.071 -1.301 1.00 101.05 252 GLU A CA 1
ATOM 1588 C C . GLU A 1 207 ? 48.456 84.168 -2.791 1.00 88.66 252 GLU A C 1
ATOM 1589 O O . GLU A 1 207 ? 49.350 84.100 -3.634 1.00 108.45 252 GLU A O 1
ATOM 1595 N N . LEU A 1 208 ? 47.171 84.312 -3.099 1.00 91.21 253 LEU A N 1
ATOM 1596 C CA . LEU A 1 208 ? 46.701 84.422 -4.473 1.00 87.10 253 LEU A CA 1
ATOM 1597 C C . LEU A 1 208 ? 45.627 85.494 -4.555 1.00 8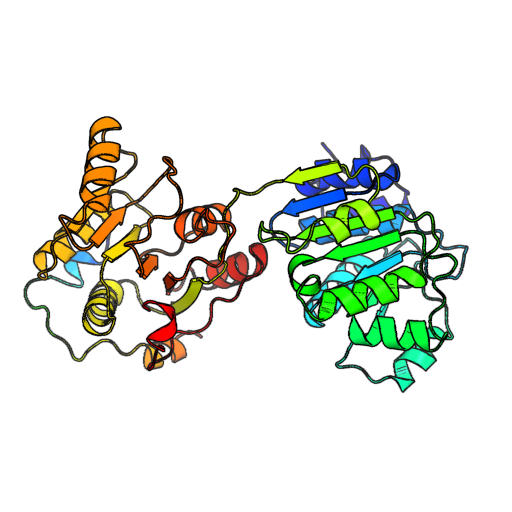0.55 253 LEU A C 1
ATOM 1598 O O . LEU A 1 208 ? 44.858 85.687 -3.615 1.00 94.15 253 LEU A O 1
ATOM 1603 N N . THR A 1 209 ? 45.582 86.196 -5.680 1.00 76.93 254 THR A N 1
ATOM 1604 C CA . THR A 1 209 ? 44.613 87.266 -5.852 1.00 90.39 254 THR A CA 1
ATOM 1605 C C . THR A 1 209 ? 43.736 87.030 -7.073 1.00 91.26 254 THR A C 1
ATOM 1606 O O . THR A 1 209 ? 44.187 86.502 -8.091 1.00 99.31 254 THR A O 1
ATOM 1610 N N . LEU A 1 210 ? 42.473 87.420 -6.955 1.00 85.96 255 LEU A N 1
ATOM 1611 C CA . LEU A 1 210 ? 41.535 87.324 -8.059 1.00 76.02 255 LEU A CA 1
ATOM 1612 C C . LEU A 1 210 ? 41.465 88.671 -8.765 1.00 90.68 255 LEU A C 1
ATOM 1613 O O . LEU A 1 210 ? 40.536 88.938 -9.526 1.00 93.18 255 LEU A O 1
ATOM 1618 N N . LYS A 1 211 ? 42.458 89.517 -8.501 1.00 91.76 256 LYS A N 1
ATOM 1619 C CA . LYS A 1 211 ? 42.512 90.851 -9.089 1.00 97.82 256 LYS A CA 1
ATOM 1620 C C . LYS A 1 211 ? 42.655 90.780 -10.602 1.00 93.10 256 LYS A C 1
ATOM 1621 O O . LYS A 1 211 ? 43.503 90.054 -11.120 1.00 112.13 256 LYS A O 1
ATOM 1627 N N . GLY A 1 212 ? 41.815 91.534 -11.304 1.00 99.76 257 GLY A N 1
ATOM 1628 C CA . GLY A 1 212 ? 41.855 91.586 -12.754 1.00 108.94 257 GLY A CA 1
ATOM 1629 C C . GLY A 1 212 ? 41.073 90.469 -13.417 1.00 103.45 257 GLY A C 1
ATOM 1630 O O . GLY A 1 212 ? 40.705 90.566 -14.588 1.00 112.84 257 GLY A O 1
ATOM 1631 N N . ILE A 1 213 ? 40.817 89.404 -12.665 1.00 92.78 258 ILE A N 1
ATOM 1632 C CA . ILE A 1 213 ? 40.100 88.252 -13.194 1.00 90.97 258 ILE A CA 1
ATOM 1633 C C . ILE A 1 213 ? 38.595 88.469 -13.166 1.00 92.00 258 ILE A C 1
ATOM 1634 O O . ILE A 1 213 ? 38.005 88.660 -12.102 1.00 92.11 258 ILE A O 1
ATOM 1639 N N . THR A 1 214 ? 37.980 88.439 -14.343 1.00 89.60 259 THR A N 1
ATOM 1640 C CA . THR A 1 214 ? 36.536 88.609 -14.443 1.00 88.25 259 THR A CA 1
ATOM 1641 C C . THR A 1 214 ? 35.834 87.258 -14.329 1.00 94.83 259 THR A C 1
ATOM 1642 O O . THR A 1 214 ? 36.064 86.359 -15.142 1.00 87.33 259 THR A O 1
ATOM 1646 N N . GLN A 1 215 ? 34.980 87.119 -13.319 1.00 98.17 260 GLN A N 1
ATOM 1647 C CA . GLN A 1 215 ? 34.357 85.833 -13.021 1.00 86.12 260 GLN A CA 1
ATOM 1648 C C . GLN A 1 215 ? 32.879 85.771 -13.400 1.00 93.71 260 GLN A C 1
ATOM 1649 O O . GLN A 1 215 ? 32.092 86.647 -13.035 1.00 99.38 260 GLN A O 1
ATOM 1655 N N . TYR A 1 216 ? 32.515 84.721 -14.130 1.00 90.07 261 TYR A N 1
ATOM 1656 C CA . TYR A 1 216 ? 31.134 84.469 -14.512 1.00 78.52 261 TYR A CA 1
ATOM 1657 C C . TYR A 1 216 ? 30.739 83.042 -14.158 1.00 92.30 261 TYR A C 1
ATOM 1658 O O . TYR A 1 216 ? 31.575 82.139 -14.162 1.00 79.01 261 TYR A O 1
ATOM 1667 N N . TYR A 1 217 ? 29.462 82.841 -13.856 1.00 101.41 262 TYR A N 1
ATOM 1668 C CA . TYR A 1 217 ? 28.936 81.494 -13.687 1.00 99.33 262 TYR A CA 1
ATOM 1669 C C . TYR A 1 217 ? 27.850 81.247 -14.721 1.00 98.70 262 TYR A C 1
ATOM 1670 O O . TYR A 1 217 ? 27.284 82.188 -15.282 1.00 88.09 262 TYR A O 1
ATOM 1679 N N . ALA A 1 218 ? 27.563 79.975 -14.968 1.00 92.68 263 ALA A N 1
ATOM 1680 C CA . ALA A 1 218 ? 26.547 79.591 -15.933 1.00 105.47 263 ALA A CA 1
ATOM 1681 C C . ALA A 1 218 ? 25.857 78.322 -15.458 1.00 115.54 263 ALA A C 1
ATOM 1682 O O . ALA A 1 218 ? 26.494 77.273 -15.328 1.00 108.98 263 ALA A O 1
ATOM 1684 N N . PHE A 1 219 ? 24.561 78.414 -15.181 1.00 108.53 264 PHE A N 1
ATOM 1685 C CA . PHE A 1 219 ? 23.816 77.235 -14.769 1.00 108.99 264 PHE A CA 1
ATOM 1686 C C . PHE A 1 219 ? 23.722 76.273 -15.942 1.00 110.67 264 PHE A C 1
ATOM 1687 O O . PHE A 1 219 ? 23.153 76.600 -16.983 1.00 114.18 264 PHE A O 1
ATOM 1695 N N . VAL A 1 220 ? 24.307 75.093 -15.774 1.00 105.06 265 VAL A N 1
ATOM 1696 C CA . VAL A 1 220 ? 24.373 74.103 -16.841 1.00 99.88 265 VAL A CA 1
ATOM 1697 C C . VAL A 1 220 ? 24.108 72.707 -16.292 1.00 115.21 265 VAL A C 1
ATOM 1698 O O . VAL A 1 220 ? 24.836 72.235 -15.418 1.00 117.54 265 VAL A O 1
ATOM 1702 N N . GLU A 1 221 ? 23.073 72.048 -16.808 1.00 118.89 266 GLU A N 1
ATOM 1703 C CA . GLU A 1 221 ? 22.749 70.684 -16.395 1.00 119.41 266 GLU A CA 1
ATOM 1704 C C . GLU A 1 221 ? 23.923 69.750 -16.671 1.00 107.99 266 GLU A C 1
ATOM 1705 O O . GLU A 1 221 ? 24.769 70.041 -17.514 1.00 121.46 266 GLU A O 1
ATOM 1711 N N . GLU A 1 222 ? 23.968 68.629 -15.957 1.00 107.45 267 GLU A N 1
ATOM 1712 C CA . GLU A 1 222 ? 25.085 67.694 -16.065 1.00 116.32 267 GLU A CA 1
ATOM 1713 C C . GLU A 1 222 ? 25.264 67.160 -17.486 1.00 131.87 267 GLU A C 1
ATOM 1714 O O . GLU A 1 222 ? 26.388 67.020 -17.967 1.00 134.64 267 GLU A O 1
ATOM 1720 N N . ARG A 1 223 ? 24.152 66.873 -18.155 1.00 141.86 268 ARG A N 1
ATOM 1721 C CA . ARG A 1 223 ? 24.194 66.321 -19.504 1.00 128.97 268 ARG A CA 1
ATOM 1722 C C . ARG A 1 223 ? 24.502 67.385 -20.556 1.00 126.16 268 ARG A C 1
ATOM 1723 O O . ARG A 1 223 ? 24.996 67.071 -21.639 1.00 124.01 268 ARG A O 1
ATOM 1725 N N . GLN A 1 224 ? 24.212 68.642 -20.233 1.00 122.15 269 GLN A N 1
ATOM 1726 C CA . GLN A 1 224 ? 24.385 69.740 -21.182 1.00 121.73 269 GLN A CA 1
ATOM 1727 C C . GLN A 1 224 ? 25.791 70.337 -21.149 1.00 128.77 269 GLN A C 1
ATOM 1728 O O . GLN A 1 224 ? 26.103 71.239 -21.927 1.00 124.70 269 GLN A O 1
ATOM 1734 N N . LYS A 1 225 ? 26.632 69.832 -20.251 1.00 123.68 270 LYS A N 1
ATOM 1735 C CA . LYS A 1 225 ? 27.943 70.431 -19.997 1.00 116.51 270 LYS A CA 1
ATOM 1736 C C . LYS A 1 225 ? 28.870 70.513 -21.210 1.00 124.06 270 LYS A C 1
ATOM 1737 O O . LYS A 1 225 ? 29.362 71.592 -21.540 1.00 122.35 270 LYS A O 1
ATOM 1743 N N . LEU A 1 226 ? 29.107 69.379 -21.862 1.00 121.62 271 LEU A N 1
ATOM 1744 C CA . LEU A 1 226 ? 30.043 69.311 -22.982 1.00 115.10 271 LEU A CA 1
ATOM 1745 C C . LEU A 1 226 ? 29.648 70.250 -24.124 1.00 112.12 271 LEU A C 1
ATOM 1746 O O . LEU A 1 226 ? 30.496 70.941 -24.699 1.00 122.55 271 LEU A O 1
ATOM 1751 N N . HIS A 1 227 ? 28.357 70.265 -24.441 1.00 110.08 272 HIS A N 1
ATOM 1752 C CA . HIS A 1 227 ? 27.803 71.166 -25.447 1.00 123.71 272 HIS A CA 1
ATOM 1753 C C . HIS A 1 227 ? 28.126 72.619 -25.100 1.00 131.52 272 HIS A C 1
ATOM 1754 O O . HIS A 1 227 ? 28.556 73.398 -25.957 1.00 121.57 272 HIS A O 1
ATOM 1761 N N . CYS A 1 228 ? 27.923 72.969 -23.833 1.00 129.24 273 CYS A N 1
ATOM 1762 C CA . CYS A 1 228 ? 28.205 74.313 -23.340 1.00 135.87 273 CYS A CA 1
ATOM 1763 C C . CYS A 1 228 ? 29.684 74.670 -23.466 1.00 128.09 273 CYS A C 1
ATOM 1764 O O . CYS A 1 228 ? 30.036 75.775 -23.894 1.00 124.58 273 CYS A O 1
ATOM 1767 N N . LEU A 1 229 ? 30.542 73.728 -23.085 1.00 113.09 274 LEU A N 1
ATOM 1768 C CA . LEU A 1 229 ? 31.985 73.917 -23.159 1.00 110.07 274 LEU A CA 1
ATOM 1769 C C . LEU A 1 229 ? 32.417 74.170 -24.597 1.00 121.08 274 LEU A C 1
ATOM 1770 O O . LEU A 1 229 ? 33.240 75.051 -24.865 1.00 116.37 274 LEU A O 1
ATOM 1775 N N . ASN A 1 230 ? 31.855 73.396 -25.522 1.00 125.37 275 ASN A N 1
ATOM 1776 C CA . ASN A 1 230 ? 32.128 73.601 -26.938 1.00 121.15 275 ASN A CA 1
ATOM 1777 C C . ASN A 1 230 ? 31.651 74.972 -27.402 1.00 121.00 275 ASN A C 1
ATOM 1778 O O . ASN A 1 230 ? 32.333 75.649 -28.177 1.00 126.68 275 ASN A O 1
ATOM 1783 N N . THR A 1 231 ? 30.477 75.376 -26.922 1.00 109.40 276 THR A N 1
ATOM 1784 C CA . THR A 1 231 ? 29.926 76.683 -27.262 1.00 118.74 276 THR A CA 1
ATOM 1785 C C . THR A 1 231 ? 30.879 77.783 -26.811 1.00 120.92 276 THR A C 1
ATOM 1786 O O . THR A 1 231 ? 31.037 78.803 -27.489 1.00 121.17 276 THR A O 1
ATOM 1790 N N . LEU A 1 232 ? 31.522 77.561 -25.668 1.00 119.78 277 LEU A N 1
ATOM 1791 C CA . LEU A 1 232 ? 32.489 78.517 -25.140 1.00 128.27 277 LEU A CA 1
ATOM 1792 C C . LEU A 1 232 ? 33.762 78.549 -25.978 1.00 127.01 277 LEU A C 1
ATOM 1793 O O . LEU A 1 232 ? 34.255 79.623 -26.330 1.00 119.78 277 LEU A O 1
ATOM 1798 N N . PHE A 1 233 ? 34.290 77.367 -26.288 1.00 126.01 278 PHE A N 1
ATOM 1799 C CA . PHE A 1 233 ? 35.459 77.239 -27.154 1.00 119.89 278 PHE A CA 1
ATOM 1800 C C . PHE A 1 233 ? 35.223 77.938 -28.489 1.00 127.68 278 PHE A C 1
ATOM 1801 O O . PHE A 1 233 ? 36.156 78.455 -29.109 1.00 134.94 278 PHE A O 1
ATOM 1809 N N . SER A 1 234 ? 33.965 77.948 -28.919 1.00 126.42 279 SER A N 1
ATOM 1810 C CA . SER A 1 234 ? 33.581 78.516 -30.206 1.00 125.67 279 SER A CA 1
ATOM 1811 C C . SER A 1 234 ? 33.357 80.020 -30.133 1.00 113.32 279 SER A C 1
ATOM 1812 O O . SER A 1 234 ? 33.587 80.738 -31.108 1.00 122.36 279 SER A O 1
ATOM 1815 N N . LYS A 1 235 ? 32.897 80.487 -28.976 1.00 112.64 280 LYS A N 1
ATOM 1816 C CA . LYS A 1 235 ? 32.472 81.873 -28.822 1.00 111.08 280 LYS A CA 1
ATOM 1817 C C . LYS A 1 235 ? 33.523 82.750 -28.154 1.00 118.24 280 LYS A C 1
ATOM 1818 O O . LYS A 1 235 ? 33.403 83.976 -28.148 1.00 118.71 280 LYS A O 1
ATOM 1820 N N . LEU A 1 236 ? 34.547 82.123 -27.586 1.00 118.48 281 LEU A N 1
ATOM 1821 C CA . LEU A 1 236 ? 35.555 82.860 -26.834 1.00 127.41 281 LEU A CA 1
ATOM 1822 C C . LEU A 1 236 ? 36.906 82.889 -27.542 1.00 134.51 281 LEU A C 1
ATOM 1823 O O . LEU A 1 236 ? 37.369 81.877 -28.068 1.00 136.24 281 LEU A O 1
ATOM 1828 N N . GLN A 1 237 ? 37.527 84.064 -27.549 1.00 130.06 282 GLN A N 1
ATOM 1829 C CA . GLN A 1 237 ? 38.856 84.235 -28.123 1.00 129.85 282 GLN A CA 1
ATOM 1830 C C . GLN A 1 237 ? 39.925 83.807 -27.129 1.00 124.36 282 GLN A C 1
ATOM 1831 O O . GLN A 1 237 ? 40.265 84.546 -26.206 1.00 123.63 282 GLN A O 1
ATOM 1837 N N . ILE A 1 238 ? 40.454 82.606 -27.327 1.00 111.32 283 ILE A N 1
ATOM 1838 C CA . ILE A 1 238 ? 41.396 82.023 -26.387 1.00 99.75 283 ILE A CA 1
ATOM 1839 C C . ILE A 1 238 ? 42.746 81.756 -27.037 1.00 119.69 283 ILE A C 1
ATOM 1840 O O . ILE A 1 238 ? 42.821 81.070 -28.055 1.00 143.08 283 ILE A O 1
ATOM 1845 N N . ASN A 1 239 ? 43.815 82.290 -26.456 1.00 122.51 284 ASN A N 1
ATOM 1846 C CA . ASN A 1 239 ? 45.147 81.892 -26.893 1.00 139.03 284 ASN A CA 1
ATOM 1847 C C . ASN A 1 239 ? 45.563 80.613 -26.172 1.00 131.77 284 ASN A C 1
ATOM 1848 O O . ASN A 1 239 ? 46.271 79.776 -26.730 1.00 150.08 284 ASN A O 1
ATOM 1853 N N . GLN A 1 240 ? 45.094 80.465 -24.935 1.00 112.45 285 GLN A N 1
ATOM 1854 C CA . GLN A 1 240 ? 45.397 79.295 -24.121 1.00 118.58 285 GLN A CA 1
ATOM 1855 C C . GLN A 1 240 ? 44.463 79.241 -22.914 1.00 114.03 285 GLN A C 1
ATOM 1856 O O . GLN A 1 240 ? 44.030 80.280 -22.416 1.00 106.04 285 GLN A O 1
ATOM 1862 N N . ALA A 1 241 ? 44.153 78.037 -22.444 1.00 108.20 286 ALA A N 1
ATOM 1863 C CA . ALA A 1 241 ? 43.165 77.881 -21.379 1.00 111.24 286 ALA A CA 1
ATOM 1864 C C . ALA A 1 241 ? 43.406 76.667 -20.485 1.00 109.51 286 ALA A C 1
ATOM 1865 O O . ALA A 1 241 ? 44.078 75.714 -20.878 1.00 116.76 286 ALA A O 1
ATOM 1867 N N . ILE A 1 242 ? 42.843 76.713 -19.281 1.00 100.36 287 ILE A N 1
ATOM 1868 C CA . ILE A 1 242 ? 42.927 75.599 -18.342 1.00 100.43 287 ILE A CA 1
ATOM 1869 C C . ILE A 1 242 ? 41.540 75.217 -17.831 1.00 104.04 287 ILE A C 1
ATOM 1870 O O . ILE A 1 242 ? 40.773 76.075 -17.395 1.00 103.58 287 ILE A O 1
ATOM 1875 N 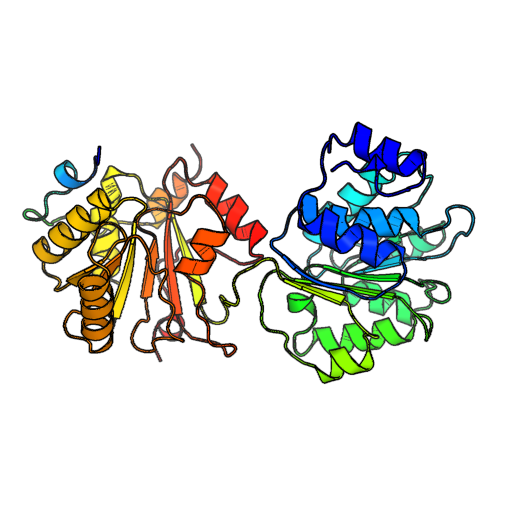N . ILE A 1 243 ? 41.222 73.927 -17.889 1.00 106.53 288 ILE A N 1
ATOM 1876 C CA . ILE A 1 243 ? 39.938 73.425 -17.410 1.00 97.79 288 ILE A CA 1
ATOM 1877 C C . ILE A 1 243 ? 40.129 72.669 -16.095 1.00 104.70 288 ILE A C 1
ATOM 1878 O O . ILE A 1 243 ? 41.144 72.001 -15.901 1.00 109.27 288 ILE A O 1
ATOM 1883 N N . PHE A 1 244 ? 39.160 72.780 -15.191 1.00 103.93 289 PHE A N 1
ATOM 1884 C CA . PHE A 1 244 ? 39.239 72.085 -13.908 1.00 97.30 289 PHE A CA 1
ATOM 1885 C C . PHE A 1 244 ? 38.078 71.119 -13.682 1.00 96.80 289 PHE A C 1
ATOM 1886 O O . PHE A 1 244 ? 36.921 71.443 -13.954 1.00 100.00 289 PHE A O 1
ATOM 1894 N N . CYS A 1 245 ? 38.400 69.929 -13.182 1.00 93.61 290 CYS A N 1
ATOM 1895 C CA . CYS A 1 245 ? 37.391 68.927 -12.851 1.00 112.49 290 CYS A CA 1
ATOM 1896 C C . CYS A 1 245 ? 37.637 68.347 -11.462 1.00 111.19 290 CYS A C 1
ATOM 1897 O O . CYS A 1 245 ? 38.766 68.352 -10.970 1.00 116.35 290 CYS A O 1
ATOM 1900 N N . ASN A 1 246 ? 36.580 67.841 -10.835 1.00 106.42 291 ASN A N 1
ATOM 1901 C CA . ASN A 1 246 ? 36.674 67.349 -9.463 1.00 109.08 291 ASN A CA 1
ATOM 1902 C C . ASN A 1 246 ? 37.092 65.884 -9.341 1.00 123.25 291 ASN A C 1
ATOM 1903 O O . ASN A 1 246 ? 37.077 65.324 -8.245 1.00 124.97 291 ASN A O 1
ATOM 1908 N N . SER A 1 247 ? 37.467 65.269 -10.457 1.00 136.98 292 SER A N 1
ATOM 1909 C CA . SER A 1 247 ? 37.908 63.875 -10.442 1.00 137.61 292 SER A CA 1
ATOM 1910 C C . SER A 1 247 ? 38.866 63.558 -11.588 1.00 141.22 292 SER A C 1
ATOM 1911 O O . SER A 1 247 ? 38.717 64.079 -12.693 1.00 143.45 292 SER A O 1
ATOM 1914 N N . THR A 1 248 ? 39.844 62.699 -11.310 1.00 133.88 293 THR A N 1
ATOM 1915 C CA . THR A 1 248 ? 40.831 62.283 -12.303 1.00 138.23 293 THR A CA 1
ATOM 1916 C C . THR A 1 248 ? 40.159 61.657 -13.518 1.00 145.19 293 THR A C 1
ATOM 1917 O O . THR A 1 248 ? 40.499 61.973 -14.661 1.00 139.16 293 THR A O 1
ATOM 1921 N N . ASN A 1 249 ? 39.213 60.760 -13.256 1.00 143.46 294 ASN A N 1
ATOM 1922 C CA . ASN A 1 249 ? 38.448 60.107 -14.311 1.00 154.62 294 ASN A CA 1
ATOM 1923 C C . ASN A 1 249 ? 37.799 61.117 -15.245 1.00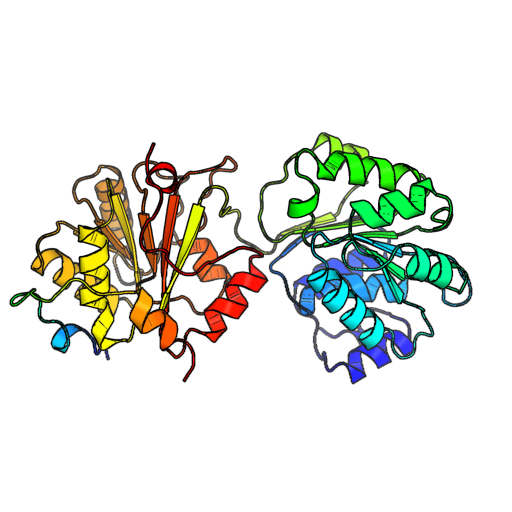 151.76 294 ASN A C 1
ATOM 1924 O O . ASN A 1 249 ? 37.947 61.040 -16.467 1.00 150.17 294 ASN A O 1
ATOM 1929 N N . ARG A 1 250 ? 37.087 62.071 -14.656 1.00 142.28 295 ARG A N 1
ATOM 1930 C CA . ARG A 1 250 ? 36.411 63.107 -15.422 1.00 136.87 295 ARG A CA 1
ATOM 1931 C C . ARG A 1 250 ? 37.413 63.995 -16.155 1.00 148.28 295 ARG A C 1
ATOM 1932 O O . ARG A 1 250 ? 37.125 64.488 -17.244 1.00 131.88 295 ARG A O 1
ATOM 1940 N N . VAL A 1 251 ? 38.588 64.188 -15.560 1.00 153.87 296 VAL A N 1
ATOM 1941 C CA . VAL A 1 251 ? 39.653 64.952 -16.205 1.00 147.38 296 VAL A CA 1
ATOM 1942 C C . VAL A 1 251 ? 40.100 64.270 -17.493 1.00 146.77 296 VAL A C 1
ATOM 1943 O O . VAL A 1 251 ? 40.142 64.895 -18.557 1.00 144.73 296 VAL A O 1
ATOM 1947 N N . GLU A 1 252 ? 40.427 62.985 -17.390 1.00 149.38 297 GLU A N 1
ATOM 1948 C CA . GLU A 1 252 ? 40.896 62.216 -18.538 1.00 152.25 297 GLU A CA 1
ATOM 1949 C C . GLU A 1 252 ? 39.825 62.113 -19.619 1.00 146.98 297 GLU A C 1
ATOM 1950 O O . GLU A 1 252 ? 40.088 62.385 -20.793 1.00 149.86 297 GLU A O 1
ATOM 1956 N N . LEU A 1 253 ? 38.620 61.721 -19.213 1.00 144.94 298 LEU A N 1
ATOM 1957 C CA . LEU A 1 253 ? 37.498 61.591 -20.138 1.00 145.72 298 LEU A CA 1
ATOM 1958 C C . LEU A 1 253 ? 37.188 62.909 -20.847 1.00 149.84 298 LEU A C 1
ATOM 1959 O O . LEU A 1 253 ? 36.865 62.920 -22.039 1.00 151.69 298 LEU A O 1
ATOM 1964 N N . LEU A 1 254 ? 37.288 64.017 -20.114 1.00 150.59 299 LEU A N 1
ATOM 1965 C CA . LEU A 1 254 ? 37.015 65.327 -20.697 1.00 149.68 299 LEU A CA 1
ATOM 1966 C C . LEU A 1 254 ? 38.110 65.755 -21.660 1.00 149.86 299 LEU A C 1
ATOM 1967 O O . LEU A 1 254 ? 37.826 66.315 -22.714 1.00 149.83 299 LEU A O 1
ATOM 1972 N N . ALA A 1 255 ? 39.359 65.496 -21.290 1.00 147.72 300 ALA A N 1
ATOM 1973 C CA . ALA A 1 255 ? 40.488 65.832 -22.148 1.00 155.63 300 ALA A CA 1
ATOM 1974 C C . ALA A 1 255 ? 40.382 65.068 -23.462 1.00 164.46 300 ALA A C 1
ATOM 1975 O O . ALA A 1 255 ? 40.567 65.631 -24.548 1.00 156.03 300 ALA A O 1
ATOM 1977 N N . LYS A 1 256 ? 40.069 63.781 -23.349 1.00 167.08 301 LYS A N 1
ATOM 1978 C CA . LYS A 1 256 ? 39.933 62.920 -24.516 1.00 160.65 301 LYS A CA 1
ATOM 1979 C C . LYS A 1 256 ? 38.726 63.313 -25.365 1.00 149.98 301 LYS A C 1
ATOM 1980 O O . LYS A 1 256 ? 38.762 63.209 -26.593 1.00 158.31 301 LYS A O 1
ATOM 1986 N N . LYS A 1 257 ? 37.664 63.779 -24.713 1.00 138.86 302 LYS A N 1
ATOM 1987 C CA . LYS A 1 257 ? 36.476 64.228 -25.429 1.00 140.30 302 LYS A CA 1
ATOM 1988 C C . LYS A 1 257 ? 36.764 65.519 -26.193 1.00 146.24 302 LYS A C 1
ATOM 1989 O O . LYS A 1 257 ? 36.271 65.725 -27.307 1.00 148.17 302 LYS A O 1
ATOM 1991 N N . ILE A 1 258 ? 37.567 66.381 -25.577 1.00 158.34 303 ILE A N 1
ATOM 1992 C CA . ILE A 1 258 ? 37.968 67.646 -26.179 1.00 167.25 303 ILE A CA 1
ATOM 1993 C C . ILE A 1 258 ? 38.847 67.398 -27.397 1.00 162.87 303 ILE A C 1
ATOM 1994 O O . ILE A 1 258 ? 38.645 68.003 -28.453 1.00 148.69 303 ILE A O 1
ATOM 1999 N N . THR A 1 259 ? 39.821 66.503 -27.249 1.00 167.74 304 THR A N 1
ATOM 2000 C CA . THR A 1 259 ? 40.664 66.116 -28.375 1.00 166.74 304 THR A CA 1
ATOM 2001 C C . THR A 1 259 ? 39.825 65.460 -29.470 1.00 164.49 304 THR A C 1
ATOM 2002 O O . THR A 1 259 ? 40.128 65.590 -30.657 1.00 162.85 304 THR A O 1
ATOM 2006 N N . ASP A 1 260 ? 38.769 64.761 -29.063 1.00 160.96 305 ASP A N 1
ATOM 2007 C CA . ASP A 1 260 ? 37.858 64.124 -30.009 1.00 151.25 305 ASP A CA 1
ATOM 2008 C C . ASP A 1 260 ? 37.046 65.144 -30.803 1.00 160.72 305 ASP A C 1
ATOM 2009 O O . ASP A 1 260 ? 36.755 64.929 -31.980 1.00 176.85 305 ASP A O 1
ATOM 2014 N N . LEU A 1 261 ? 36.673 66.244 -30.155 1.00 152.30 306 LEU A N 1
ATOM 2015 C CA . LEU A 1 261 ? 35.914 67.291 -30.832 1.00 148.39 306 LEU A CA 1
ATOM 2016 C C . LEU A 1 261 ? 36.773 67.995 -31.878 1.00 149.55 306 LEU A C 1
ATOM 2017 O O . LEU A 1 261 ? 36.294 68.342 -32.958 1.00 145.43 306 LEU A O 1
ATOM 2022 N N . GLY A 1 262 ? 38.042 68.210 -31.549 1.00 149.67 307 GLY A N 1
ATOM 2023 C CA . GLY A 1 262 ? 38.963 68.838 -32.476 1.00 147.15 307 GLY A CA 1
ATOM 2024 C C . GLY A 1 262 ? 39.755 69.978 -31.868 1.00 152.59 307 GLY A C 1
ATOM 2025 O O . GLY A 1 262 ? 39.937 71.021 -32.494 1.00 158.53 307 GLY A O 1
ATOM 2026 N N . TYR A 1 263 ? 40.219 69.784 -30.638 1.00 151.02 308 TYR A N 1
ATOM 2027 C CA . TYR A 1 263 ? 41.106 70.745 -29.996 1.00 143.60 308 TYR A CA 1
ATOM 2028 C C . TYR A 1 263 ? 42.256 70.015 -29.317 1.00 147.20 308 TYR A C 1
ATOM 2029 O O . TYR A 1 263 ? 42.036 69.149 -28.470 1.00 155.75 308 TYR A O 1
ATOM 2038 N N . SER A 1 264 ? 43.483 70.359 -29.693 1.00 146.30 309 SER A N 1
ATOM 2039 C CA . SER A 1 264 ? 44.658 69.746 -29.088 1.00 140.00 309 SER A CA 1
ATOM 2040 C C . SER A 1 264 ? 44.786 70.188 -27.632 1.00 135.06 309 SER A C 1
ATOM 2041 O O . SER A 1 264 ? 44.836 71.384 -27.344 1.00 125.77 309 SER A O 1
ATOM 2044 N N . CYS A 1 265 ? 44.826 69.222 -26.716 1.00 137.66 310 CYS A N 1
ATOM 2045 C CA . CYS A 1 265 ? 44.929 69.527 -25.288 1.00 126.07 310 CYS A CA 1
ATOM 2046 C C . CYS A 1 265 ? 45.694 68.467 -24.483 1.00 115.72 310 CYS A C 1
ATOM 2047 O O . CYS A 1 265 ? 45.746 67.300 -24.869 1.00 126.19 310 CYS A O 1
ATOM 2050 N N . TYR A 1 266 ? 46.305 68.894 -23.379 1.00 127.00 311 TYR A N 1
ATOM 2051 C CA . TYR A 1 266 ? 46.994 67.985 -22.459 1.00 137.38 311 TYR A CA 1
ATOM 2052 C C . TYR A 1 266 ? 46.165 67.760 -21.197 1.00 130.93 311 TYR A C 1
ATOM 2053 O O . TYR A 1 266 ? 45.140 68.411 -20.995 1.00 125.28 311 TYR A O 1
ATOM 2062 N N . TYR A 1 267 ? 46.614 66.842 -20.345 1.00 132.92 312 TYR A N 1
ATOM 2063 C CA . TYR A 1 267 ? 45.963 66.629 -19.055 1.00 135.80 312 TYR A CA 1
ATOM 2064 C C . TYR A 1 267 ? 46.950 66.334 -17.926 1.00 140.09 312 TYR A C 1
ATOM 2065 O O . TYR A 1 267 ? 48.019 65.769 -18.150 1.00 148.41 312 TYR A O 1
ATOM 2074 N N . SER A 1 268 ? 46.579 66.728 -16.711 1.00 134.70 313 SER A N 1
ATOM 2075 C CA . SER A 1 268 ? 47.367 66.441 -15.520 1.00 129.56 313 SER A CA 1
ATOM 2076 C C . SER A 1 268 ? 46.437 66.143 -14.348 1.00 123.40 313 SER A C 1
ATOM 2077 O O . SER A 1 268 ? 45.279 66.541 -14.353 1.00 129.37 313 SER A O 1
ATOM 2080 N N . HIS A 1 269 ? 46.949 65.417 -13.361 1.00 116.24 314 HIS A N 1
ATOM 2081 C CA . HIS A 1 269 ? 46.233 65.174 -12.107 1.00 135.00 314 HIS A CA 1
ATOM 2082 C C . HIS A 1 269 ? 47.177 64.573 -11.083 1.00 140.71 314 HIS A C 1
ATOM 2083 O O . HIS A 1 269 ? 48.334 64.302 -11.397 1.00 137.58 314 HIS A O 1
ATOM 2090 N N . ALA A 1 270 ? 46.691 64.372 -9.863 1.00 139.94 315 ALA A N 1
ATOM 2091 C CA . ALA A 1 270 ? 47.558 63.909 -8.788 1.00 138.20 315 ALA A CA 1
ATOM 2092 C C . ALA A 1 270 ? 47.988 62.457 -8.960 1.00 155.56 315 ALA A C 1
ATOM 2093 O O . ALA A 1 270 ? 49.134 62.110 -8.692 1.00 161.67 315 ALA A O 1
ATOM 2095 N N . ARG A 1 271 ? 47.071 61.619 -9.427 1.00 159.88 316 ARG A N 1
ATOM 2096 C CA . ARG A 1 271 ? 47.356 60.199 -9.627 1.00 156.66 316 ARG A CA 1
ATOM 2097 C C . ARG A 1 271 ? 48.390 59.952 -10.734 1.00 149.00 316 ARG A C 1
ATOM 2098 O O . ARG A 1 271 ? 48.855 58.829 -10.918 1.00 139.51 316 ARG A O 1
ATOM 2100 N N . MET A 1 272 ? 48.746 61.011 -11.459 1.00 154.45 317 MET A N 1
ATOM 2101 C CA . MET A 1 272 ? 49.824 60.982 -12.444 1.00 150.42 317 MET A CA 1
ATOM 2102 C C . MET A 1 272 ? 51.170 61.082 -11.728 1.00 159.75 317 MET A C 1
ATOM 2103 O O . MET A 1 272 ? 51.240 61.555 -10.594 1.00 150.56 317 MET A O 1
ATOM 2108 N N . LYS A 1 273 ? 52.229 60.622 -12.388 1.00 171.38 318 LYS A N 1
ATOM 2109 C CA . LYS A 1 273 ? 53.591 60.791 -11.894 1.00 168.07 318 LYS A CA 1
ATOM 2110 C C . LYS A 1 273 ? 53.918 62.265 -11.666 1.00 163.23 318 LYS A C 1
ATOM 2111 O O . LYS A 1 273 ? 53.330 63.144 -12.296 1.00 167.32 318 LYS A O 1
ATOM 2113 N N . GLN A 1 274 ? 54.861 62.528 -10.766 1.00 150.60 319 GLN A N 1
ATOM 2114 C CA . GLN A 1 274 ? 55.302 63.891 -10.488 1.00 158.68 319 GLN A CA 1
ATOM 2115 C C . GLN A 1 274 ? 56.092 64.458 -11.664 1.00 157.98 319 GLN A C 1
ATOM 2116 O O . GLN A 1 274 ? 55.837 65.579 -12.121 1.00 148.98 319 GLN A O 1
ATOM 2118 N N . GLN A 1 275 ? 57.053 63.674 -12.144 1.00 163.31 320 GLN A N 1
ATOM 2119 C CA . GLN A 1 275 ? 57.891 64.072 -13.268 1.00 171.01 320 GLN A CA 1
ATOM 2120 C C . GLN A 1 275 ? 57.049 64.314 -14.516 1.00 168.59 320 GLN A C 1
ATOM 2121 O O . GLN A 1 275 ? 57.247 65.301 -15.225 1.00 173.26 320 GLN A O 1
ATOM 2123 N N . GLU A 1 276 ? 56.107 63.413 -14.776 1.00 167.61 321 GLU A N 1
ATOM 2124 C CA . GLU A 1 276 ? 55.205 63.559 -15.913 1.00 166.22 321 GLU A CA 1
ATOM 2125 C C . GLU A 1 276 ? 54.309 64.783 -15.739 1.00 170.65 321 GLU A C 1
ATOM 2126 O O . GLU A 1 276 ? 53.963 65.458 -16.713 1.00 164.86 321 GLU A O 1
ATOM 2128 N N . ARG A 1 277 ? 53.943 65.068 -14.492 1.00 176.51 322 ARG A N 1
ATOM 2129 C CA . ARG A 1 277 ? 53.107 66.223 -14.182 1.00 167.80 322 ARG A CA 1
ATOM 2130 C C . ARG A 1 277 ? 53.829 67.524 -14.520 1.00 164.56 322 ARG A C 1
ATOM 2131 O O . ARG A 1 277 ? 53.297 68.362 -15.250 1.00 163.47 322 ARG A O 1
ATOM 2133 N N . ASN A 1 278 ? 55.039 67.686 -13.988 1.00 156.18 323 ASN A N 1
ATOM 2134 C CA . ASN A 1 278 ? 55.840 68.876 -14.263 1.00 149.54 323 ASN A CA 1
ATOM 2135 C C . ASN A 1 278 ? 56.221 68.969 -15.738 1.00 150.26 323 ASN A C 1
ATOM 2136 O O . ASN A 1 278 ? 56.410 70.064 -16.282 1.00 155.37 323 ASN A O 1
ATOM 2141 N N . LYS A 1 279 ? 56.336 67.806 -16.373 1.00 154.20 324 LYS A N 1
ATOM 2142 C CA . LYS A 1 279 ? 56.643 67.729 -17.794 1.00 156.98 324 LYS A CA 1
ATOM 2143 C C . LYS A 1 279 ? 55.509 68.331 -18.609 1.00 155.38 324 LYS A C 1
ATOM 2144 O O . LYS A 1 279 ? 55.724 69.249 -19.395 1.00 145.61 324 LYS A O 1
ATOM 2146 N N . VAL A 1 280 ? 54.304 67.804 -18.411 1.00 161.60 325 VAL A N 1
ATOM 2147 C CA . VAL A 1 280 ? 53.106 68.327 -19.063 1.00 151.64 325 VAL A CA 1
ATOM 2148 C C . VAL A 1 280 ? 52.904 69.802 -18.714 1.00 158.06 325 VAL A C 1
ATOM 2149 O O . VAL A 1 280 ? 52.406 70.586 -19.529 1.00 156.19 325 VAL A O 1
ATOM 2153 N N . PHE A 1 281 ? 53.307 70.173 -17.503 1.00 159.72 326 PHE A N 1
ATOM 2154 C CA . PHE A 1 281 ? 53.222 71.555 -17.044 1.00 162.28 326 PHE A CA 1
ATOM 2155 C C . PHE A 1 281 ? 54.062 72.460 -17.942 1.00 164.49 326 PHE A C 1
ATOM 2156 O O . PHE A 1 281 ? 53.547 73.411 -18.539 1.00 161.44 326 PHE A O 1
ATOM 2164 N N . HIS A 1 282 ? 55.352 72.157 -18.040 1.00 164.55 327 HIS A N 1
ATOM 2165 C CA . HIS A 1 282 ? 56.258 72.981 -18.832 1.00 166.24 327 HIS A CA 1
ATOM 2166 C C . HIS A 1 282 ? 55.908 72.936 -20.323 1.00 161.16 327 HIS A C 1
ATOM 2167 O O . HIS A 1 282 ? 55.975 73.957 -21.016 1.00 158.72 327 HIS A O 1
ATOM 2174 N N . GLU A 1 283 ? 55.530 71.752 -20.802 1.00 160.72 328 GLU A N 1
ATOM 2175 C CA . GLU A 1 283 ? 55.108 71.570 -22.189 1.00 153.62 328 GLU A CA 1
ATOM 2176 C C . GLU A 1 283 ? 53.911 72.456 -22.505 1.00 153.03 328 GLU A C 1
ATOM 2177 O O . GLU A 1 283 ? 53.800 73.002 -23.606 1.00 142.08 328 GLU A O 1
ATOM 2183 N N . PHE A 1 284 ? 53.014 72.589 -21.533 1.00 157.62 329 PHE A N 1
ATOM 2184 C CA . PHE A 1 284 ? 51.838 73.433 -21.686 1.00 149.01 329 PHE A CA 1
ATOM 2185 C C . PHE A 1 284 ? 52.226 74.903 -21.660 1.00 146.21 329 PHE A C 1
ATOM 2186 O O . PHE A 1 284 ? 51.688 75.708 -22.423 1.00 140.36 329 PHE A O 1
ATOM 2194 N N . ARG A 1 285 ? 53.160 75.247 -20.775 1.00 153.32 330 ARG A N 1
ATOM 2195 C CA . ARG A 1 285 ? 53.663 76.614 -20.683 1.00 153.16 330 ARG A CA 1
ATOM 2196 C C . ARG A 1 285 ? 54.285 77.048 -22.004 1.00 151.02 330 ARG A C 1
ATOM 2197 O O . ARG A 1 285 ? 54.199 78.216 -22.388 1.00 140.33 330 ARG A O 1
ATOM 2205 N N . GLN A 1 286 ? 54.912 76.098 -22.693 1.00 161.74 331 GLN A N 1
ATOM 2206 C CA . GLN A 1 286 ? 55.494 76.360 -24.004 1.00 160.14 331 GLN A CA 1
ATOM 2207 C C . GLN A 1 286 ? 54.427 76.770 -25.011 1.00 159.45 331 GLN A C 1
ATOM 2208 O O . GLN A 1 286 ? 54.598 77.737 -25.753 1.00 163.57 331 GLN A O 1
ATOM 2214 N N . GLY A 1 287 ? 53.324 76.029 -25.028 1.00 153.29 332 GLY A N 1
ATOM 2215 C CA . GLY A 1 287 ? 52.221 76.329 -25.920 1.00 135.37 332 GLY A CA 1
ATOM 2216 C C . GLY A 1 287 ? 52.056 75.285 -27.006 1.00 132.17 332 GLY A C 1
ATOM 2217 O O . GLY A 1 287 ? 51.650 75.602 -28.124 1.00 136.18 332 GLY A O 1
ATOM 2218 N N . LYS A 1 288 ? 52.375 74.038 -26.675 1.00 140.35 333 LYS A N 1
ATOM 2219 C CA . LYS A 1 288 ? 52.238 72.936 -27.620 1.00 143.17 333 LYS A CA 1
ATOM 2220 C C . LYS A 1 288 ? 50.771 72.707 -27.957 1.00 156.45 333 LYS A C 1
ATOM 2221 O O . LYS A 1 288 ? 50.388 72.675 -29.126 1.00 158.89 333 LYS A O 1
ATOM 2223 N N . VAL A 1 289 ? 49.954 72.549 -26.922 1.00 160.32 334 VAL A N 1
ATOM 2224 C CA . VAL A 1 289 ? 48.511 72.452 -27.098 1.00 151.25 334 VAL A CA 1
ATOM 2225 C C . VAL A 1 289 ? 47.832 73.675 -26.489 1.00 133.85 334 VAL A C 1
ATOM 2226 O O . VAL A 1 289 ? 48.333 74.268 -25.530 1.00 127.59 334 VAL A O 1
ATOM 2230 N N . ARG A 1 290 ? 46.690 74.049 -27.053 1.00 125.51 335 ARG A N 1
ATOM 2231 C CA . ARG A 1 290 ? 46.026 75.290 -26.681 1.00 124.82 335 ARG A CA 1
ATOM 2232 C C . ARG A 1 290 ? 45.122 75.163 -25.458 1.00 129.04 335 ARG A C 1
ATOM 2233 O O . ARG A 1 290 ? 44.429 76.112 -25.102 1.00 124.35 335 ARG A O 1
ATOM 2241 N N . THR A 1 291 ? 45.127 73.999 -24.814 1.00 126.40 336 THR A N 1
ATOM 2242 C CA . THR A 1 291 ? 44.255 73.776 -23.663 1.00 115.40 336 THR A CA 1
ATOM 2243 C C . THR A 1 291 ? 44.832 72.724 -22.711 1.00 122.23 336 THR A C 1
ATOM 2244 O O . THR A 1 291 ? 45.578 71.841 -23.127 1.00 139.56 336 THR A O 1
ATOM 2248 N N . LEU A 1 292 ? 44.495 72.838 -21.429 1.00 114.95 337 LEU A N 1
ATOM 2249 C CA . LEU A 1 292 ? 44.862 71.832 -20.435 1.00 115.40 337 LEU A CA 1
ATOM 2250 C C . LEU A 1 292 ? 43.661 71.504 -19.554 1.00 118.31 337 LEU A C 1
ATOM 2251 O O . LEU A 1 292 ? 42.858 72.380 -19.237 1.00 114.69 337 LEU A O 1
ATOM 2256 N N . VAL A 1 293 ? 43.535 70.236 -19.175 1.00 116.48 338 VAL A N 1
ATOM 2257 C CA . VAL A 1 293 ? 42.497 69.811 -18.242 1.00 109.76 338 VAL A CA 1
ATOM 2258 C C . VAL A 1 293 ? 43.153 69.122 -17.052 1.00 123.81 338 VAL A C 1
ATOM 2259 O O . VAL A 1 293 ? 43.824 68.103 -17.215 1.00 127.26 338 VAL A O 1
ATOM 2263 N N . CYS A 1 294 ? 42.963 69.673 -15.858 1.00 125.21 339 CYS A N 1
ATOM 2264 C CA . CYS A 1 294 ? 43.698 69.187 -14.695 1.00 126.00 339 CYS A CA 1
ATOM 2265 C C . CYS A 1 294 ? 42.906 69.189 -13.387 1.00 120.92 339 CYS A C 1
ATOM 2266 O O . CYS A 1 294 ? 42.100 70.083 -13.132 1.00 115.79 339 CYS A O 1
ATOM 2269 N N . SER A 1 295 ? 43.140 68.167 -12.569 1.00 127.57 340 SER A N 1
ATOM 2270 C CA . SER A 1 295 ? 42.458 68.028 -11.288 1.00 123.97 340 SER A CA 1
ATOM 2271 C C . SER A 1 295 ? 43.155 68.856 -10.221 1.00 136.38 340 SER A C 1
ATOM 2272 O O . SER A 1 295 ? 42.509 69.492 -9.390 1.00 150.45 340 SER A O 1
ATOM 2275 N N . ASP A 1 296 ? 44.481 68.855 -10.259 1.00 137.46 341 ASP A N 1
ATOM 2276 C CA . ASP A 1 296 ? 45.263 69.536 -9.238 1.00 139.52 341 ASP A CA 1
ATOM 2277 C C . ASP A 1 296 ? 46.539 70.178 -9.780 1.00 147.83 341 ASP A C 1
ATOM 2278 O O . ASP A 1 296 ? 47.155 69.676 -10.723 1.00 148.14 341 ASP A O 1
ATOM 2283 N N . LEU A 1 297 ? 46.904 71.308 -9.180 1.00 139.69 342 LEU A N 1
ATOM 2284 C CA . LEU A 1 297 ? 48.161 71.985 -9.463 1.00 132.84 342 LEU A CA 1
ATOM 2285 C C . LEU A 1 297 ? 48.818 72.417 -8.155 1.00 145.52 342 LEU A C 1
ATOM 2286 O O . LEU A 1 297 ? 48.986 73.611 -7.892 1.00 146.30 342 LEU A O 1
ATOM 2291 N N . LEU A 1 298 ? 49.171 71.426 -7.338 1.00 152.67 343 LEU A N 1
ATOM 2292 C CA . LEU A 1 298 ? 49.908 71.641 -6.096 1.00 167.37 343 LEU A CA 1
ATOM 2293 C C . LEU A 1 298 ? 51.167 72.454 -6.363 1.00 166.89 343 LEU A C 1
ATOM 2294 O O . LEU A 1 298 ? 51.503 73.366 -5.605 1.00 157.34 343 LEU A O 1
ATOM 2296 N N . THR A 1 299 ? 51.859 72.116 -7.449 1.00 170.13 344 THR A N 1
ATOM 2297 C CA . THR A 1 299 ? 52.983 72.915 -7.914 1.00 177.15 344 THR A CA 1
ATOM 2298 C C . THR A 1 299 ? 52.485 74.309 -8.284 1.00 168.25 344 THR A C 1
ATOM 2299 O O . THR A 1 299 ? 51.503 74.463 -9.013 1.00 152.51 344 THR A O 1
ATOM 2303 N N . ARG A 1 300 ? 53.142 75.324 -7.746 1.00 163.70 345 ARG A N 1
ATOM 2304 C CA . ARG A 1 300 ? 52.776 76.680 -8.082 1.00 147.88 345 ARG A CA 1
ATOM 2305 C C . ARG A 1 300 ? 53.951 77.427 -8.682 1.00 143.47 345 ARG A C 1
ATOM 2306 O O . ARG A 1 300 ? 55.031 77.489 -8.103 1.00 151.18 345 ARG A O 1
ATOM 2314 N N . GLY A 1 301 ? 53.716 77.989 -9.858 1.00 141.30 346 GLY A N 1
ATOM 2315 C CA . GLY A 1 301 ? 54.681 78.821 -10.542 1.00 145.28 346 GLY A CA 1
ATOM 2316 C C . GLY A 1 301 ? 53.955 80.107 -10.845 1.00 147.04 346 GLY A C 1
ATOM 2317 O O . GLY A 1 301 ? 52.783 80.082 -11.214 1.00 145.33 346 GLY A O 1
ATOM 2318 N N . ILE A 1 302 ? 54.622 81.237 -10.678 1.00 147.29 347 ILE A N 1
ATOM 2319 C CA . ILE A 1 302 ? 53.917 82.499 -10.779 1.00 139.07 347 ILE A CA 1
ATOM 2320 C C . ILE A 1 302 ? 53.325 82.789 -12.157 1.00 154.96 347 ILE A C 1
ATOM 2321 O O . ILE A 1 302 ? 53.991 82.669 -13.182 1.00 144.70 347 ILE A O 1
ATOM 2323 N N . ASP A 1 303 ? 52.050 83.165 -12.146 1.00 161.02 348 ASP A N 1
ATOM 2324 C CA . ASP A 1 303 ? 51.424 84.060 -13.107 1.00 155.14 348 ASP A CA 1
ATOM 2325 C C . ASP A 1 303 ? 51.605 83.772 -14.602 1.00 154.89 348 ASP A C 1
ATOM 2326 O O . ASP A 1 303 ? 51.971 84.679 -15.354 1.00 143.44 348 ASP A O 1
ATOM 2328 N N . ILE A 1 304 ? 51.348 82.544 -15.050 1.00 157.21 349 ILE A N 1
ATOM 2329 C CA . ILE A 1 304 ? 51.578 82.246 -16.459 1.00 142.05 349 ILE A CA 1
ATOM 2330 C C . ILE A 1 304 ? 50.729 83.224 -17.264 1.00 144.35 349 ILE A C 1
ATOM 2331 O O . ILE A 1 304 ? 49.521 83.315 -17.087 1.00 150.65 349 ILE A O 1
ATOM 2336 N N . GLN A 1 305 ? 51.397 83.947 -18.153 1.00 139.64 350 GLN A N 1
ATOM 2337 C CA . GLN A 1 305 ? 50.773 84.948 -19.007 1.00 141.41 350 GLN A CA 1
ATOM 2338 C C . GLN A 1 305 ? 49.841 84.375 -20.053 1.00 121.38 350 GLN A C 1
ATOM 2339 O O . GLN A 1 305 ? 48.790 84.936 -20.345 1.00 103.77 350 GLN A O 1
ATOM 2341 N N . ALA A 1 306 ? 50.254 83.257 -20.633 1.00 115.93 351 ALA A N 1
ATOM 2342 C CA . ALA A 1 306 ? 49.636 82.756 -21.845 1.00 119.16 351 ALA A CA 1
ATOM 2343 C C . ALA A 1 306 ? 48.183 82.441 -21.613 1.00 113.52 351 ALA A C 1
ATOM 2344 O O . ALA A 1 306 ? 47.343 82.728 -22.454 1.00 110.32 351 ALA A O 1
ATOM 2346 N N . VAL A 1 307 ? 47.882 81.852 -20.467 1.00 116.92 352 VAL A N 1
ATOM 2347 C CA . VAL A 1 307 ? 46.508 81.529 -20.162 1.00 91.06 352 VAL A CA 1
ATOM 2348 C C . VAL A 1 307 ? 45.733 82.823 -20.063 1.00 93.07 352 VAL A C 1
ATOM 2349 O O . VAL A 1 307 ? 46.162 83.772 -19.428 1.00 113.69 352 VAL A O 1
ATOM 2353 N N . ASN A 1 308 ? 44.573 82.841 -20.689 1.00 94.35 353 ASN A N 1
ATOM 2354 C CA . ASN A 1 308 ? 43.652 83.968 -20.604 1.00 108.56 353 ASN A CA 1
ATOM 2355 C C . ASN A 1 308 ? 42.217 83.550 -20.286 1.00 105.81 353 ASN A C 1
ATOM 2356 O O . ASN A 1 308 ? 41.337 84.397 -20.129 1.00 93.58 353 ASN A O 1
ATOM 2361 N N . VAL A 1 309 ? 41.989 82.242 -20.194 1.00 89.28 354 VAL A N 1
ATOM 2362 C CA . VAL A 1 309 ? 40.666 81.702 -19.888 1.00 94.04 354 VAL A CA 1
ATOM 2363 C C . VAL A 1 309 ? 40.759 80.496 -18.957 1.00 102.09 354 VAL A C 1
ATOM 2364 O O . VAL A 1 309 ? 41.441 79.521 -19.261 1.00 101.26 354 VAL A O 1
ATOM 2368 N N . VAL A 1 310 ? 40.073 80.564 -17.822 1.00 92.11 355 VAL A N 1
ATOM 2369 C CA . VAL A 1 310 ? 40.015 79.436 -16.900 1.00 87.99 355 VAL A CA 1
ATOM 2370 C C . VAL A 1 310 ? 38.569 78.976 -16.762 1.00 89.52 355 VAL A C 1
ATOM 2371 O O . VAL A 1 310 ? 37.660 79.801 -16.719 1.00 93.83 355 VAL A O 1
ATOM 2375 N N . ILE A 1 311 ? 38.348 77.666 -16.710 1.00 93.36 356 ILE A N 1
ATOM 2376 C CA . ILE A 1 311 ? 36.989 77.137 -16.613 1.00 88.51 356 ILE A CA 1
ATOM 2377 C C . ILE A 1 311 ? 36.854 76.015 -15.587 1.00 96.02 356 ILE A C 1
ATOM 2378 O O . ILE A 1 311 ? 37.574 75.018 -15.643 1.00 97.65 356 ILE A O 1
ATOM 2383 N N . ASN A 1 312 ? 35.929 76.189 -14.648 1.00 98.36 357 ASN A N 1
ATOM 2384 C CA . ASN A 1 312 ? 35.550 75.121 -13.735 1.00 103.21 357 ASN A CA 1
ATOM 2385 C C . ASN A 1 312 ? 34.419 74.279 -14.311 1.00 108.60 357 ASN A C 1
ATOM 2386 O O . ASN A 1 312 ? 33.239 74.600 -14.138 1.00 107.74 357 ASN A O 1
ATOM 2391 N N . PHE A 1 313 ? 34.794 73.211 -15.008 1.00 101.62 358 PHE A N 1
ATOM 2392 C CA . PHE A 1 313 ? 33.837 72.256 -15.550 1.00 106.70 358 PHE A CA 1
ATOM 2393 C C . PHE A 1 313 ? 33.024 71.676 -14.403 1.00 104.37 358 PHE A C 1
ATOM 2394 O O . PHE A 1 313 ? 31.824 71.431 -14.530 1.00 93.16 358 PHE A O 1
ATOM 2402 N N . ASP A 1 314 ? 33.699 71.465 -13.278 1.00 102.41 359 ASP A N 1
ATOM 2403 C CA . ASP A 1 314 ? 33.047 71.072 -12.041 1.00 104.24 359 ASP A CA 1
ATOM 2404 C C . ASP A 1 314 ? 33.346 72.124 -10.983 1.00 98.72 359 ASP A C 1
ATOM 2405 O O . ASP A 1 314 ? 34.506 72.362 -10.649 1.00 90.83 359 ASP A O 1
ATOM 2410 N N . PHE A 1 315 ? 32.299 72.758 -10.466 1.00 102.34 360 PHE A N 1
ATOM 2411 C CA . PHE A 1 315 ? 32.456 73.767 -9.428 1.00 92.74 360 PHE A CA 1
ATOM 2412 C C . PHE A 1 315 ? 33.021 73.125 -8.166 1.00 92.81 360 PHE A C 1
ATOM 2413 O O . PHE A 1 315 ? 32.579 72.049 -7.763 1.00 95.63 360 PHE A O 1
ATOM 2421 N N . PRO A 1 316 ? 34.013 73.780 -7.543 1.00 89.41 361 PRO A N 1
ATOM 2422 C CA . PRO A 1 316 ? 34.654 73.230 -6.345 1.00 80.79 361 PRO A CA 1
ATOM 2423 C C . PRO A 1 316 ? 33.719 73.297 -5.144 1.00 99.61 361 PRO A C 1
ATOM 2424 O O . PRO A 1 316 ? 32.740 74.043 -5.168 1.00 103.25 361 PRO A O 1
ATOM 2428 N N . LYS A 1 317 ? 34.022 72.526 -4.107 1.00 89.63 362 LYS A N 1
ATOM 2429 C CA . LYS A 1 317 ? 33.182 72.491 -2.917 1.00 84.98 362 LYS A CA 1
ATOM 2430 C C . LYS A 1 317 ? 33.592 73.553 -1.900 1.00 97.70 362 LYS A C 1
ATOM 2431 O O . LYS A 1 317 ? 32.751 74.082 -1.174 1.00 106.98 362 LYS A O 1
ATOM 2437 N N . THR A 1 318 ? 34.884 73.865 -1.850 1.00 88.01 363 THR A N 1
ATOM 2438 C CA . THR A 1 318 ? 35.393 74.823 -0.874 1.00 83.99 363 THR A CA 1
ATOM 2439 C C . THR A 1 318 ? 36.078 76.017 -1.530 1.00 86.09 363 THR A C 1
ATOM 2440 O O . THR A 1 318 ? 36.605 75.916 -2.639 1.0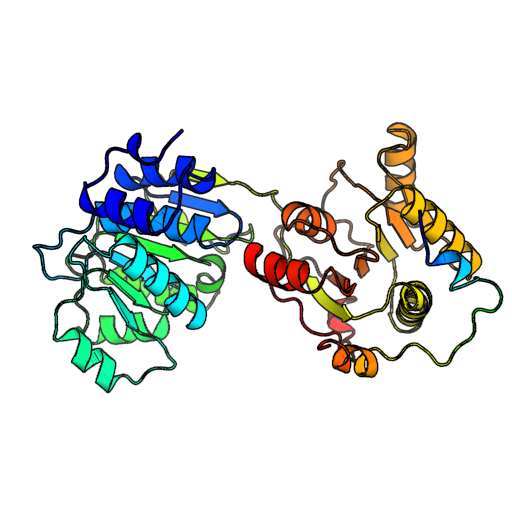0 82.45 363 THR A O 1
ATOM 2444 N N . ALA A 1 319 ? 36.074 77.146 -0.828 1.00 87.27 364 ALA A N 1
ATOM 2445 C CA . ALA A 1 319 ? 36.637 78.387 -1.351 1.00 80.31 364 ALA A CA 1
ATOM 2446 C C . ALA A 1 319 ? 38.159 78.341 -1.463 1.00 76.71 364 ALA A C 1
ATOM 2447 O O . ALA A 1 319 ? 38.747 79.077 -2.257 1.00 81.40 364 ALA A O 1
ATOM 2449 N N . GLU A 1 320 ? 38.793 77.487 -0.664 1.00 80.56 365 GLU A N 1
ATOM 2450 C CA . GLU A 1 320 ? 40.237 77.297 -0.753 1.00 83.54 365 GLU A CA 1
ATOM 2451 C C . GLU A 1 320 ? 40.595 76.722 -2.118 1.00 87.04 365 GLU A C 1
ATOM 2452 O O . GLU A 1 320 ? 41.485 77.227 -2.810 1.00 92.96 365 GLU A O 1
ATOM 2458 N N . THR A 1 321 ? 39.884 75.664 -2.494 1.00 81.30 366 THR A N 1
ATOM 2459 C CA . THR A 1 321 ? 40.075 75.016 -3.785 1.00 90.55 366 THR A CA 1
ATOM 2460 C C . THR A 1 321 ? 39.812 75.990 -4.925 1.00 85.14 366 THR A C 1
ATOM 2461 O O . THR A 1 321 ? 40.607 76.088 -5.863 1.00 92.82 366 THR A O 1
ATOM 2465 N N . TYR A 1 322 ? 38.694 76.708 -4.836 1.00 80.72 367 TYR A N 1
ATOM 2466 C CA . TYR A 1 322 ? 38.325 77.683 -5.857 1.00 80.07 367 TYR A CA 1
ATOM 2467 C C . TYR A 1 322 ? 39.415 78.730 -6.023 1.00 66.30 367 TYR A C 1
ATOM 2468 O O . TYR A 1 322 ? 39.755 79.105 -7.144 1.00 78.42 367 TYR A O 1
ATOM 2477 N N . LEU A 1 323 ? 39.950 79.207 -4.904 1.00 76.83 368 LEU A N 1
ATOM 2478 C CA . LEU A 1 323 ? 40.989 80.227 -4.938 1.00 90.02 368 LEU A CA 1
ATOM 2479 C C . LEU A 1 323 ? 42.258 79.682 -5.576 1.00 94.82 368 LEU A C 1
ATOM 2480 O O . LEU A 1 323 ? 42.899 80.359 -6.379 1.00 85.61 368 LEU A O 1
ATOM 2485 N N . HIS A 1 324 ? 42.617 78.455 -5.217 1.00 93.79 369 HIS A N 1
ATOM 2486 C CA . HIS A 1 324 ? 43.797 77.823 -5.792 1.00 93.05 369 HIS A CA 1
ATOM 2487 C C . HIS A 1 324 ? 43.634 77.652 -7.303 1.00 89.15 369 HIS A C 1
ATOM 2488 O O . HIS A 1 324 ? 44.598 77.768 -8.059 1.00 100.26 369 HIS A O 1
ATOM 2495 N N . ARG A 1 325 ? 42.405 77.401 -7.741 1.00 91.92 370 ARG A N 1
ATOM 2496 C CA . ARG A 1 325 ? 42.131 77.201 -9.164 1.00 88.53 370 ARG A CA 1
ATOM 2497 C C . ARG A 1 325 ? 42.118 78.505 -9.965 1.00 87.51 370 ARG A C 1
ATOM 2498 O O . ARG A 1 325 ? 42.662 78.569 -11.069 1.00 94.69 370 ARG A O 1
ATOM 2506 N N . ILE A 1 326 ? 41.498 79.540 -9.408 1.00 76.52 371 ILE A N 1
ATOM 2507 C CA . ILE A 1 326 ? 41.301 80.789 -10.135 1.00 91.78 371 ILE A CA 1
ATOM 2508 C C . ILE A 1 326 ? 42.344 81.851 -9.785 1.00 111.08 371 ILE A C 1
ATOM 2509 O O . ILE A 1 326 ? 42.792 82.598 -10.654 1.00 112.16 371 ILE A O 1
ATOM 2514 N N . GLY A 1 327 ? 42.741 81.901 -8.518 1.00 100.15 372 GLY A N 1
ATOM 2515 C CA . GLY A 1 327 ? 43.686 82.903 -8.056 1.00 104.06 372 GLY A CA 1
ATOM 2516 C C . GLY A 1 327 ? 45.057 82.836 -8.702 1.00 103.95 372 GLY A C 1
ATOM 2517 O O . GLY A 1 327 ? 45.696 81.783 -8.725 1.00 102.63 372 GLY A O 1
ATOM 2518 N N . ARG A 1 328 ? 45.504 83.968 -9.237 1.00 105.32 373 ARG A N 1
ATOM 2519 C CA . ARG A 1 328 ? 46.857 84.093 -9.766 1.00 99.27 373 ARG A CA 1
ATOM 2520 C C . ARG A 1 328 ? 47.756 84.706 -8.697 1.00 105.47 373 ARG A C 1
ATOM 2521 O O . ARG A 1 328 ? 47.279 85.417 -7.812 1.00 104.94 373 ARG A O 1
ATOM 2529 N N . SER A 1 329 ? 49.053 84.431 -8.780 1.00 103.14 374 SER A N 1
ATOM 2530 C CA . SER A 1 329 ? 49.980 84.826 -7.723 1.00 98.49 374 SER A CA 1
ATOM 2531 C C . SER A 1 329 ? 50.470 86.266 -7.844 1.00 96.74 374 SER A C 1
ATOM 2532 O O . SER A 1 329 ? 50.881 86.870 -6.852 1.00 95.08 374 SER A O 1
ATOM 2535 N N . GLY A 1 330 ? 50.429 86.811 -9.055 1.00 86.89 375 GLY A N 1
ATOM 2536 C CA . GLY A 1 330 ? 50.901 88.162 -9.297 1.00 113.81 375 GLY A CA 1
ATOM 2537 C C . GLY A 1 330 ? 50.144 89.209 -8.503 1.00 113.99 375 GLY A C 1
ATOM 2538 O O . GLY A 1 330 ? 48.934 89.354 -8.665 1.00 118.40 375 GLY A O 1
ATOM 2539 N N . ARG A 1 331 ? 50.860 89.937 -7.648 1.00 97.33 376 ARG A N 1
ATOM 2540 C CA . ARG A 1 331 ? 50.267 90.996 -6.833 1.00 88.51 376 ARG A CA 1
ATOM 2541 C C . ARG A 1 331 ? 49.533 92.021 -7.687 1.00 102.50 376 ARG A C 1
ATOM 2542 O O . ARG A 1 331 ? 48.554 92.621 -7.252 1.00 113.10 376 ARG A O 1
ATOM 2544 N N . PHE A 1 332 ? 50.012 92.212 -8.910 1.00 111.70 377 PHE A N 1
ATOM 2545 C CA . PHE A 1 332 ? 49.457 93.220 -9.802 1.00 110.24 377 PHE A CA 1
ATOM 2546 C C . PHE A 1 332 ? 48.254 92.683 -10.580 1.00 117.32 377 PHE A C 1
ATOM 2547 O O . PHE A 1 332 ? 48.050 91.472 -10.663 1.00 116.36 377 PHE A O 1
ATOM 2555 N N . GLY A 1 333 ? 47.454 93.586 -11.136 1.00 116.95 378 GLY A N 1
ATOM 2556 C CA . GLY A 1 333 ? 46.207 93.203 -11.777 1.00 127.20 378 GLY A CA 1
ATOM 2557 C C . GLY A 1 333 ? 46.295 92.249 -12.958 1.00 134.44 378 GLY A C 1
ATOM 2558 O O . GLY A 1 333 ? 45.993 92.636 -14.087 1.00 136.70 378 GLY A O 1
ATOM 2559 N N . HIS A 1 334 ? 46.692 91.005 -12.695 1.00 125.39 379 HIS A N 1
ATOM 2560 C CA . HIS A 1 334 ? 46.683 89.948 -13.706 1.00 122.09 379 HIS A CA 1
ATOM 2561 C C . HIS A 1 334 ? 45.327 89.903 -14.419 1.00 121.58 379 HIS A C 1
ATOM 2562 O O . HIS A 1 334 ? 44.289 89.772 -13.774 1.00 134.32 379 HIS A O 1
ATOM 2569 N N . LEU A 1 335 ? 45.340 90.027 -15.744 1.00 131.68 380 LEU A N 1
ATOM 2570 C CA . LEU A 1 335 ? 44.111 90.002 -16.542 1.00 131.15 380 LEU A CA 1
ATOM 2571 C C . LEU A 1 335 ? 43.714 88.577 -16.931 1.00 130.22 380 LEU A C 1
ATOM 2572 O O . LEU A 1 335 ? 44.499 87.842 -17.527 1.00 131.04 380 LEU A O 1
ATOM 2577 N N . GLY A 1 336 ? 42.486 88.196 -16.592 1.00 122.56 381 GLY A N 1
ATOM 2578 C CA . GLY A 1 336 ? 41.983 86.878 -16.927 1.00 119.61 381 GLY A CA 1
ATOM 2579 C C . GLY A 1 336 ? 40.473 86.741 -16.885 1.00 104.59 381 GLY A C 1
ATOM 2580 O O . GLY A 1 336 ? 39.745 87.688 -16.570 1.00 108.83 381 GLY A O 1
ATOM 2581 N N . LEU A 1 337 ? 40.010 85.536 -17.196 1.00 87.15 382 LEU A N 1
ATOM 2582 C CA . LEU A 1 337 ? 38.590 85.241 -17.274 1.00 93.35 382 LEU A CA 1
ATOM 2583 C C . LEU A 1 337 ? 38.314 83.876 -16.660 1.00 104.05 382 LEU A C 1
ATOM 2584 O O . LEU A 1 337 ? 39.029 82.910 -16.930 1.00 100.38 382 LEU A O 1
ATOM 2589 N N . ALA A 1 338 ? 37.280 83.800 -15.830 1.00 95.63 383 ALA A N 1
ATOM 2590 C CA . ALA A 1 338 ? 36.905 82.539 -15.205 1.00 83.32 383 ALA A CA 1
ATOM 2591 C C . ALA A 1 338 ? 35.438 82.230 -15.471 1.00 90.91 383 ALA A C 1
ATOM 2592 O O . ALA A 1 338 ? 34.574 83.078 -15.265 1.00 86.96 383 ALA A O 1
ATOM 2594 N N . ILE A 1 339 ? 35.164 81.020 -15.949 1.00 96.65 384 ILE A N 1
ATOM 2595 C CA . ILE A 1 339 ? 33.795 80.581 -16.194 1.00 91.48 384 ILE A CA 1
ATOM 2596 C C . ILE A 1 339 ? 33.503 79.341 -15.357 1.00 94.32 384 ILE A C 1
ATOM 2597 O O . ILE A 1 339 ? 34.219 78.344 -15.440 1.00 86.49 384 ILE A O 1
ATOM 2602 N N . ASN A 1 340 ? 32.463 79.413 -14.535 1.00 92.94 385 ASN A N 1
ATOM 2603 C CA . ASN A 1 340 ? 32.084 78.288 -13.693 1.00 79.41 385 ASN A CA 1
ATOM 2604 C C . ASN A 1 340 ? 30.834 77.603 -14.221 1.00 86.20 385 ASN A C 1
ATOM 2605 O O . ASN A 1 340 ? 29.856 78.268 -14.566 1.00 89.44 385 ASN A O 1
ATOM 2610 N N . LEU A 1 341 ? 30.861 76.277 -14.290 1.00 92.72 386 LEU A N 1
ATOM 2611 C CA . LEU A 1 341 ? 29.671 75.533 -14.685 1.00 106.21 386 LEU A CA 1
ATOM 2612 C C . LEU A 1 341 ? 28.912 75.075 -13.442 1.00 93.19 386 LEU A C 1
ATOM 2613 O O . LEU A 1 341 ? 29.412 74.263 -12.660 1.00 87.81 386 LEU A O 1
ATOM 2618 N N . ILE A 1 342 ? 27.704 75.605 -13.266 1.00 74.76 387 ILE A N 1
ATOM 2619 C CA . ILE A 1 342 ? 26.952 75.397 -12.032 1.00 93.66 387 ILE A CA 1
ATOM 2620 C C . ILE A 1 342 ? 25.938 74.256 -12.101 1.00 109.91 387 ILE A C 1
ATOM 2621 O O . ILE A 1 342 ? 24.900 74.365 -12.754 1.00 104.45 387 ILE A O 1
ATOM 2626 N N . ASN A 1 343 ? 26.252 73.164 -11.410 1.00 117.80 388 ASN A N 1
ATOM 2627 C CA . ASN A 1 343 ? 25.334 72.045 -11.251 1.00 107.00 388 ASN A CA 1
ATOM 2628 C C . ASN A 1 343 ? 24.174 72.479 -10.359 1.00 118.77 388 ASN A C 1
ATOM 2629 O O . ASN A 1 343 ? 24.228 73.542 -9.744 1.00 133.98 388 ASN A O 1
ATOM 2634 N N . TRP A 1 344 ? 23.124 71.669 -10.289 1.00 122.81 389 TRP A N 1
ATOM 2635 C CA . TRP A 1 344 ? 22.018 71.962 -9.384 1.00 120.60 389 TRP A CA 1
ATOM 2636 C C . TRP A 1 344 ? 22.504 71.929 -7.939 1.00 113.70 389 TRP A C 1
ATOM 2637 O O . TRP A 1 344 ? 22.053 72.712 -7.102 1.00 108.55 389 TRP A O 1
ATOM 2648 N N . ASN A 1 345 ? 23.441 71.029 -7.661 1.00 104.69 390 ASN A N 1
ATOM 2649 C CA . ASN A 1 345 ? 23.979 70.859 -6.318 1.00 112.27 390 ASN A CA 1
ATOM 2650 C C . ASN A 1 345 ? 25.176 71.760 -6.043 1.00 115.89 390 ASN A C 1
ATOM 2651 O O . ASN A 1 345 ? 25.919 71.534 -5.092 1.00 121.09 390 ASN A O 1
ATOM 2656 N N . ASP A 1 346 ? 25.368 72.773 -6.882 1.00 104.64 391 ASP A N 1
ATOM 2657 C CA . ASP A 1 346 ? 26.479 73.700 -6.707 1.00 109.14 391 ASP A CA 1
ATOM 2658 C C . ASP A 1 346 ? 25.985 75.117 -6.438 1.00 99.43 391 ASP A C 1
ATOM 2659 O O . ASP A 1 346 ? 26.753 75.980 -6.000 1.00 114.75 391 ASP A O 1
ATOM 2664 N N . ARG A 1 347 ? 24.693 75.330 -6.683 1.00 87.27 392 ARG A N 1
ATOM 2665 C CA . ARG A 1 347 ? 24.041 76.619 -6.463 1.00 101.94 392 ARG A CA 1
ATOM 2666 C C . ARG A 1 347 ? 24.360 77.246 -5.108 1.00 91.89 392 ARG A C 1
ATOM 2667 O O . ARG A 1 347 ? 24.509 78.462 -5.009 1.00 90.63 392 ARG A O 1
ATOM 2675 N N . PHE A 1 348 ? 24.461 76.418 -4.071 1.00 99.83 393 PHE A N 1
ATOM 2676 C CA . PHE A 1 348 ? 24.810 76.910 -2.746 1.00 94.09 393 PHE A CA 1
ATOM 2677 C C . PHE A 1 348 ? 26.303 77.190 -2.636 1.00 86.54 393 PHE A C 1
ATOM 2678 O O . PHE A 1 348 ? 26.703 78.236 -2.118 1.00 77.57 393 PHE A O 1
ATOM 2686 N N . ASN A 1 349 ? 27.123 76.259 -3.121 1.00 88.15 394 ASN A N 1
ATOM 2687 C CA . ASN A 1 349 ? 28.571 76.425 -3.078 1.00 70.45 394 ASN A CA 1
ATOM 2688 C C . ASN A 1 349 ? 29.045 77.663 -3.835 1.00 80.11 394 ASN A C 1
ATOM 2689 O O . ASN A 1 349 ? 30.092 78.230 -3.532 1.00 82.45 394 ASN A O 1
ATOM 2694 N N . LEU A 1 350 ? 28.256 78.087 -4.814 1.00 84.60 395 LEU A N 1
ATOM 2695 C CA . LEU A 1 350 ? 28.525 79.333 -5.511 1.00 74.65 395 LEU A CA 1
ATOM 2696 C C . LEU A 1 350 ? 28.235 80.523 -4.606 1.00 80.76 395 LEU A C 1
ATOM 2697 O O . LEU A 1 350 ? 29.019 81.472 -4.556 1.00 85.16 395 LEU A O 1
ATOM 2702 N N . TYR A 1 351 ? 27.106 80.478 -3.906 1.00 76.09 396 TYR A N 1
ATOM 2703 C CA . TYR A 1 351 ? 26.754 81.556 -2.992 1.00 80.49 396 TYR A CA 1
ATOM 2704 C C . TYR A 1 351 ? 27.778 81.651 -1.877 1.00 83.02 396 TYR A C 1
ATOM 2705 O O . TYR A 1 351 ? 28.250 82.740 -1.544 1.00 86.24 396 TYR A O 1
ATOM 2714 N N . LYS A 1 352 ? 28.116 80.499 -1.307 1.00 75.88 397 LYS A N 1
ATOM 2715 C CA . LYS A 1 352 ? 29.050 80.440 -0.194 1.00 75.15 397 LYS A CA 1
ATOM 2716 C C . LYS A 1 352 ? 30.414 80.974 -0.600 1.00 74.61 397 LYS A C 1
ATOM 2717 O O . LYS A 1 352 ? 30.920 81.913 0.009 1.00 85.84 397 LYS A O 1
ATOM 2723 N N . ILE A 1 353 ? 30.995 80.382 -1.639 1.00 79.05 398 ILE A N 1
ATOM 2724 C CA . ILE A 1 353 ? 32.324 80.774 -2.098 1.00 78.17 398 ILE A CA 1
ATOM 2725 C C . ILE A 1 353 ? 32.396 82.258 -2.465 1.00 69.85 398 ILE A C 1
ATOM 2726 O O . ILE A 1 353 ? 33.258 82.981 -1.954 1.00 78.71 398 ILE A O 1
ATOM 2731 N N . GLU A 1 354 ? 31.473 82.710 -3.315 1.00 66.41 399 GLU A N 1
ATOM 2732 C CA . GLU A 1 354 ? 31.343 84.129 -3.657 1.00 77.74 399 GLU A CA 1
ATOM 2733 C C . GLU A 1 354 ? 31.390 85.013 -2.411 1.00 71.25 399 GLU A C 1
ATOM 2734 O O . GLU A 1 354 ? 31.923 86.124 -2.447 1.00 70.94 399 GLU A O 1
ATOM 2740 N N . GLN A 1 355 ? 30.849 84.501 -1.309 1.00 77.84 400 GLN A N 1
ATOM 2741 C CA . GLN A 1 355 ? 30.794 85.243 -0.059 1.00 76.21 400 GLN A CA 1
ATOM 2742 C C . GLN A 1 355 ? 32.115 85.158 0.694 1.00 67.34 400 GLN A C 1
ATOM 2743 O O . GLN A 1 355 ? 32.624 86.169 1.180 1.00 70.14 400 GLN A O 1
ATOM 2749 N N . GLU A 1 356 ? 32.676 83.954 0.768 1.00 76.13 401 GLU A N 1
ATOM 2750 C CA . GLU A 1 356 ? 33.876 83.711 1.566 1.00 71.98 401 GLU A CA 1
ATOM 2751 C C . GLU A 1 356 ? 35.092 84.475 1.051 1.00 71.64 401 GLU A C 1
ATOM 2752 O O . GLU A 1 356 ? 35.788 85.141 1.817 1.00 65.31 401 GLU A O 1
ATOM 2758 N N . LEU A 1 357 ? 35.333 84.385 -0.253 1.00 68.53 402 LEU A N 1
ATOM 2759 C CA . LEU A 1 357 ? 36.470 85.054 -0.876 1.00 67.09 402 LEU A CA 1
ATOM 2760 C C . LEU A 1 357 ? 36.195 86.534 -1.114 1.00 65.89 402 LEU A C 1
ATOM 2761 O O . LEU A 1 357 ? 37.081 87.274 -1.542 1.00 80.98 402 LEU A O 1
ATOM 2766 N N . GLY A 1 358 ? 34.966 86.955 -0.834 1.00 55.74 403 GLY A N 1
ATOM 2767 C CA . GLY A 1 358 ? 34.573 88.344 -0.986 1.00 66.02 403 GLY A CA 1
ATOM 2768 C C . GLY A 1 358 ? 34.762 88.852 -2.400 1.00 62.24 403 GLY A C 1
ATOM 2769 O O . GLY A 1 358 ? 35.329 89.923 -2.614 1.00 70.38 403 GLY A O 1
ATOM 2770 N N . THR A 1 359 ? 34.287 88.078 -3.370 1.00 69.38 404 THR A N 1
ATOM 2771 C CA . THR A 1 359 ? 34.429 88.437 -4.774 1.00 72.94 404 THR A CA 1
ATOM 2772 C C . THR A 1 359 ? 33.074 88.433 -5.469 1.00 79.12 404 THR A C 1
ATOM 2773 O O . THR A 1 359 ? 32.054 88.131 -4.852 1.00 94.33 404 THR A O 1
ATOM 2777 N N . GLU A 1 360 ? 33.065 88.773 -6.753 1.00 87.82 405 GLU A N 1
ATOM 2778 C CA . GLU A 1 360 ? 31.824 88.779 -7.516 1.00 94.52 405 GLU A CA 1
ATOM 2779 C C . GLU A 1 360 ? 31.846 87.787 -8.671 1.00 88.98 405 GLU A C 1
ATOM 2780 O O . GLU A 1 360 ? 32.648 87.908 -9.597 1.00 93.31 405 GLU A O 1
ATOM 2786 N N . ILE A 1 361 ? 30.958 86.802 -8.603 1.00 84.88 406 ILE A N 1
ATOM 2787 C CA . ILE A 1 361 ? 30.751 85.884 -9.711 1.00 86.03 406 ILE A CA 1
ATOM 2788 C C . ILE A 1 361 ? 29.383 86.160 -10.324 1.00 104.53 406 ILE A C 1
ATOM 2789 O O . ILE A 1 361 ? 28.371 85.619 -9.880 1.00 102.41 406 ILE A O 1
ATOM 2794 N N . ALA A 1 362 ? 29.360 87.020 -11.337 1.00 112.16 407 ALA A N 1
ATOM 2795 C CA . ALA A 1 362 ? 28.111 87.436 -11.964 1.00 113.92 407 ALA A CA 1
ATOM 2796 C C . ALA A 1 362 ? 27.645 86.433 -13.013 1.00 113.88 407 ALA A C 1
ATOM 2797 O O . ALA A 1 362 ? 28.416 85.587 -13.462 1.00 103.54 407 ALA A O 1
ATOM 2799 N N . ALA A 1 363 ? 26.376 86.533 -13.397 1.00 110.93 408 ALA A N 1
ATOM 2800 C CA . ALA A 1 363 ? 25.827 85.679 -14.441 1.00 94.76 408 ALA A CA 1
ATOM 2801 C C . ALA 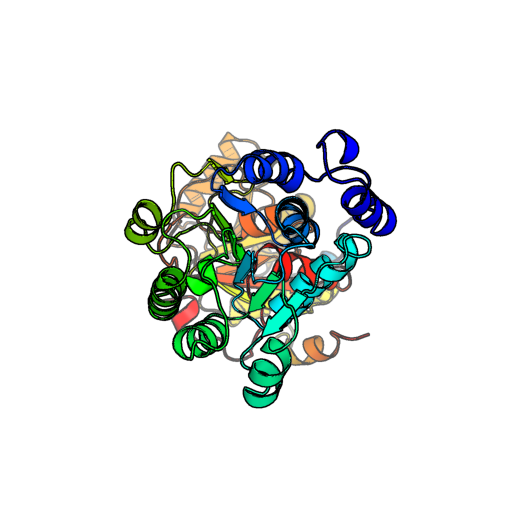A 1 363 ? 26.498 85.987 -15.771 1.00 107.22 408 ALA A C 1
ATOM 2802 O O . ALA A 1 363 ? 26.677 87.152 -16.129 1.00 100.37 408 ALA A O 1
ATOM 2804 N N . ILE A 1 364 ? 26.872 84.938 -16.497 1.00 103.93 409 ILE A N 1
ATOM 2805 C CA . ILE A 1 364 ? 27.565 85.100 -17.768 1.00 101.48 409 ILE A CA 1
ATOM 2806 C C . ILE A 1 364 ? 26.692 85.837 -18.780 1.00 97.64 409 ILE A C 1
ATOM 2807 O O . ILE A 1 364 ? 25.557 85.439 -19.046 1.00 120.65 409 ILE A O 1
ATOM 2812 N N . PRO A 1 365 ? 27.211 86.945 -19.325 1.00 111.34 410 PRO A N 1
ATOM 2813 C CA . PRO A 1 365 ? 26.457 87.714 -20.314 1.00 127.50 410 PRO A CA 1
ATOM 2814 C C . PRO A 1 365 ? 26.624 87.108 -21.698 1.00 148.41 410 PRO A C 1
ATOM 2815 O O . PRO A 1 365 ? 27.547 86.324 -21.919 1.00 155.14 410 PRO A O 1
ATOM 2819 N N . ALA A 1 366 ? 25.733 87.462 -22.616 1.00 143.59 411 ALA A N 1
ATOM 2820 C CA . ALA A 1 366 ? 25.865 87.029 -23.996 1.00 143.18 411 ALA A CA 1
ATOM 2821 C C . ALA A 1 366 ? 27.092 87.695 -24.602 1.00 148.40 411 ALA A C 1
ATOM 2822 O O . ALA A 1 366 ? 27.902 87.051 -25.268 1.00 137.66 411 ALA A O 1
ATOM 2824 N N . THR A 1 367 ? 27.229 88.992 -24.347 1.00 146.92 412 THR A N 1
ATOM 2825 C CA . THR A 1 367 ? 28.331 89.772 -24.893 1.00 150.40 412 THR A CA 1
ATOM 2826 C C . THR A 1 367 ? 29.419 90.026 -23.857 1.00 141.15 412 THR A C 1
ATOM 2827 O O . THR A 1 367 ? 29.329 90.963 -23.064 1.00 130.26 412 THR A O 1
ATOM 2831 N N . ILE A 1 368 ? 30.448 89.186 -23.869 1.00 140.82 413 ILE A N 1
ATOM 2832 C CA . ILE A 1 368 ? 31.600 89.389 -23.003 1.00 133.76 413 ILE A CA 1
ATOM 2833 C C . ILE A 1 368 ? 32.595 90.315 -23.688 1.00 129.78 413 ILE A C 1
ATOM 2834 O O . ILE A 1 368 ? 33.077 90.017 -24.782 1.00 127.24 413 ILE A O 1
ATOM 2839 N N . ASP A 1 369 ? 32.888 91.441 -23.044 1.00 128.58 414 ASP A N 1
ATOM 2840 C CA . ASP A 1 369 ? 33.847 92.405 -23.571 1.00 126.80 414 ASP A CA 1
ATOM 2841 C C . ASP A 1 369 ? 35.195 91.730 -23.789 1.00 124.38 414 ASP A C 1
ATOM 2842 O O . ASP A 1 369 ? 35.704 91.042 -22.905 1.00 124.02 414 ASP A O 1
ATOM 2847 N N . LYS A 1 370 ? 35.766 91.931 -24.971 1.00 133.20 415 LYS A N 1
ATOM 2848 C CA . LYS A 1 370 ? 37.059 91.345 -25.304 1.00 130.85 415 LYS A CA 1
ATOM 2849 C C . LYS A 1 370 ? 38.177 91.958 -24.465 1.00 128.82 415 LYS A C 1
ATOM 2850 O O . LYS A 1 370 ? 39.258 91.389 -24.350 1.00 125.11 415 LYS A O 1
ATOM 2852 N N . SER A 1 371 ? 37.906 93.114 -23.869 1.00 122.08 416 SER A N 1
ATOM 2853 C CA . SER A 1 371 ? 38.895 93.805 -23.048 1.00 121.37 416 SER A CA 1
ATOM 2854 C C . SER A 1 371 ? 39.191 93.081 -21.734 1.00 124.52 416 SER A C 1
ATOM 2855 O O . SER A 1 371 ? 40.102 93.466 -21.001 1.00 126.52 416 SER A O 1
ATOM 2858 N N . LEU A 1 372 ? 38.431 92.030 -21.444 1.00 125.66 417 LEU A N 1
ATOM 2859 C CA . LEU A 1 372 ? 38.512 91.371 -20.144 1.00 120.09 417 LEU A CA 1
ATOM 2860 C C . LEU A 1 372 ? 39.314 90.068 -20.146 1.00 118.77 417 LEU A C 1
ATOM 2861 O O . LEU A 1 372 ? 39.726 89.591 -19.089 1.00 113.46 417 LEU A O 1
ATOM 2866 N N . TYR A 1 373 ? 39.540 89.496 -21.325 1.00 109.73 418 TYR A N 1
ATOM 2867 C CA . TYR A 1 373 ? 40.289 88.245 -21.413 1.00 110.36 418 TYR A CA 1
ATOM 2868 C C . TYR A 1 373 ? 41.328 88.250 -22.533 1.00 113.21 418 TYR A C 1
ATOM 2869 O O . TYR A 1 373 ? 41.863 87.202 -22.899 1.00 112.44 418 TYR A O 1
ATOM 2878 N N . VAL A 1 374 ? 41.610 89.439 -23.062 1.00 120.22 419 VAL A N 1
ATOM 2879 C CA . VAL A 1 374 ? 42.671 89.636 -24.049 1.00 133.76 419 VAL A CA 1
ATOM 2880 C C . VAL A 1 374 ? 42.956 91.132 -24.223 1.00 140.17 419 VAL A C 1
ATOM 2881 O O . VAL A 1 374 ? 42.047 91.960 -24.137 1.00 143.94 419 VAL A O 1
ATOM 2885 N N . ALA A 1 375 ? 44.224 91.472 -24.439 1.00 138.21 420 ALA A N 1
ATOM 2886 C CA . ALA A 1 375 ? 44.626 92.857 -24.669 1.00 148.37 420 ALA A CA 1
ATOM 2887 C C . ALA A 1 375 ? 45.969 92.927 -25.390 1.00 143.03 420 ALA A C 1
ATOM 2888 O O . ALA A 1 375 ? 46.478 91.916 -25.874 1.00 136.13 420 ALA A O 1
ATOM 2890 N N . HIS B 2 15 ? 29.725 56.344 -11.469 1.00 155.36 88 HIS B N 1
ATOM 2891 C CA . HIS B 2 15 ? 30.809 57.061 -12.132 1.00 155.71 88 HIS B CA 1
ATOM 2892 C C . HIS B 2 15 ? 30.282 58.211 -12.985 1.00 171.07 88 HIS B C 1
ATOM 2893 O O . HIS B 2 15 ? 29.167 58.692 -12.772 1.00 164.45 88 HIS B O 1
ATOM 2895 N N . ILE B 2 16 ? 31.090 58.643 -13.950 1.00 179.44 89 ILE B N 1
ATOM 2896 C CA . ILE B 2 16 ? 30.748 59.776 -14.809 1.00 179.09 89 ILE B CA 1
ATOM 2897 C C . ILE B 2 16 ? 29.457 59.543 -15.591 1.00 176.28 89 ILE B C 1
ATOM 2898 O O . ILE B 2 16 ? 29.119 58.407 -15.926 1.00 180.55 89 ILE B O 1
ATOM 2900 N N . ASP B 2 17 ? 28.730 60.621 -15.877 1.00 163.32 90 ASP B N 1
ATOM 2901 C CA . ASP B 2 17 ? 27.495 60.517 -16.650 1.00 160.50 90 ASP B CA 1
ATOM 2902 C C . ASP B 2 17 ? 27.482 61.210 -18.013 1.00 155.88 90 ASP B C 1
ATOM 2903 O O . ASP B 2 17 ? 26.704 60.843 -18.883 1.00 156.86 90 ASP B O 1
ATOM 2908 N N . TRP B 2 18 ? 28.280 62.256 -18.161 1.00 165.31 91 TRP B N 1
ATOM 2909 C CA . TRP B 2 18 ? 28.222 63.065 -19.376 1.00 180.41 91 TRP B CA 1
ATOM 2910 C C . TRP B 2 18 ? 28.624 62.389 -20.684 1.00 182.67 91 TRP B C 1
ATOM 2911 O O . TRP B 2 18 ? 28.020 62.656 -21.708 1.00 184.71 91 TRP B O 1
ATOM 2922 N N . GLN B 2 19 ? 29.633 61.526 -20.666 1.00 170.13 92 GLN B N 1
ATOM 2923 C CA . GLN B 2 19 ? 30.264 61.114 -21.913 1.00 172.37 92 GLN B CA 1
ATOM 2924 C C . GLN B 2 19 ? 29.279 60.455 -22.869 1.00 183.30 92 GLN B C 1
ATOM 2925 O O . GLN B 2 19 ? 29.219 60.797 -24.052 1.00 173.02 92 GLN B O 1
ATOM 2927 N N . ASP B 2 20 ? 28.449 59.569 -22.345 1.00 187.06 93 ASP B N 1
ATOM 2928 C CA . ASP B 2 20 ? 27.429 58.955 -23.168 1.00 175.43 93 ASP B CA 1
ATOM 2929 C C . ASP B 2 20 ? 26.532 60.081 -23.645 1.00 189.90 93 ASP B C 1
ATOM 2930 O O . ASP B 2 20 ? 26.069 60.090 -24.782 1.00 198.85 93 ASP B O 1
ATOM 2932 N N . ASP B 2 21 ? 26.311 61.042 -22.757 1.00 192.50 94 ASP B N 1
ATOM 2933 C CA . ASP B 2 21 ? 25.386 62.138 -22.997 1.00 192.57 94 ASP B CA 1
ATOM 2934 C C . ASP B 2 21 ? 25.794 62.973 -24.198 1.00 182.44 94 ASP B C 1
ATOM 2935 O O . ASP B 2 21 ? 24.946 63.436 -24.957 1.00 168.10 94 ASP B O 1
ATOM 2937 N N . ASP B 2 22 ? 27.091 63.190 -24.361 1.00 182.08 95 ASP B N 1
ATOM 2938 C CA . ASP B 2 22 ? 27.556 64.051 -25.427 1.00 181.01 95 ASP B CA 1
ATOM 2939 C C . ASP B 2 22 ? 28.664 63.392 -26.216 1.00 174.60 95 ASP B C 1
ATOM 2940 O O . ASP B 2 22 ? 29.825 63.774 -26.113 1.00 179.98 95 ASP B O 1
ATOM 2942 N N . VAL B 2 23 ? 28.300 62.428 -27.053 1.00 167.19 96 VAL B N 1
ATOM 2943 C CA . VAL B 2 23 ? 29.296 61.772 -27.880 1.00 177.82 96 VAL B CA 1
ATOM 2944 C C . VAL B 2 23 ? 29.919 62.818 -28.793 1.00 173.67 96 VAL B C 1
ATOM 2945 O O . VAL B 2 23 ? 29.224 63.653 -29.370 1.00 159.40 96 VAL B O 1
ATOM 2949 N N . SER B 2 24 ? 31.238 62.760 -28.914 1.00 177.70 97 SER B N 1
ATOM 2950 C CA . SER B 2 24 ? 32.001 63.767 -29.637 1.00 177.11 97 SER B CA 1
ATOM 2951 C C . SER B 2 24 ? 31.646 63.824 -31.114 1.00 176.81 97 SER B C 1
ATOM 2952 O O . SER B 2 24 ? 31.577 64.902 -31.704 1.00 157.98 97 SER B O 1
ATOM 2955 N N . LYS B 2 25 ? 31.435 62.658 -31.711 1.00 184.91 98 LYS B N 1
ATOM 2956 C CA . LYS B 2 25 ? 31.365 62.558 -33.160 1.00 179.01 98 LYS B CA 1
ATOM 2957 C C . LYS B 2 25 ? 30.236 63.358 -33.804 1.00 170.14 98 LYS B C 1
ATOM 2958 O O . LYS B 2 25 ? 30.464 64.025 -34.815 1.00 161.73 98 LYS B O 1
ATOM 2960 N N . ILE B 2 26 ? 29.030 63.310 -33.241 1.00 173.06 99 ILE B N 1
ATOM 2961 C CA . ILE B 2 26 ? 27.938 64.055 -33.854 1.00 168.15 99 ILE B CA 1
ATOM 2962 C C . ILE B 2 26 ? 28.226 65.549 -33.803 1.00 159.30 99 ILE B C 1
ATOM 2963 O O . ILE B 2 26 ? 28.114 66.251 -34.807 1.00 150.34 99 ILE B O 1
ATOM 2965 N N . LYS B 2 27 ? 28.617 66.025 -32.627 1.00 160.48 100 LYS B N 1
ATOM 2966 C CA . LYS B 2 27 ? 29.180 67.356 -32.459 1.00 158.30 100 LYS B CA 1
ATOM 2967 C C . LYS B 2 27 ? 28.269 68.434 -33.034 1.00 162.82 100 LYS B C 1
ATOM 2968 O O . LYS B 2 27 ? 28.754 69.462 -33.504 1.00 149.30 100 LYS B O 1
ATOM 2974 N N . GLN B 2 28 ? 26.960 68.215 -33.008 1.00 163.10 101 GLN B N 1
ATOM 2975 C CA . GLN B 2 28 ? 26.055 69.182 -33.624 1.00 163.95 101 GLN B CA 1
ATOM 2976 C C . GLN B 2 28 ? 24.860 69.589 -32.773 1.00 166.10 101 GLN B C 1
ATOM 2977 O O . GLN B 2 28 ? 24.084 68.745 -32.331 1.00 162.58 101 GLN B O 1
ATOM 2983 N N . GLN B 2 29 ? 24.712 70.890 -32.560 1.00 164.31 102 GLN B N 1
ATOM 2984 C CA . GLN B 2 29 ? 23.488 71.456 -32.016 1.00 158.92 102 GLN B CA 1
ATOM 2985 C C . GLN B 2 29 ? 23.465 72.953 -32.278 1.00 152.82 102 GLN B C 1
ATOM 2986 O O . GLN B 2 29 ? 24.513 73.558 -32.494 1.00 155.33 102 GLN B O 1
ATOM 2992 N N . GLU B 2 30 ? 22.289 73.568 -32.226 1.00 156.18 103 GLU B N 1
ATOM 2993 C CA . GLU B 2 30 ? 22.249 75.018 -32.109 1.00 148.05 103 GLU B CA 1
ATOM 2994 C C . GLU B 2 30 ? 23.052 75.363 -30.861 1.00 164.11 103 GLU B C 1
ATOM 2995 O O . GLU B 2 30 ? 22.825 74.776 -29.804 1.00 174.82 103 GLU B O 1
ATOM 2997 N N . ASP B 2 31 ? 24.005 76.286 -30.992 1.00 162.31 104 ASP B N 1
ATOM 2998 C CA . ASP B 2 31 ? 24.943 76.592 -29.909 1.00 155.85 104 ASP B CA 1
ATOM 2999 C C . ASP B 2 31 ? 24.230 76.869 -28.590 1.00 154.93 104 ASP B C 1
ATOM 3000 O O . ASP B 2 31 ? 23.253 77.616 -28.550 1.00 156.35 104 ASP B O 1
ATOM 3005 N N . PHE B 2 32 ? 24.720 76.233 -27.529 1.00 148.67 105 PHE B N 1
ATOM 3006 C CA . PHE B 2 32 ? 24.100 76.285 -26.209 1.00 136.93 105 PHE B CA 1
ATOM 3007 C C . PHE B 2 32 ? 23.760 77.708 -25.784 1.00 137.10 105 PHE B C 1
ATOM 3008 O O . PHE B 2 32 ? 24.601 78.604 -25.842 1.00 139.56 105 PHE B O 1
ATOM 3016 N N . ASP B 2 33 ? 22.515 77.903 -25.364 1.00 148.22 106 ASP B N 1
ATOM 3017 C CA . ASP B 2 33 ? 22.062 79.200 -24.887 1.00 156.76 106 ASP B CA 1
ATOM 3018 C C . ASP B 2 33 ? 22.123 79.250 -23.364 1.00 152.57 106 ASP B C 1
ATOM 3019 O O . ASP B 2 33 ? 21.466 78.463 -22.683 1.00 136.47 106 ASP B O 1
ATOM 3024 N N . PHE B 2 34 ? 22.917 80.175 -22.836 1.00 149.90 107 PHE B N 1
ATOM 3025 C CA . PHE B 2 34 ? 23.069 80.313 -21.393 1.00 156.24 107 PHE B CA 1
ATOM 3026 C C . PHE B 2 34 ? 21.847 80.986 -20.783 1.00 150.81 107 PHE B C 1
ATOM 3027 O O . PHE B 2 34 ? 21.382 80.599 -19.711 1.00 149.01 107 PHE B O 1
ATOM 3035 N N . GLN B 2 35 ? 21.332 81.994 -21.483 1.00 142.01 108 GLN B N 1
ATOM 3036 C CA . GLN B 2 35 ? 20.245 82.830 -20.980 1.00 147.80 108 GLN B CA 1
ATOM 3037 C C . GLN B 2 35 ? 18.987 82.040 -20.625 1.00 149.97 108 GLN B C 1
ATOM 3038 O O . GLN B 2 35 ? 18.247 82.417 -19.715 1.00 149.24 108 GLN B O 1
ATOM 3044 N N . ARG B 2 36 ? 18.747 80.945 -21.339 1.00 144.18 109 ARG B N 1
ATOM 3045 C CA . ARG B 2 36 ? 17.564 80.131 -21.095 1.00 148.67 109 ARG B CA 1
ATOM 3046 C C . ARG B 2 36 ? 17.711 79.303 -19.825 1.00 149.99 109 ARG B C 1
ATOM 3047 O O . ARG B 2 36 ? 16.745 79.098 -19.089 1.00 154.82 109 ARG B O 1
ATOM 3055 N N . ASN B 2 37 ? 18.923 78.821 -19.579 1.00 140.02 110 ASN B N 1
ATOM 3056 C CA . ASN B 2 37 ? 19.195 78.006 -18.402 1.00 146.49 110 ASN B CA 1
ATOM 3057 C C . ASN B 2 37 ? 19.329 78.847 -17.139 1.00 148.00 110 ASN B C 1
ATOM 3058 O O . ASN B 2 37 ? 19.126 78.354 -16.030 1.00 146.57 110 ASN B O 1
ATOM 3063 N N . LEU B 2 38 ? 19.666 80.119 -17.318 1.00 151.62 111 LEU B N 1
ATOM 3064 C CA . LEU B 2 38 ? 19.759 81.053 -16.201 1.00 153.79 111 LEU B CA 1
ATOM 3065 C C . LEU B 2 38 ? 18.377 81.321 -15.609 1.00 161.08 111 LEU B C 1
ATOM 3066 O O . LEU B 2 38 ? 18.254 81.776 -14.471 1.00 168.11 111 LEU B O 1
ATOM 3071 N N . GLY B 2 39 ? 17.339 81.038 -16.391 1.00 162.02 112 GLY B N 1
ATOM 3072 C CA . GLY B 2 39 ? 15.973 81.128 -15.912 1.00 159.81 112 GLY B CA 1
ATOM 3073 C C . GLY B 2 39 ? 15.583 79.871 -15.157 1.00 152.78 112 GLY B C 1
ATOM 3074 O O . GLY B 2 39 ? 14.667 79.883 -14.334 1.00 156.16 112 GLY B O 1
ATOM 3075 N N . MET B 2 40 ? 16.291 78.780 -15.440 1.00 153.87 113 MET B N 1
ATOM 3076 C CA . MET B 2 40 ? 16.077 77.515 -14.747 1.00 157.13 113 MET B CA 1
ATOM 3077 C C . MET B 2 40 ? 16.872 77.476 -13.447 1.00 165.01 113 MET B C 1
ATOM 3078 O O . MET B 2 40 ? 16.927 76.447 -12.772 1.00 162.24 113 MET B O 1
ATOM 3083 N N . PHE B 2 41 ? 17.489 78.605 -13.108 1.00 166.52 114 PHE B N 1
ATOM 3084 C CA . PHE B 2 41 ? 18.282 78.730 -11.891 1.00 157.81 114 PHE B CA 1
ATOM 3085 C C . PHE B 2 41 ? 17.411 78.520 -10.655 1.00 171.04 114 PHE B C 1
ATOM 3086 O O . PHE B 2 41 ? 17.889 78.058 -9.619 1.00 161.98 114 PHE B O 1
ATOM 3094 N N . ASN B 2 42 ? 16.131 78.860 -10.776 1.00 180.04 115 ASN B N 1
ATOM 3095 C CA . ASN B 2 42 ? 15.164 78.602 -9.716 1.00 161.41 115 ASN B CA 1
ATOM 3096 C C . ASN B 2 42 ? 14.236 77.444 -10.073 1.00 151.88 115 ASN B C 1
ATOM 3097 O O . ASN B 2 42 ? 13.573 77.462 -11.111 1.00 149.66 115 ASN B O 1
ATOM 3102 N N . LYS B 2 43 ? 14.196 76.439 -9.205 1.00 145.62 116 LYS B N 1
ATOM 3103 C CA . LYS B 2 43 ? 13.417 75.234 -9.458 1.00 149.58 116 LYS B CA 1
ATOM 3104 C C . LYS B 2 43 ? 12.825 74.673 -8.169 1.00 146.86 116 LYS B C 1
ATOM 3105 O O . LYS B 2 43 ? 11.611 74.509 -8.051 1.00 140.26 116 LYS B O 1
#

Nearest PDB structures (foldseek):
  4bru-assembly1_A  TM=1.003E+00  e=2.056E-75  Saccharomyces cerevisiae S288C
  1s2m-assembly1_A  TM=5.595E-01  e=8.862E-63  Saccharomyces cerevisiae
  4ct5-assembly2_B  TM=5.408E-01  e=5.523E-49  Homo sapiens
  7pli-assembly1_B  TM=5.559E-01  e=8.410E-31  Escherichia coli K-12
  7pmq-assembly1_D  TM=5.610E-01  e=6.803E-30  Escherichia coli

InterPro domains:
  IPR000629 ATP-dependent RNA helicase DEAD-box, conserved site [PS00039] (193-201)
  IPR001650 Helicase, C-terminal domain-like [PF00271] (270-378)
  IPR001650 Helicase, C-terminal domain-like [PS51194] (257-417)
  IPR001650 Helicase, C-terminal domain-like [SM00490] (297-378)
  IPR011545 DEAD/DEAH-box helicase domain [PF00270] (70-235)
  IPR014001 Helicase superfamily 1/2, ATP-binding domain [PS51192] (77-247)
  IPR014001 Helicase superfamily 1/2, ATP-binding domain [SM00487] (65-261)
  IPR014014 RNA helicase, DEAD-box type, Q motif [PS51195] (46-74)
  IPR027417 P-loop containing nucleoside triphosphate hydrolase [G3DSA:3.40.50.300] (9-250)
  IPR027417 P-loop containing nucleoside triphosphate hydrolase [G3DSA:3.40.50.300] (251-425)
  IPR027417 P-loop containing nucleoside triphosphate hydrolase [SSF52540] (113-400)